Protein AF-A0A3A8KWD2-F1 (afdb_monomer)

pLDDT: mean 78.2, std 21.69, range [24.78, 98.44]

Radius of gyration: 36.62 Å; Cα contacts (8 Å, |Δi|>4): 1251; chains: 1; bounding box: 116×90×114 Å

Nearest PDB structures (foldseek):
  2por-assembly1_A  TM=6.363E-01  e=3.399E-09  Rhodobacter capsulatus
  6ehe-assembly1_A  TM=6.122E-01  e=9.505E-07  Vibrio cholerae O395
  7de8-assembly1_X  TM=5.679E-01  e=6.846E-07  Neisseria meningitidis
  2iwv-assembly2_B  TM=4.240E-01  e=5.151E-05  Escherichia coli K-12
  1p4t-assembly1_A  TM=1.793E-01  e=3.081E-01  Neisseria meningitidis

Mean predicted aligned error: 18.22 Å

Structure (mmCIF, N/CA/C/O backbone):
data_AF-A0A3A8KWD2-F1
#
_entry.id   AF-A0A3A8KWD2-F1
#
loop_
_atom_site.group_PDB
_atom_site.id
_atom_site.type_symbol
_atom_site.label_atom_id
_atom_site.label_alt_id
_atom_site.label_comp_id
_atom_site.label_asym_id
_atom_site.label_entity_id
_atom_site.label_seq_id
_atom_site.pdbx_PDB_ins_code
_atom_site.Cartn_x
_atom_site.Cartn_y
_atom_site.Cartn_z
_atom_site.occupancy
_atom_site.B_iso_or_equiv
_atom_site.auth_seq_id
_atom_site.auth_comp_id
_atom_site.auth_asym_id
_atom_site.auth_atom_id
_atom_site.pdbx_PDB_model_num
ATOM 1 N N . MET A 1 1 ? -46.266 7.434 11.183 1.00 45.75 1 MET A N 1
ATOM 2 C CA . MET A 1 1 ? -44.927 7.245 10.580 1.00 45.75 1 MET A CA 1
ATOM 3 C C . MET A 1 1 ? -44.233 8.595 10.545 1.00 45.75 1 MET A C 1
ATOM 5 O O . MET A 1 1 ? -44.857 9.564 10.138 1.00 45.75 1 MET A O 1
ATOM 9 N N . SER A 1 2 ? -43.012 8.681 11.073 1.00 53.81 2 SER A N 1
ATOM 10 C CA . SER A 1 2 ? -42.272 9.943 11.201 1.00 53.81 2 SER A CA 1
ATOM 11 C C . SER A 1 2 ? -41.725 10.385 9.834 1.00 53.81 2 SER A C 1
ATOM 13 O O . SER A 1 2 ? -41.306 9.515 9.065 1.00 53.81 2 SER A O 1
ATOM 15 N N . PRO A 1 3 ? -41.662 11.696 9.520 1.00 41.97 3 PRO A N 1
ATOM 16 C CA . PRO A 1 3 ? -41.047 12.203 8.284 1.00 41.97 3 PRO A CA 1
ATOM 17 C C . PRO A 1 3 ? -39.590 11.731 8.095 1.00 41.97 3 PRO A C 1
ATOM 19 O O . PRO A 1 3 ? -39.097 11.645 6.973 1.00 41.97 3 PRO A O 1
ATOM 22 N N . TRP A 1 4 ? -38.925 11.307 9.174 1.00 46.31 4 TRP A N 1
ATOM 23 C CA . TRP A 1 4 ? -37.577 10.736 9.142 1.00 46.31 4 TRP A CA 1
ATOM 24 C C . TRP A 1 4 ? -37.514 9.303 8.593 1.00 46.31 4 TRP A C 1
ATOM 26 O O . TRP A 1 4 ? -36.516 8.926 7.983 1.00 46.31 4 TRP A O 1
ATOM 36 N N . THR A 1 5 ? -38.585 8.515 8.729 1.00 54.09 5 THR A N 1
ATOM 37 C CA . THR A 1 5 ? -38.665 7.161 8.152 1.00 54.09 5 THR A CA 1
ATOM 38 C C . THR A 1 5 ? -38.724 7.218 6.621 1.00 54.09 5 THR A C 1
ATOM 40 O O . THR A 1 5 ? -38.151 6.362 5.953 1.00 54.09 5 THR A O 1
ATOM 43 N N . LEU A 1 6 ? -39.340 8.268 6.062 1.00 44.66 6 LEU A N 1
ATOM 44 C CA . LEU A 1 6 ? -39.382 8.527 4.618 1.00 44.66 6 LEU A CA 1
ATOM 45 C C . LEU A 1 6 ? -38.018 8.959 4.063 1.00 44.66 6 LEU A C 1
ATOM 47 O O . LEU A 1 6 ? -37.646 8.511 2.984 1.00 44.66 6 LEU A O 1
ATOM 51 N N . CYS A 1 7 ? -37.237 9.742 4.813 1.00 43.78 7 CYS A N 1
ATOM 52 C CA . CYS A 1 7 ? -35.900 10.168 4.386 1.00 43.78 7 CYS A CA 1
ATOM 53 C C . CYS A 1 7 ? -34.894 8.998 4.379 1.00 43.78 7 CYS A C 1
ATOM 55 O O . CYS A 1 7 ? -34.112 8.849 3.441 1.00 43.78 7 CYS A O 1
ATOM 57 N N . LEU A 1 8 ? -34.978 8.096 5.368 1.00 41.78 8 LEU A N 1
ATOM 58 C CA . LEU A 1 8 ? -34.166 6.872 5.399 1.00 41.78 8 LEU A CA 1
ATOM 59 C C . LEU A 1 8 ? -34.572 5.877 4.293 1.00 41.78 8 LEU A C 1
ATOM 61 O O . LEU A 1 8 ? -33.710 5.235 3.698 1.00 41.78 8 LEU A O 1
ATOM 65 N N . CYS A 1 9 ? -35.869 5.782 3.971 1.00 46.84 9 CYS A N 1
ATOM 66 C CA . CYS A 1 9 ? -36.344 4.972 2.843 1.00 46.84 9 CYS A CA 1
ATOM 67 C C . CYS A 1 9 ? -35.939 5.572 1.486 1.00 46.84 9 CYS A C 1
ATOM 69 O O . CYS A 1 9 ? -35.590 4.820 0.582 1.00 46.84 9 CYS A O 1
ATOM 71 N N . ALA A 1 10 ? -35.918 6.901 1.341 1.00 43.19 10 ALA A N 1
ATOM 72 C CA . ALA A 1 10 ? -35.469 7.567 0.118 1.00 43.19 10 ALA A CA 1
ATOM 73 C C . ALA A 1 10 ? -33.965 7.357 -0.146 1.00 43.19 10 ALA A C 1
ATOM 75 O O . ALA A 1 10 ? -33.578 7.134 -1.291 1.00 43.19 10 ALA A O 1
ATOM 76 N N . LEU A 1 11 ? -33.125 7.334 0.900 1.00 39.41 11 LEU A N 1
ATOM 77 C CA . LEU A 1 11 ? -31.698 7.010 0.763 1.00 39.41 11 LEU A CA 1
ATOM 78 C C . LEU A 1 11 ? -31.445 5.523 0.451 1.00 39.41 11 LEU A C 1
ATOM 80 O O . LEU A 1 11 ? -30.511 5.208 -0.281 1.00 39.41 11 LEU A O 1
ATOM 84 N N . LEU A 1 12 ? -32.284 4.609 0.956 1.00 42.97 12 LEU A N 1
ATOM 85 C CA . LEU A 1 12 ? -32.193 3.170 0.659 1.00 42.97 12 LEU A CA 1
ATOM 86 C C . LEU A 1 12 ? -32.769 2.792 -0.718 1.00 42.97 12 LEU A C 1
ATOM 88 O O . LEU A 1 12 ? -32.383 1.770 -1.279 1.00 42.97 12 LEU A O 1
ATOM 92 N N . LEU A 1 13 ? -33.655 3.615 -1.288 1.00 40.31 13 LEU A N 1
ATOM 93 C CA . LEU A 1 13 ? -34.214 3.429 -2.635 1.00 40.31 13 LEU A CA 1
ATOM 94 C C . LEU A 1 13 ? -33.413 4.144 -3.738 1.00 40.31 13 LEU A C 1
ATOM 96 O O . LEU A 1 13 ? -33.656 3.894 -4.916 1.00 40.31 13 LEU A O 1
ATOM 100 N N . ALA A 1 14 ? -32.431 4.976 -3.377 1.00 34.44 14 ALA A N 1
ATOM 101 C CA . ALA A 1 14 ? -31.473 5.593 -4.300 1.00 34.44 14 ALA A CA 1
ATOM 102 C C . ALA A 1 14 ? -30.241 4.707 -4.586 1.00 34.44 14 ALA A C 1
ATOM 104 O O . ALA A 1 14 ? -29.243 5.180 -5.130 1.00 34.44 14 ALA A O 1
ATOM 105 N N . VAL A 1 15 ? -30.294 3.416 -4.240 1.00 34.91 15 VAL A N 1
ATOM 106 C CA . VAL A 1 15 ? -29.326 2.433 -4.736 1.00 34.91 15 VAL A CA 1
ATOM 107 C C . VAL A 1 15 ? -29.612 2.237 -6.229 1.00 34.91 15 VAL A C 1
ATOM 109 O O . VAL A 1 15 ? -30.738 1.862 -6.572 1.00 34.91 15 VAL A O 1
ATOM 112 N N . PRO A 1 16 ? -28.653 2.493 -7.141 1.00 34.19 16 PRO A N 1
ATOM 113 C CA . PRO A 1 16 ? -28.856 2.192 -8.550 1.00 34.19 16 PRO A CA 1
ATOM 114 C C . PRO A 1 16 ? -29.253 0.721 -8.666 1.00 34.19 16 PRO A C 1
ATOM 116 O O . PRO A 1 16 ? -28.567 -0.153 -8.130 1.00 34.19 16 PRO A O 1
ATOM 119 N N . ARG A 1 17 ? -30.386 0.445 -9.330 1.00 29.44 17 ARG A N 1
ATOM 120 C CA . ARG A 1 17 ? -30.771 -0.930 -9.676 1.00 29.44 17 ARG A CA 1
ATOM 121 C C . ARG A 1 17 ? -29.537 -1.597 -10.286 1.00 29.44 17 ARG A C 1
ATOM 123 O O . ARG A 1 17 ? -28.943 -0.977 -11.173 1.00 29.44 17 ARG A O 1
ATOM 130 N N . PRO A 1 18 ? -29.128 -2.797 -9.834 1.00 31.50 18 PRO A N 1
ATOM 131 C CA . PRO A 1 18 ? -28.023 -3.492 -10.467 1.00 31.50 18 PRO A CA 1
ATOM 132 C C . PRO A 1 18 ? -28.378 -3.601 -11.944 1.00 31.50 18 PRO A C 1
ATOM 134 O O . PRO A 1 18 ? -29.391 -4.205 -12.301 1.00 31.50 18 PRO A O 1
ATOM 137 N N . ALA A 1 19 ? -27.598 -2.926 -12.791 1.00 36.34 19 ALA A N 1
ATOM 138 C CA . ALA A 1 19 ? -27.674 -3.137 -14.219 1.00 36.34 19 ALA A CA 1
ATOM 139 C C . ALA A 1 19 ? -27.534 -4.645 -14.407 1.00 36.34 19 ALA A C 1
ATOM 141 O O . ALA A 1 19 ? -26.574 -5.239 -13.912 1.00 36.34 19 ALA A O 1
ATOM 142 N N . GLN A 1 20 ? -28.550 -5.257 -15.010 1.00 37.19 20 GLN A N 1
ATOM 143 C CA . GLN A 1 20 ? -28.584 -6.681 -15.293 1.00 37.19 20 GLN A CA 1
ATOM 144 C C . GLN A 1 20 ? -27.246 -7.024 -15.950 1.00 37.19 20 GLN A C 1
ATOM 146 O O . GLN A 1 20 ? -26.919 -6.470 -17.001 1.00 37.19 20 GLN A O 1
ATOM 151 N N . ALA A 1 21 ? -26.415 -7.803 -15.254 1.00 35.19 21 ALA A N 1
ATOM 152 C CA . ALA A 1 21 ? -25.054 -8.059 -15.684 1.00 35.19 21 ALA A CA 1
ATOM 153 C C . ALA A 1 21 ? -25.123 -8.795 -17.024 1.00 35.19 21 ALA A C 1
ATOM 155 O O . ALA A 1 21 ? -25.414 -9.987 -17.070 1.00 35.19 21 ALA A O 1
ATOM 156 N N . GLN A 1 22 ? -24.911 -8.069 -18.124 1.00 48.06 22 GLN A N 1
ATOM 157 C CA . GLN A 1 22 ? -24.666 -8.690 -19.417 1.00 48.06 22 GLN A CA 1
ATOM 158 C C . GLN A 1 22 ? -23.449 -9.591 -19.244 1.00 48.06 22 GLN A C 1
ATOM 160 O O . GLN A 1 22 ? -22.398 -9.126 -18.783 1.00 48.06 22 GLN A O 1
ATOM 165 N N . SER A 1 23 ? -23.607 -10.872 -19.578 1.00 67.69 23 SER A N 1
ATOM 166 C CA . SER A 1 23 ? -22.500 -11.819 -19.553 1.00 67.69 23 SER A CA 1
ATOM 167 C C . SER A 1 23 ? -21.353 -11.282 -20.416 1.00 67.69 23 SER A C 1
ATOM 169 O O . SER A 1 23 ? -21.562 -10.547 -21.388 1.00 67.69 23 SER A O 1
ATOM 171 N N . GLN A 1 24 ? -20.118 -11.630 -20.058 1.00 50.56 24 GLN A N 1
ATOM 172 C CA . GLN A 1 24 ? -18.935 -11.271 -20.851 1.00 50.56 24 GLN A CA 1
ATOM 173 C C . GLN A 1 24 ? -19.070 -11.728 -22.314 1.00 50.56 24 GLN A C 1
ATOM 175 O O . GLN A 1 24 ? -18.590 -11.067 -23.232 1.00 50.56 24 GLN A O 1
ATOM 180 N N . GLU A 1 25 ? -19.804 -12.816 -22.536 1.00 58.88 25 GLU A N 1
ATOM 181 C CA . GLU A 1 25 ? -20.117 -13.366 -23.850 1.00 58.88 25 GLU A CA 1
ATOM 182 C C . GLU A 1 25 ? -21.052 -12.459 -24.668 1.00 58.88 25 GLU A C 1
ATOM 184 O O . GLU A 1 25 ? -20.795 -12.208 -25.844 1.00 58.88 25 GLU A O 1
ATOM 189 N N . GLU A 1 26 ? -22.063 -11.860 -24.033 1.00 75.25 26 GLU A N 1
ATOM 190 C CA . GLU A 1 26 ? -22.970 -10.887 -24.655 1.00 75.25 26 GLU A CA 1
ATOM 191 C C . GLU A 1 26 ? -22.226 -9.595 -25.044 1.00 75.25 26 GLU A C 1
ATOM 193 O O . GLU A 1 26 ? -22.411 -9.069 -26.144 1.00 75.25 26 GLU A O 1
ATOM 198 N N . LYS A 1 27 ? -21.315 -9.116 -24.183 1.00 70.31 27 LYS A N 1
ATOM 199 C CA . LYS A 1 27 ? -20.458 -7.951 -24.476 1.00 70.31 27 LYS A CA 1
ATOM 200 C C . LYS A 1 27 ? -19.491 -8.230 -25.623 1.00 70.31 27 LYS A C 1
ATOM 202 O O . LYS A 1 27 ? -19.308 -7.382 -26.496 1.00 70.31 27 LYS A O 1
ATOM 207 N N . ARG A 1 28 ? -18.898 -9.427 -25.651 1.00 66.31 28 ARG A N 1
ATOM 208 C CA . ARG A 1 28 ? -18.013 -9.872 -26.733 1.00 66.31 28 ARG A CA 1
ATOM 209 C C . ARG A 1 28 ? -18.773 -9.991 -28.056 1.00 66.31 28 ARG A C 1
ATOM 211 O O . ARG A 1 28 ? -18.250 -9.541 -29.073 1.00 66.31 28 ARG A O 1
ATOM 218 N N . ARG A 1 29 ? -20.011 -10.502 -28.037 1.00 80.62 29 ARG A N 1
ATOM 219 C CA . ARG A 1 29 ? -20.886 -10.578 -29.219 1.00 80.62 29 ARG A CA 1
ATOM 220 C C . ARG A 1 29 ? -21.226 -9.190 -29.762 1.00 80.62 29 ARG A C 1
ATOM 222 O O . ARG A 1 29 ? -21.019 -8.938 -30.944 1.00 80.62 29 ARG A O 1
ATOM 229 N N . GLN A 1 30 ? -21.646 -8.264 -28.899 1.00 82.31 30 GLN A N 1
ATOM 230 C CA . GLN A 1 30 ? -21.953 -6.883 -29.296 1.00 82.31 30 GLN A CA 1
ATOM 231 C C . GLN A 1 30 ? -20.724 -6.144 -29.849 1.00 82.31 30 GLN A C 1
ATOM 233 O O . GLN A 1 30 ? -20.840 -5.357 -30.788 1.00 82.31 30 GLN A O 1
ATOM 238 N N . LEU A 1 31 ? -19.531 -6.404 -29.303 1.00 70.31 31 LEU A N 1
ATOM 239 C CA . LEU A 1 31 ? -18.285 -5.838 -29.819 1.00 70.31 31 LEU A CA 1
ATOM 240 C C . LEU A 1 31 ? -17.933 -6.410 -31.203 1.00 70.31 31 LEU A C 1
ATOM 242 O O . LEU A 1 31 ? -17.559 -5.657 -32.097 1.00 70.31 31 LEU A O 1
ATOM 246 N N . GLN A 1 32 ? -18.093 -7.721 -31.403 1.00 78.19 32 GLN A N 1
ATOM 247 C CA . GLN A 1 32 ? -17.858 -8.381 -32.693 1.00 78.19 32 GLN A CA 1
ATOM 248 C C . GLN A 1 32 ? -18.838 -7.905 -33.776 1.00 78.19 32 GLN A C 1
ATOM 250 O O . GLN A 1 32 ? -18.414 -7.655 -34.904 1.00 78.19 32 GLN A O 1
ATOM 255 N N . GLU A 1 33 ? -20.111 -7.695 -33.423 1.00 82.00 33 GLU A N 1
ATOM 256 C CA . GLU A 1 33 ? -21.122 -7.109 -34.313 1.00 82.00 33 GLU A CA 1
ATOM 257 C C . GLU A 1 33 ? -20.779 -5.662 -34.695 1.00 82.00 33 GLU A C 1
ATOM 259 O O . GLU A 1 33 ? -20.819 -5.316 -35.876 1.00 82.00 33 GLU A O 1
ATOM 264 N N . ARG A 1 34 ? -20.361 -4.821 -33.735 1.00 79.38 34 ARG A N 1
ATOM 265 C CA . ARG A 1 34 ? -19.943 -3.431 -34.021 1.00 79.38 34 ARG A CA 1
ATOM 266 C C . ARG A 1 34 ? -18.683 -3.343 -34.879 1.00 79.38 34 ARG A C 1
ATOM 268 O O . ARG A 1 34 ? -18.524 -2.372 -35.611 1.00 79.38 34 ARG A O 1
ATOM 275 N N . LEU A 1 35 ? -17.798 -4.333 -34.789 1.00 74.12 35 LEU A N 1
ATOM 276 C CA . LEU A 1 35 ? -16.557 -4.398 -35.563 1.00 74.12 35 LEU A CA 1
ATOM 277 C C . LEU A 1 35 ? -16.726 -5.096 -36.924 1.00 74.12 35 LEU A C 1
ATOM 279 O O . LEU A 1 35 ? -15.749 -5.239 -37.654 1.00 74.12 35 LEU A O 1
ATOM 283 N N . GLY A 1 36 ? -17.939 -5.538 -37.279 1.00 78.56 36 GLY A N 1
ATOM 284 C CA . GLY A 1 36 ? -18.206 -6.201 -38.559 1.00 78.56 36 GLY A CA 1
ATOM 285 C C . GLY A 1 36 ? -17.513 -7.560 -38.715 1.00 78.56 36 GLY A C 1
ATOM 286 O O . GLY A 1 36 ? -17.325 -8.033 -39.837 1.00 78.56 36 GLY A O 1
ATOM 287 N N . VAL A 1 37 ? -17.121 -8.201 -37.609 1.00 74.25 37 VAL A N 1
ATOM 288 C CA . VAL A 1 37 ? -16.440 -9.499 -37.634 1.00 74.25 37 VAL A CA 1
ATOM 289 C C . VAL A 1 37 ? -17.485 -10.588 -37.874 1.00 74.25 37 VAL A C 1
ATOM 291 O O . VAL A 1 37 ? -18.231 -10.960 -36.970 1.00 74.25 37 VAL A O 1
ATOM 294 N N . LYS A 1 38 ? -17.565 -11.106 -39.107 1.00 66.31 38 LYS A N 1
ATOM 295 C C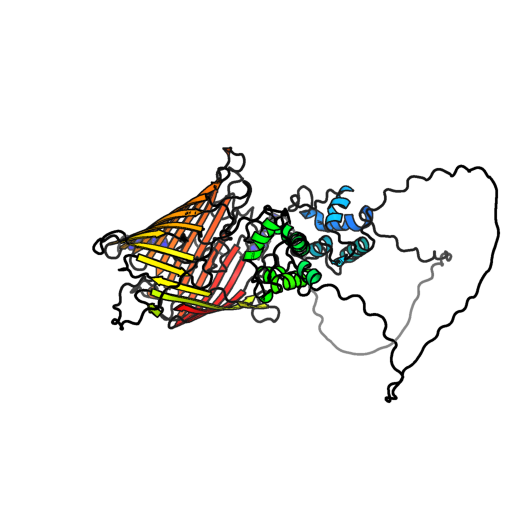A . LYS A 1 38 ? -18.451 -12.235 -39.440 1.00 66.31 38 LYS A CA 1
ATOM 296 C C . LYS A 1 38 ? -18.064 -13.471 -38.619 1.00 66.31 38 LYS A C 1
ATOM 298 O O . LYS A 1 38 ? -16.910 -13.896 -38.654 1.00 66.31 38 LYS A O 1
ATOM 303 N N . LYS A 1 39 ? -19.047 -14.064 -37.926 1.00 67.88 39 LYS A N 1
ATOM 304 C CA . LYS A 1 39 ? -18.923 -15.373 -37.262 1.00 67.88 39 LYS A CA 1
ATOM 305 C C . LYS A 1 39 ? -18.371 -16.388 -38.286 1.00 67.88 39 LYS A C 1
ATOM 307 O O . LYS A 1 39 ? -18.942 -16.482 -39.376 1.00 67.88 39 LYS A O 1
ATOM 312 N N . PRO A 1 40 ? -17.282 -17.121 -37.987 1.00 53.16 40 PRO A N 1
ATOM 313 C CA . PRO A 1 40 ? -16.809 -18.199 -38.849 1.00 53.16 40 PRO A CA 1
ATOM 314 C C . PRO A 1 40 ? -17.925 -19.223 -39.070 1.00 53.16 40 PRO A C 1
ATOM 316 O O . PRO A 1 40 ? -18.674 -19.523 -38.138 1.00 53.16 40 PRO A O 1
ATOM 319 N N . ALA A 1 41 ? -18.047 -19.731 -40.298 1.00 53.41 41 ALA A N 1
ATOM 320 C CA . ALA A 1 41 ? -19.012 -20.775 -40.618 1.00 53.41 41 ALA A CA 1
ATOM 321 C C . ALA A 1 41 ? -18.781 -21.988 -39.705 1.00 53.41 41 ALA A C 1
ATOM 323 O O . ALA A 1 41 ? -17.654 -22.460 -39.550 1.00 53.41 41 ALA A O 1
ATOM 324 N N . GLU A 1 42 ? -19.857 -22.439 -39.071 1.00 50.91 42 GLU A N 1
ATOM 325 C CA . GLU A 1 42 ? -19.868 -23.586 -38.169 1.00 50.91 42 GLU A CA 1
ATOM 326 C C . GLU A 1 42 ? -19.412 -24.834 -38.952 1.00 50.91 42 GLU A C 1
ATOM 328 O O . GLU A 1 42 ? -19.929 -25.076 -40.049 1.00 50.91 42 GLU A O 1
ATOM 333 N N . PRO A 1 43 ? -18.417 -25.601 -38.471 1.00 46.22 43 PRO A N 1
ATOM 334 C CA . PRO A 1 43 ? -17.979 -26.798 -39.172 1.00 46.22 43 PRO A CA 1
ATOM 335 C C . PRO A 1 43 ? -19.113 -27.826 -39.213 1.00 46.22 43 PRO A C 1
ATOM 337 O O . PRO A 1 43 ? -19.811 -28.044 -38.222 1.00 46.22 43 PRO A O 1
ATOM 340 N N . ALA A 1 44 ? -19.284 -28.446 -40.383 1.00 43.69 44 ALA A N 1
ATOM 341 C CA . ALA A 1 44 ? -20.316 -29.438 -40.642 1.00 43.69 44 ALA A CA 1
ATOM 342 C C . ALA A 1 44 ? -20.295 -30.556 -39.590 1.00 43.69 44 ALA A C 1
ATOM 344 O O . ALA A 1 44 ? -19.251 -31.125 -39.264 1.00 43.69 44 ALA A O 1
ATOM 345 N N . THR A 1 45 ? -21.480 -30.849 -39.069 1.00 44.75 45 THR A N 1
ATOM 346 C CA . THR A 1 45 ? -21.759 -31.852 -38.049 1.00 44.75 45 THR A CA 1
ATOM 347 C C . THR A 1 45 ? -21.216 -33.213 -38.486 1.00 44.75 45 THR A C 1
ATOM 349 O O . THR A 1 45 ? -21.591 -33.748 -39.530 1.00 44.75 45 THR A O 1
ATOM 352 N N . ARG A 1 46 ? -20.306 -33.773 -37.685 1.00 39.72 46 ARG A N 1
ATOM 353 C CA . ARG A 1 46 ? -19.788 -35.133 -37.847 1.00 39.72 46 ARG A CA 1
ATOM 354 C C . ARG A 1 46 ? -20.925 -36.112 -37.554 1.00 39.72 46 ARG A C 1
ATOM 356 O O . ARG A 1 46 ? -21.378 -36.196 -36.419 1.00 39.72 46 ARG A O 1
ATOM 363 N N . VAL A 1 47 ? -21.385 -36.815 -38.585 1.00 42.06 47 VAL A N 1
ATOM 364 C CA . VAL A 1 47 ? -22.351 -37.913 -38.473 1.00 42.06 47 VAL A CA 1
ATOM 365 C C . VAL A 1 47 ? -21.727 -39.032 -37.631 1.00 42.06 47 VAL A C 1
ATOM 367 O O . VAL A 1 47 ? -20.648 -39.528 -37.961 1.00 42.06 47 VAL A O 1
ATOM 370 N N . GLU A 1 48 ? -22.387 -39.390 -36.529 1.00 40.06 48 GLU A N 1
ATOM 371 C CA . GLU A 1 48 ? -22.105 -40.592 -35.739 1.00 40.06 48 GLU A CA 1
ATOM 372 C C . GLU A 1 48 ? -22.341 -41.841 -36.595 1.00 40.06 48 GLU A C 1
ATOM 374 O O . GLU A 1 48 ? -23.432 -42.046 -37.126 1.00 40.06 48 GLU A O 1
ATOM 379 N N . ALA A 1 49 ? -21.314 -42.683 -36.721 1.00 36.59 49 ALA A N 1
ATOM 380 C CA . ALA A 1 49 ? -21.438 -44.017 -37.291 1.00 36.59 49 ALA A CA 1
ATOM 381 C C . ALA A 1 49 ? -21.688 -45.036 -36.171 1.00 36.59 49 ALA A C 1
ATOM 383 O O . ALA A 1 49 ? -20.957 -45.096 -35.182 1.00 36.59 49 ALA A O 1
ATOM 384 N N . THR A 1 50 ? -22.736 -45.829 -36.364 1.00 37.00 50 THR A N 1
ATOM 385 C CA . THR A 1 50 ? -23.129 -47.016 -35.597 1.00 37.00 50 THR A CA 1
ATOM 386 C C . THR A 1 50 ? -22.106 -48.149 -35.796 1.00 37.00 50 THR A C 1
ATOM 388 O O . THR A 1 50 ? -21.533 -48.244 -36.885 1.00 37.00 50 THR A O 1
ATOM 391 N N . PRO A 1 51 ? -21.865 -49.027 -34.801 1.00 52.78 51 PRO A N 1
ATOM 392 C CA . PRO A 1 51 ? -20.978 -50.170 -34.966 1.00 52.78 51 PRO A CA 1
ATOM 393 C C . PRO A 1 51 ? -21.777 -51.383 -35.451 1.00 52.78 51 PRO A C 1
ATOM 395 O O . PRO A 1 51 ? -22.752 -51.767 -34.809 1.00 52.78 51 PRO A O 1
ATOM 398 N N . ASP A 1 52 ? -21.339 -52.018 -36.537 1.00 39.16 52 ASP A N 1
ATOM 399 C CA . ASP A 1 52 ? -21.732 -53.398 -36.807 1.00 39.16 52 ASP A CA 1
ATOM 400 C C . ASP A 1 52 ? -20.579 -54.217 -37.388 1.00 39.16 52 ASP A C 1
ATOM 402 O O . ASP A 1 52 ? -19.645 -53.703 -38.009 1.00 39.16 52 ASP A O 1
ATOM 406 N N . ALA A 1 53 ? -20.631 -55.499 -37.061 1.00 39.22 53 ALA A N 1
ATOM 407 C CA . ALA A 1 53 ? -19.562 -56.470 -37.126 1.00 39.22 53 ALA A CA 1
ATOM 408 C C . ALA A 1 53 ? -19.436 -57.158 -38.496 1.00 39.22 53 ALA A C 1
ATOM 410 O O . ALA A 1 53 ? -20.423 -57.407 -39.178 1.00 39.22 53 ALA A O 1
ATOM 411 N N . GLY A 1 54 ? -18.220 -57.628 -38.799 1.00 35.25 54 GLY A N 1
ATOM 412 C CA . GLY A 1 54 ? -18.050 -58.978 -39.342 1.00 35.25 54 GLY A CA 1
ATOM 413 C C . GLY A 1 54 ? -17.465 -59.153 -40.753 1.00 35.25 54 GLY A C 1
ATOM 414 O O . GLY A 1 54 ? -18.168 -59.023 -41.742 1.00 35.25 54 GLY A O 1
ATOM 415 N N . VAL A 1 55 ? -16.222 -59.661 -40.762 1.00 39.16 55 VAL A N 1
ATOM 416 C CA . VAL A 1 55 ? -15.720 -60.828 -41.534 1.00 39.16 55 VAL A CA 1
ATOM 417 C C . VAL A 1 55 ? -15.352 -60.699 -43.038 1.00 39.16 55 VAL A C 1
ATOM 419 O O . VAL A 1 55 ? -16.170 -60.365 -43.883 1.00 39.16 55 VAL A O 1
ATOM 422 N N . ALA A 1 56 ? -14.124 -61.190 -43.304 1.00 33.62 56 ALA A N 1
ATOM 423 C CA . ALA A 1 56 ? -13.551 -61.856 -44.496 1.00 33.62 56 ALA A CA 1
ATOM 424 C C . ALA A 1 56 ? -12.754 -61.065 -45.571 1.00 33.62 56 ALA A C 1
ATOM 426 O O . ALA A 1 56 ? -13.279 -60.279 -46.350 1.00 33.62 56 ALA A O 1
ATOM 427 N N . GLU A 1 57 ? -11.460 -61.415 -45.625 1.00 37.34 57 GLU A N 1
ATOM 428 C CA . GLU A 1 57 ? -10.507 -61.467 -46.762 1.00 37.34 57 GLU A CA 1
ATOM 429 C C . GLU A 1 57 ? -10.955 -62.468 -47.870 1.00 37.34 57 GLU A C 1
ATOM 431 O O . GLU A 1 57 ? -11.891 -63.225 -47.594 1.00 37.34 57 GLU A O 1
ATOM 436 N N . PRO A 1 58 ? -10.261 -62.652 -49.032 1.00 53.47 58 PRO A N 1
ATOM 437 C CA . PRO A 1 58 ? -9.105 -61.934 -49.615 1.00 53.47 58 PRO A CA 1
ATOM 438 C C . PRO A 1 58 ? -9.168 -61.662 -51.155 1.00 53.47 58 PRO A C 1
ATOM 440 O O . PRO A 1 58 ? -10.030 -62.169 -51.861 1.00 53.47 58 PRO A O 1
ATOM 443 N N . ALA A 1 59 ? -8.139 -60.942 -51.645 1.00 36.03 59 ALA A N 1
ATOM 444 C CA . ALA A 1 59 ? -7.535 -60.932 -52.999 1.00 36.03 59 ALA A CA 1
ATOM 445 C C . ALA A 1 59 ? -8.365 -60.486 -54.232 1.00 36.03 59 ALA A C 1
ATOM 447 O O . ALA A 1 59 ? -9.361 -61.102 -54.572 1.00 36.03 59 ALA A O 1
ATOM 448 N N . GLU A 1 60 ? -7.888 -59.482 -54.990 1.00 32.97 60 GLU A N 1
ATOM 449 C CA . GLU A 1 60 ? -7.156 -59.648 -56.269 1.00 32.97 60 GLU A CA 1
ATOM 450 C C . GLU A 1 60 ? -6.780 -58.282 -56.902 1.00 32.97 60 GLU A C 1
ATOM 452 O O . GLU A 1 60 ? -7.111 -57.216 -56.393 1.00 32.97 60 GLU A O 1
ATOM 457 N N . ALA A 1 61 ? -5.988 -58.352 -57.970 1.00 35.47 61 ALA A N 1
ATOM 458 C CA . ALA A 1 61 ? -5.001 -57.405 -58.481 1.00 35.47 61 ALA A CA 1
ATOM 459 C C . ALA A 1 61 ? -5.507 -56.248 -59.385 1.00 35.47 61 ALA A C 1
ATOM 461 O O . ALA A 1 61 ? -6.691 -56.147 -59.689 1.00 35.47 61 ALA A O 1
ATOM 462 N N . SER A 1 62 ? -4.528 -55.475 -59.911 1.00 33.34 62 SER A N 1
ATOM 463 C CA . SER A 1 62 ? -4.565 -54.513 -61.051 1.00 33.34 62 SER A CA 1
ATOM 464 C C . SER A 1 62 ? -4.530 -53.028 -60.626 1.00 33.34 62 SER A C 1
ATOM 466 O O . SER A 1 62 ? -5.268 -52.632 -59.740 1.00 33.34 62 SER A O 1
ATOM 468 N N . ALA A 1 63 ? -3.738 -52.095 -61.170 1.00 37.00 63 ALA A N 1
ATOM 469 C CA . ALA A 1 63 ? -2.725 -52.069 -62.225 1.00 37.00 63 ALA A CA 1
ATOM 470 C C . ALA A 1 63 ? -1.827 -50.818 -62.052 1.00 37.00 63 ALA A C 1
ATOM 472 O O . ALA A 1 63 ? -2.188 -49.841 -61.398 1.00 37.00 63 ALA A O 1
ATOM 473 N N . ALA A 1 64 ? -0.660 -50.861 -62.695 1.00 44.81 64 ALA A N 1
ATOM 474 C CA . ALA A 1 64 ? 0.345 -49.803 -62.797 1.00 44.81 64 ALA A CA 1
ATOM 475 C C . ALA A 1 64 ? -0.119 -48.538 -63.554 1.00 44.81 64 ALA A C 1
ATOM 477 O O . ALA A 1 64 ? -0.998 -48.615 -64.416 1.00 44.81 64 ALA A O 1
ATOM 478 N N . PRO A 1 65 ? 0.634 -47.427 -63.412 1.00 49.78 65 PRO A N 1
ATOM 479 C CA . PRO A 1 65 ? 0.991 -46.659 -64.598 1.00 49.78 65 PRO A CA 1
ATOM 480 C C . PRO A 1 65 ? 2.498 -46.370 -64.717 1.00 49.78 65 PRO A C 1
ATOM 482 O O . PRO A 1 65 ? 3.143 -45.831 -63.827 1.00 49.78 65 PRO A O 1
ATOM 485 N N . LYS A 1 66 ? 3.005 -46.772 -65.888 1.00 38.81 66 LYS A N 1
ATOM 486 C CA . LYS A 1 66 ? 3.935 -46.110 -66.822 1.00 38.81 66 LYS A CA 1
ATOM 487 C C . LYS A 1 66 ? 4.952 -45.102 -66.271 1.00 38.81 66 LYS A C 1
ATOM 489 O O . LYS A 1 66 ? 4.616 -44.069 -65.705 1.00 38.81 66 LYS A O 1
ATOM 494 N N . GLY A 1 67 ? 6.209 -45.402 -66.596 1.00 38.66 67 GLY A N 1
ATOM 495 C CA . GLY A 1 67 ? 7.385 -44.660 -66.187 1.00 38.66 67 GLY A CA 1
ATOM 496 C C . GLY A 1 67 ? 7.604 -43.333 -66.905 1.00 38.66 67 GLY A C 1
ATOM 497 O O . GLY A 1 67 ? 7.187 -43.108 -68.042 1.00 38.66 67 GLY A O 1
ATOM 498 N N . THR A 1 68 ? 8.343 -42.490 -66.201 1.00 42.75 68 THR A N 1
ATOM 499 C CA . THR A 1 68 ? 8.938 -41.242 -66.663 1.00 42.75 68 THR A CA 1
ATOM 500 C C . THR A 1 68 ? 10.467 -41.380 -66.633 1.00 42.75 68 THR A C 1
ATOM 502 O O . THR A 1 68 ? 11.008 -42.023 -65.732 1.00 42.75 68 THR A O 1
ATOM 505 N N . PRO A 1 69 ? 11.183 -40.833 -67.631 1.00 48.28 69 PRO A N 1
ATOM 506 C CA . PRO A 1 69 ? 12.620 -41.036 -67.791 1.00 48.28 69 PRO A CA 1
ATOM 507 C C . PRO A 1 69 ? 13.446 -40.289 -66.735 1.00 48.28 69 PRO A C 1
ATOM 509 O O . PRO A 1 69 ? 13.218 -39.110 -66.464 1.00 48.28 69 PRO A O 1
ATOM 512 N N . SER A 1 70 ? 14.442 -40.988 -66.183 1.00 37.03 70 SER A N 1
ATOM 513 C CA . SER A 1 70 ? 15.459 -40.453 -65.273 1.00 37.03 70 SER A CA 1
ATOM 514 C C . SER A 1 70 ? 16.227 -39.275 -65.889 1.00 37.03 70 SER A C 1
ATOM 516 O O . SER A 1 70 ? 16.789 -39.427 -66.978 1.00 37.03 70 SER A O 1
ATOM 518 N N . PRO A 1 71 ? 16.341 -38.125 -65.200 1.00 56.66 71 PRO A N 1
ATOM 519 C CA . PRO A 1 71 ? 17.298 -37.093 -65.570 1.00 56.66 71 PRO A CA 1
ATOM 520 C C . PRO A 1 71 ? 18.733 -37.515 -65.187 1.00 56.66 71 PRO A C 1
ATOM 522 O O . PRO A 1 71 ? 18.925 -38.288 -64.244 1.00 56.66 71 PRO A O 1
ATOM 525 N N . PRO A 1 72 ? 19.758 -37.025 -65.907 1.00 46.78 72 PRO A N 1
ATOM 526 C CA . PRO A 1 72 ? 21.143 -37.428 -65.706 1.00 46.78 72 PRO A CA 1
ATOM 527 C C . PRO A 1 72 ? 21.657 -37.041 -64.314 1.00 46.78 72 PRO A C 1
ATOM 529 O O . PRO A 1 72 ? 21.515 -35.903 -63.864 1.00 46.78 72 PRO A O 1
ATOM 532 N N . SER A 1 73 ? 22.288 -38.023 -63.668 1.00 44.06 73 SER A N 1
ATOM 533 C CA . SER A 1 73 ? 23.000 -37.938 -62.394 1.00 44.06 73 SER A CA 1
ATOM 534 C C . SER A 1 73 ? 23.988 -36.768 -62.389 1.00 44.06 73 SER A C 1
ATOM 536 O O . SER A 1 73 ? 25.082 -36.852 -62.948 1.00 44.06 73 SER A O 1
ATOM 538 N N . ARG A 1 74 ? 23.589 -35.662 -61.753 1.00 46.78 74 ARG A N 1
ATOM 539 C CA . ARG A 1 74 ? 24.442 -34.503 -61.479 1.00 46.78 74 ARG A CA 1
ATOM 540 C C . ARG A 1 74 ? 25.195 -34.779 -60.180 1.00 46.78 74 ARG A C 1
ATOM 542 O O . ARG A 1 74 ? 24.573 -35.012 -59.148 1.00 46.78 74 ARG A O 1
ATOM 549 N N . SER A 1 75 ? 26.522 -34.776 -60.253 1.00 43.84 75 SER A N 1
ATOM 550 C CA . SER A 1 75 ? 27.445 -34.969 -59.134 1.00 43.84 75 SER A CA 1
ATOM 551 C C . SER A 1 75 ? 27.018 -34.147 -57.914 1.00 43.84 75 SER A C 1
ATOM 553 O O . SER A 1 75 ? 26.904 -32.924 -58.008 1.00 43.84 75 SER A O 1
ATOM 555 N N . GLN A 1 76 ? 26.756 -34.816 -56.786 1.00 49.25 76 GLN A N 1
ATOM 556 C CA . GLN A 1 76 ? 26.410 -34.149 -55.534 1.00 49.25 76 GLN A CA 1
ATOM 557 C C . GLN A 1 76 ? 27.574 -33.241 -55.100 1.00 49.25 76 GLN A C 1
ATOM 559 O O . GLN A 1 76 ? 28.690 -33.737 -54.922 1.00 49.25 76 GLN A O 1
ATOM 564 N N . PRO A 1 77 ? 27.356 -31.924 -54.932 1.00 55.28 77 PRO A N 1
ATOM 565 C CA . PRO A 1 77 ? 28.332 -31.068 -54.278 1.00 55.28 77 PRO A CA 1
ATOM 566 C C . PRO A 1 77 ? 28.492 -31.545 -52.829 1.00 55.28 77 PRO A C 1
ATOM 568 O O . PRO A 1 77 ? 27.501 -31.798 -52.144 1.00 55.28 77 PRO A O 1
ATOM 571 N N . GLY A 1 78 ? 29.741 -31.706 -52.381 1.00 61.12 78 GLY A N 1
ATOM 572 C CA . GLY A 1 78 ? 30.053 -32.098 -51.004 1.00 61.12 78 GLY A CA 1
ATOM 573 C C . GLY A 1 78 ? 29.378 -31.176 -49.976 1.00 61.12 78 GLY A C 1
ATOM 574 O O . GLY A 1 78 ? 29.032 -30.041 -50.316 1.00 61.12 78 GLY A O 1
ATOM 575 N N . PRO A 1 79 ? 29.168 -31.645 -48.731 1.00 66.00 79 PRO A N 1
ATOM 576 C CA . PRO A 1 79 ? 28.418 -30.914 -47.715 1.00 66.00 79 PRO A CA 1
ATOM 577 C C . PRO A 1 79 ? 28.992 -29.506 -47.539 1.00 66.00 79 PRO A C 1
ATOM 579 O O . PRO A 1 79 ? 30.121 -29.324 -47.078 1.00 66.00 79 PRO A O 1
ATOM 582 N N . ALA A 1 80 ? 28.214 -28.507 -47.957 1.00 65.62 80 ALA A N 1
ATOM 583 C CA . ALA A 1 80 ? 28.581 -27.110 -47.822 1.00 65.62 80 ALA A CA 1
ATOM 584 C C . ALA A 1 80 ? 28.753 -26.789 -46.333 1.00 65.62 80 ALA A C 1
ATOM 586 O O . ALA A 1 80 ? 27.874 -27.075 -45.518 1.00 65.62 80 ALA A O 1
ATOM 587 N N . LYS A 1 81 ? 29.902 -26.208 -45.977 1.00 73.19 81 LYS A N 1
ATOM 588 C CA . LYS A 1 81 ? 30.191 -25.766 -44.611 1.00 73.19 81 LYS A CA 1
ATOM 589 C C . LYS A 1 81 ? 29.051 -24.849 -44.125 1.00 73.19 81 LYS A C 1
ATOM 591 O O . LYS A 1 81 ? 28.720 -23.910 -44.855 1.00 73.19 81 LYS A O 1
ATOM 596 N N . PRO A 1 82 ? 28.463 -25.082 -42.934 1.00 82.44 82 PRO A N 1
ATOM 597 C CA . PRO A 1 82 ? 27.395 -24.237 -42.411 1.00 82.44 82 PRO A CA 1
ATOM 598 C C . PRO A 1 82 ? 27.828 -22.769 -42.386 1.00 82.44 82 PRO A C 1
ATOM 600 O O . PRO A 1 82 ? 28.906 -22.435 -41.886 1.00 82.44 82 PRO A O 1
ATOM 603 N N . ARG A 1 83 ? 26.999 -21.897 -42.962 1.00 92.81 83 ARG A N 1
ATOM 604 C CA . ARG A 1 83 ? 27.218 -20.447 -42.955 1.00 92.81 83 ARG A CA 1
ATOM 605 C C . ARG A 1 83 ? 27.062 -19.922 -41.525 1.00 92.81 83 ARG A C 1
ATOM 607 O O . ARG A 1 83 ? 26.126 -20.312 -40.834 1.00 92.81 83 ARG A O 1
ATOM 614 N N . ALA A 1 84 ? 27.950 -19.024 -41.098 1.00 93.38 84 ALA A N 1
ATOM 615 C CA . ALA A 1 84 ? 27.797 -18.327 -39.822 1.00 93.38 84 ALA A CA 1
ATOM 616 C C . ALA A 1 84 ? 26.571 -17.398 -39.863 1.00 93.38 84 ALA A C 1
ATOM 618 O O . ALA A 1 84 ? 26.387 -16.672 -40.842 1.00 93.38 84 ALA A O 1
ATOM 619 N N . LEU A 1 85 ? 25.749 -17.425 -38.810 1.00 96.69 85 LEU A N 1
ATOM 620 C CA . LEU A 1 85 ? 24.581 -16.552 -38.681 1.00 96.69 85 LEU A CA 1
ATOM 621 C C . LEU A 1 85 ? 25.016 -15.113 -38.386 1.00 96.69 85 LEU A C 1
ATOM 623 O O . LEU A 1 85 ? 26.006 -14.884 -37.690 1.00 96.69 85 LEU A O 1
ATOM 627 N N . THR A 1 86 ? 24.262 -14.141 -38.891 1.00 97.25 86 THR A N 1
ATOM 628 C CA . THR A 1 86 ? 24.565 -12.713 -38.743 1.00 97.25 86 THR A CA 1
ATOM 629 C C . THR A 1 86 ? 23.365 -11.920 -38.240 1.00 97.25 86 THR A C 1
ATOM 631 O O . THR A 1 86 ? 22.216 -12.323 -38.408 1.00 97.25 86 THR A O 1
ATOM 634 N N . PHE A 1 87 ? 23.612 -10.756 -37.644 1.00 97.19 87 PHE A N 1
ATOM 635 C CA . PHE A 1 87 ? 22.545 -9.917 -37.124 1.00 97.19 87 PHE A CA 1
ATOM 636 C C . PHE A 1 87 ? 21.638 -9.427 -38.250 1.00 97.19 87 PHE A C 1
ATOM 638 O O . PHE A 1 87 ? 20.426 -9.603 -38.169 1.00 97.19 87 PHE A O 1
ATOM 645 N N . ALA A 1 88 ? 22.224 -8.868 -39.312 1.00 96.06 88 ALA A N 1
ATOM 646 C CA . ALA A 1 88 ? 21.478 -8.262 -40.409 1.00 96.06 88 ALA A CA 1
ATOM 647 C C . ALA A 1 88 ? 20.527 -9.234 -41.130 1.00 96.06 88 ALA A C 1
ATOM 649 O O . ALA A 1 88 ? 19.423 -8.828 -41.498 1.00 96.06 88 ALA A O 1
ATOM 650 N N . GLU A 1 89 ? 20.950 -10.486 -41.335 1.00 96.25 89 GLU A N 1
ATOM 651 C CA . GLU A 1 89 ? 20.209 -11.468 -42.139 1.00 96.25 89 GLU A CA 1
ATOM 652 C C . GLU A 1 89 ? 19.407 -12.466 -41.295 1.00 96.25 89 GLU A C 1
ATOM 654 O O . GLU A 1 89 ? 18.365 -12.940 -41.744 1.00 96.25 89 GLU A O 1
ATOM 659 N N . ASP A 1 90 ? 19.864 -12.790 -40.081 1.00 97.69 90 ASP A N 1
ATOM 660 C CA . ASP A 1 90 ? 19.300 -13.889 -39.292 1.00 97.69 90 ASP A CA 1
ATOM 661 C C . ASP A 1 90 ? 18.614 -13.408 -38.008 1.00 97.69 90 ASP A C 1
ATOM 663 O O . ASP A 1 90 ? 17.477 -13.804 -37.743 1.00 97.69 90 ASP A O 1
ATOM 667 N N . ALA A 1 91 ? 19.267 -12.552 -37.213 1.00 97.81 91 ALA A N 1
ATOM 668 C CA . ALA A 1 91 ? 18.738 -12.146 -35.907 1.00 97.81 91 ALA A CA 1
ATOM 669 C C . ALA A 1 91 ? 17.716 -11.002 -35.995 1.00 97.81 91 ALA A C 1
ATOM 671 O O . ALA A 1 91 ? 16.633 -11.094 -35.416 1.00 97.81 91 ALA A O 1
ATOM 672 N N . ARG A 1 92 ? 18.028 -9.934 -36.739 1.00 97.50 92 ARG A N 1
ATOM 673 C CA . ARG A 1 92 ? 17.185 -8.737 -36.846 1.00 97.50 92 ARG A CA 1
ATOM 674 C C . ARG A 1 92 ? 15.769 -9.050 -37.347 1.00 97.50 92 ARG A C 1
ATOM 676 O O . ARG A 1 92 ? 14.842 -8.594 -36.686 1.00 97.50 92 ARG A O 1
ATOM 683 N N . PRO A 1 93 ? 15.547 -9.882 -38.388 1.00 97.94 93 PRO A N 1
ATOM 684 C CA . PRO A 1 93 ? 14.186 -10.210 -38.823 1.00 97.94 93 PRO A CA 1
ATOM 685 C C . PRO A 1 93 ? 13.335 -10.879 -37.733 1.00 97.94 93 PRO A C 1
ATOM 687 O O . PRO A 1 93 ? 12.128 -10.657 -37.663 1.00 97.94 93 PRO A O 1
ATOM 690 N N . ILE A 1 94 ? 13.949 -11.686 -36.857 1.00 98.25 94 ILE A N 1
ATOM 691 C CA . ILE A 1 94 ? 13.251 -12.300 -35.719 1.00 98.25 94 ILE A CA 1
ATOM 692 C C . ILE A 1 94 ? 12.887 -11.227 -34.692 1.00 98.25 94 ILE A C 1
ATOM 694 O O . ILE A 1 94 ? 11.745 -11.175 -34.238 1.00 98.25 94 ILE A O 1
ATOM 698 N N . LEU A 1 95 ? 13.843 -10.367 -34.337 1.00 97.81 95 LEU A N 1
ATOM 699 C CA . LEU A 1 95 ? 13.647 -9.318 -33.336 1.00 97.81 95 LEU A CA 1
ATOM 700 C C . LEU A 1 95 ? 12.625 -8.276 -33.800 1.00 97.81 95 LEU A C 1
ATOM 702 O O . LEU A 1 95 ? 11.764 -7.882 -33.023 1.00 97.81 95 LEU A O 1
ATOM 706 N N . GLU A 1 96 ? 12.649 -7.881 -35.069 1.00 96.88 96 GLU A N 1
ATOM 707 C CA . GLU A 1 96 ? 11.639 -6.992 -35.640 1.00 96.88 96 GLU A CA 1
ATOM 708 C C . GLU A 1 96 ? 10.252 -7.636 -35.604 1.00 96.88 96 GLU A C 1
ATOM 710 O O . GLU A 1 96 ? 9.305 -7.043 -35.088 1.00 96.88 96 GLU A O 1
ATOM 715 N N . LYS A 1 97 ? 10.136 -8.885 -36.072 1.00 97.31 97 LYS A N 1
ATOM 716 C CA . LYS A 1 97 ? 8.859 -9.608 -36.102 1.00 97.31 97 LYS A CA 1
ATOM 717 C C . LYS A 1 97 ? 8.251 -9.785 -34.708 1.00 97.31 97 LYS A C 1
ATOM 719 O O . LYS A 1 97 ? 7.042 -9.632 -34.558 1.00 97.31 97 LYS A O 1
ATOM 724 N N . GLN A 1 98 ? 9.067 -10.135 -33.715 1.00 96.75 98 GLN A N 1
ATOM 725 C CA . GLN A 1 98 ? 8.585 -10.524 -32.386 1.00 96.75 98 GLN A CA 1
ATOM 726 C C . GLN A 1 98 ? 8.544 -9.357 -31.392 1.00 96.75 98 GLN A C 1
ATOM 728 O O . GLN A 1 98 ? 7.697 -9.341 -30.501 1.00 96.75 98 GLN A O 1
ATOM 733 N N . CYS A 1 99 ? 9.433 -8.369 -31.532 1.00 96.31 99 CYS A N 1
ATOM 734 C CA . CYS A 1 99 ? 9.655 -7.351 -30.504 1.00 96.31 99 CYS A CA 1
ATOM 735 C C . CYS A 1 99 ? 9.327 -5.920 -30.962 1.00 96.31 99 CYS A C 1
ATOM 737 O O . CYS A 1 99 ? 9.061 -5.072 -30.105 1.00 96.31 99 CYS A O 1
ATOM 739 N N . ALA A 1 100 ? 9.300 -5.616 -32.269 1.00 95.69 100 ALA A N 1
ATOM 740 C CA . ALA A 1 100 ? 9.128 -4.232 -32.735 1.00 95.69 100 ALA A CA 1
ATOM 741 C C . ALA A 1 100 ? 7.747 -3.640 -32.429 1.00 95.69 100 ALA A C 1
ATOM 743 O O . ALA A 1 100 ? 7.627 -2.423 -32.341 1.00 95.69 100 ALA A O 1
ATOM 744 N N . SER A 1 101 ? 6.712 -4.454 -32.199 1.00 91.94 101 SER A N 1
ATOM 745 C CA . SER A 1 101 ? 5.384 -3.958 -31.798 1.00 91.94 101 SER A CA 1
ATOM 746 C C . SER A 1 101 ? 5.448 -3.069 -30.545 1.00 91.94 101 SER A C 1
ATOM 748 O O . SER A 1 101 ? 4.755 -2.050 -30.466 1.00 91.94 101 SER A O 1
ATOM 750 N N . CYS A 1 102 ? 6.341 -3.411 -29.610 1.00 92.75 102 CYS A N 1
ATOM 751 C CA . CYS A 1 102 ? 6.621 -2.650 -28.396 1.00 92.75 102 CYS A CA 1
ATOM 752 C C . CYS A 1 102 ? 7.895 -1.805 -28.509 1.00 92.75 102 CYS A C 1
ATOM 754 O O . CYS A 1 102 ? 7.899 -0.676 -28.027 1.00 92.75 102 CYS A O 1
ATOM 756 N N . HIS A 1 103 ? 8.954 -2.330 -29.132 1.00 96.44 103 HIS A N 1
ATOM 757 C CA . HIS A 1 103 ? 10.293 -1.728 -29.150 1.00 96.44 103 HIS A CA 1
ATOM 758 C C . HIS A 1 103 ? 10.564 -0.799 -30.339 1.00 96.44 103 HIS A C 1
ATOM 760 O O . HIS A 1 103 ? 11.713 -0.540 -30.648 1.00 96.44 103 HIS A O 1
ATOM 766 N N . ARG A 1 104 ? 9.549 -0.261 -31.007 1.00 96.38 104 ARG A N 1
ATOM 767 C CA . ARG A 1 104 ? 9.716 0.781 -32.039 1.00 96.38 104 ARG A CA 1
ATOM 768 C C . ARG A 1 104 ? 9.676 2.200 -31.446 1.00 96.38 104 ARG A C 1
ATOM 770 O O . ARG A 1 104 ? 9.210 2.349 -30.315 1.00 96.38 104 ARG A O 1
ATOM 777 N N . PRO A 1 105 ? 10.116 3.251 -32.169 1.00 96.00 105 PRO A N 1
ATOM 778 C CA . PRO A 1 105 ? 10.117 4.632 -31.664 1.00 96.00 105 PRO A CA 1
ATOM 779 C C . PRO A 1 105 ? 8.755 5.161 -31.182 1.00 96.00 105 PRO A C 1
ATOM 781 O O . PRO A 1 105 ? 8.712 6.049 -30.339 1.00 96.00 105 PRO A O 1
ATOM 784 N N . ASP A 1 106 ? 7.652 4.615 -31.692 1.00 91.62 106 ASP A N 1
ATOM 785 C CA . ASP A 1 106 ? 6.266 4.919 -31.308 1.00 91.62 106 ASP A CA 1
ATOM 786 C C . ASP A 1 106 ? 5.615 3.817 -30.443 1.00 91.62 106 ASP A C 1
ATOM 788 O O . ASP A 1 106 ? 4.422 3.860 -30.146 1.00 91.62 106 ASP A O 1
ATOM 792 N N . GLY A 1 107 ? 6.378 2.796 -30.049 1.00 89.69 107 GLY A N 1
ATOM 793 C CA . GLY A 1 107 ? 5.893 1.651 -29.285 1.00 89.69 107 GLY A CA 1
ATOM 794 C C . GLY A 1 107 ? 5.832 1.913 -27.779 1.00 89.69 107 GLY A C 1
ATOM 795 O O . GLY A 1 107 ? 6.445 2.840 -27.251 1.00 89.69 107 GLY A O 1
ATOM 796 N N . LYS A 1 108 ? 5.131 1.041 -27.040 1.00 81.88 108 LYS A N 1
ATOM 797 C CA . LYS A 1 108 ? 5.024 1.135 -25.568 1.00 81.88 108 LYS A CA 1
ATOM 798 C C . LYS A 1 108 ? 6.388 1.112 -24.858 1.00 81.88 108 LYS A C 1
ATOM 800 O O . LYS A 1 108 ? 6.511 1.641 -23.759 1.00 81.88 108 LYS A O 1
ATOM 805 N N . ALA A 1 109 ? 7.410 0.525 -25.484 1.00 88.50 109 ALA A N 1
ATOM 806 C CA . ALA A 1 109 ? 8.776 0.454 -24.974 1.00 88.50 109 ALA A CA 1
ATOM 807 C C . ALA A 1 109 ? 9.730 1.475 -25.632 1.00 88.50 109 ALA A C 1
ATOM 809 O O . ALA A 1 109 ? 10.946 1.358 -25.475 1.00 88.50 109 ALA A O 1
ATOM 810 N N . ALA A 1 110 ? 9.209 2.507 -26.309 1.00 90.31 110 ALA A N 1
ATOM 811 C CA . ALA A 1 110 ? 10.004 3.556 -26.960 1.00 90.31 110 ALA A CA 1
ATOM 812 C C . ALA A 1 110 ? 10.927 4.334 -26.006 1.00 90.31 110 ALA A C 1
ATOM 814 O O . ALA A 1 110 ? 11.936 4.889 -26.429 1.00 90.31 110 ALA A O 1
ATOM 815 N N . ARG A 1 111 ? 10.589 4.374 -24.709 1.00 84.06 111 ARG A N 1
ATOM 816 C CA . ARG A 1 111 ? 11.399 5.023 -23.662 1.00 84.06 111 ARG A CA 1
ATOM 817 C C . ARG A 1 111 ? 12.497 4.123 -23.091 1.00 84.06 111 ARG A C 1
ATOM 819 O O . ARG A 1 111 ? 13.241 4.550 -22.216 1.00 84.06 111 ARG A O 1
ATOM 826 N N . THR A 1 112 ? 12.576 2.867 -23.527 1.00 88.56 112 THR A N 1
ATOM 827 C CA . THR A 1 112 ? 13.605 1.940 -23.046 1.00 88.56 112 THR A CA 1
ATOM 828 C C . THR A 1 112 ? 14.916 2.136 -23.803 1.00 88.56 112 THR A C 1
ATOM 830 O O . THR A 1 112 ? 14.956 2.736 -24.873 1.00 88.56 112 THR A O 1
ATOM 833 N N . GLN A 1 113 ? 16.012 1.597 -23.266 1.00 88.62 113 GLN A N 1
ATOM 834 C CA . GLN A 1 113 ? 17.322 1.662 -23.925 1.00 88.62 113 GLN A CA 1
ATOM 835 C C . GLN A 1 113 ? 17.446 0.759 -25.166 1.00 88.62 113 GLN A C 1
ATOM 837 O O . GLN A 1 113 ? 18.471 0.807 -25.845 1.00 88.62 113 GLN A O 1
ATOM 842 N N . TRP A 1 114 ? 16.434 -0.064 -25.462 1.00 96.31 114 TRP A N 1
ATOM 843 C CA . TRP A 1 114 ? 16.403 -0.935 -26.634 1.00 96.31 114 TRP A CA 1
ATOM 844 C C . TRP A 1 114 ? 15.244 -0.532 -27.541 1.00 96.31 114 TRP A C 1
ATOM 846 O O . TRP A 1 114 ? 14.085 -0.793 -27.223 1.00 96.31 114 TRP A O 1
ATOM 856 N N . VAL A 1 115 ? 15.556 0.124 -28.658 1.00 96.75 115 VAL A N 1
ATOM 857 C CA . VAL A 1 115 ? 14.570 0.551 -29.657 1.00 96.75 115 VAL A CA 1
ATOM 858 C C . VAL A 1 115 ? 15.034 0.073 -31.028 1.00 96.75 115 VAL A C 1
ATOM 860 O O . VAL A 1 115 ? 16.122 0.442 -31.457 1.00 96.75 115 VAL A O 1
ATOM 863 N N . LEU A 1 116 ? 14.204 -0.734 -31.682 1.00 97.00 116 LEU A N 1
ATOM 864 C CA . LEU A 1 116 ? 14.354 -1.225 -33.045 1.00 97.00 116 LEU A CA 1
ATOM 865 C C . LEU A 1 116 ? 13.814 -0.179 -34.027 1.00 97.00 116 LEU A C 1
ATOM 867 O O . LEU A 1 116 ? 12.635 0.183 -33.987 1.00 97.00 116 LEU A O 1
ATOM 871 N N . ARG A 1 117 ? 14.686 0.321 -34.894 1.00 96.81 117 ARG A N 1
ATOM 872 C CA . ARG A 1 117 ? 14.428 1.357 -35.902 1.00 96.81 117 ARG A CA 1
ATOM 873 C C . ARG A 1 117 ? 14.362 0.790 -37.320 1.00 96.81 117 ARG A C 1
ATOM 875 O O . ARG A 1 117 ? 14.003 1.523 -38.237 1.00 96.81 117 ARG A O 1
ATOM 882 N N . GLY A 1 118 ? 14.655 -0.498 -37.496 1.00 93.44 118 GLY A N 1
ATOM 883 C CA . GLY A 1 118 ? 14.657 -1.174 -38.794 1.00 93.44 118 GLY A CA 1
ATOM 884 C C . GLY A 1 118 ? 15.960 -0.991 -39.576 1.00 93.44 118 GLY A C 1
ATOM 885 O O . GLY A 1 118 ? 16.014 -1.251 -40.779 1.00 93.44 118 GLY A O 1
ATOM 886 N N . GLY A 1 119 ? 17.009 -0.497 -38.915 1.00 92.69 119 GLY A N 1
ATOM 887 C CA . GLY A 1 119 ? 18.269 -0.097 -39.532 1.00 92.69 119 GLY A CA 1
ATOM 888 C C . GLY A 1 119 ? 19.480 -0.878 -39.011 1.00 92.69 119 GLY A C 1
ATOM 889 O O . GLY A 1 119 ? 19.346 -1.794 -38.194 1.00 92.69 119 GLY A O 1
ATOM 890 N N . PRO A 1 120 ? 20.690 -0.602 -39.527 1.00 93.69 120 PRO A N 1
ATOM 891 C CA . PRO A 1 120 ? 21.927 -1.171 -38.990 1.00 93.69 120 PRO A CA 1
ATOM 892 C C . PRO A 1 120 ? 22.224 -0.723 -37.546 1.00 93.69 120 PRO A C 1
ATOM 894 O O . PRO A 1 120 ? 22.886 -1.457 -36.819 1.00 93.69 120 PRO A O 1
ATOM 897 N N . GLU A 1 121 ? 21.708 0.425 -37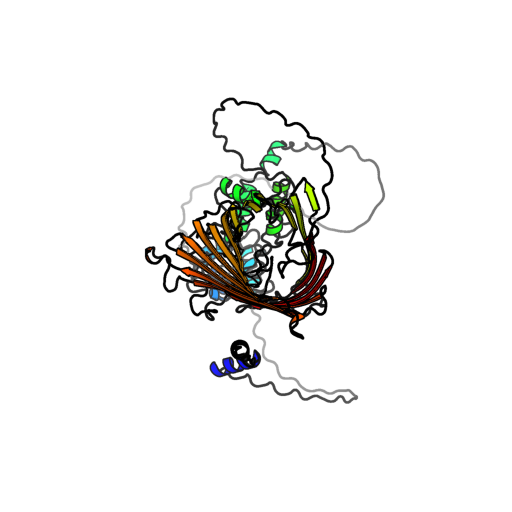.101 1.00 94.12 121 GLU A N 1
ATOM 898 C CA . GLU A 1 121 ? 21.858 0.940 -35.732 1.00 94.12 121 GLU A CA 1
ATOM 899 C C . GLU A 1 121 ? 21.229 0.037 -34.657 1.00 94.12 121 GLU A C 1
ATOM 901 O O . GLU A 1 121 ? 21.632 0.074 -33.491 1.00 94.12 121 GLU A O 1
ATOM 906 N N . ASP A 1 122 ? 20.295 -0.833 -35.050 1.00 96.94 122 ASP A N 1
ATOM 907 C CA . ASP A 1 122 ? 19.675 -1.811 -34.153 1.00 96.94 122 ASP A CA 1
ATOM 908 C C . ASP A 1 122 ? 20.685 -2.844 -33.647 1.00 96.94 122 ASP A C 1
ATOM 910 O O . ASP A 1 122 ? 20.469 -3.451 -32.595 1.00 96.94 122 ASP A O 1
ATOM 914 N N . TYR A 1 123 ? 21.800 -3.031 -34.362 1.00 97.50 123 TYR A N 1
ATOM 915 C CA . TYR A 1 123 ? 22.873 -3.928 -33.952 1.00 97.50 123 TYR A CA 1
ATOM 916 C C . TYR A 1 123 ? 23.500 -3.471 -32.634 1.00 97.50 123 TYR A C 1
ATOM 918 O O . TYR A 1 123 ? 23.491 -4.223 -31.659 1.00 97.50 123 TYR A O 1
ATOM 926 N N . ASP A 1 124 ? 23.962 -2.220 -32.569 1.00 95.12 124 ASP A N 1
ATOM 927 C CA . ASP A 1 124 ? 24.622 -1.670 -31.380 1.00 95.12 124 ASP A CA 1
ATOM 928 C C . ASP A 1 124 ? 23.658 -1.574 -30.193 1.00 95.12 124 ASP A C 1
ATOM 930 O O . ASP A 1 124 ? 24.045 -1.804 -29.044 1.00 95.12 124 ASP A O 1
ATOM 934 N N . ALA A 1 125 ? 22.384 -1.269 -30.461 1.00 94.44 125 ALA A N 1
ATOM 935 C CA . ALA A 1 125 ? 21.343 -1.276 -29.440 1.00 94.44 125 ALA A CA 1
ATOM 936 C C . ALA A 1 125 ? 21.101 -2.691 -28.891 1.00 94.44 125 ALA A C 1
ATOM 938 O O . ALA A 1 125 ? 20.970 -2.865 -27.680 1.00 94.44 125 ALA A O 1
ATOM 939 N N . THR A 1 126 ? 21.069 -3.705 -29.760 1.00 97.38 126 THR A N 1
ATOM 940 C CA . THR A 1 126 ? 20.829 -5.105 -29.378 1.00 97.38 126 THR A CA 1
ATOM 941 C C . THR A 1 126 ? 22.025 -5.716 -28.657 1.00 97.38 126 THR A C 1
ATOM 943 O O . THR A 1 126 ? 21.840 -6.436 -27.676 1.00 97.38 126 THR A O 1
ATOM 946 N N . LEU A 1 127 ? 23.252 -5.403 -29.082 1.00 97.44 127 LEU A N 1
ATOM 947 C CA . LEU A 1 127 ? 24.477 -5.992 -28.540 1.00 97.44 127 LEU A CA 1
ATOM 948 C C . LEU A 1 127 ? 24.651 -5.721 -27.034 1.00 97.44 127 LEU A C 1
ATOM 950 O O . LEU A 1 127 ? 25.181 -6.561 -26.314 1.00 97.44 127 LEU A O 1
ATOM 954 N N . ARG A 1 128 ? 24.102 -4.609 -26.522 1.00 95.38 128 ARG A N 1
ATOM 955 C CA . ARG A 1 128 ? 24.068 -4.275 -25.081 1.00 95.38 128 ARG A CA 1
ATOM 956 C C . ARG A 1 128 ? 23.299 -5.290 -24.225 1.00 95.38 128 ARG A C 1
ATOM 958 O O . ARG A 1 128 ? 23.472 -5.324 -23.010 1.00 95.38 128 ARG A O 1
ATOM 965 N N . PHE A 1 129 ? 22.452 -6.108 -24.846 1.00 96.56 129 PHE A N 1
ATOM 966 C CA . PHE A 1 129 ? 21.623 -7.125 -24.193 1.00 96.56 129 PHE A CA 1
ATOM 967 C C . PHE A 1 129 ? 22.074 -8.554 -24.520 1.00 96.56 129 PHE A C 1
ATOM 969 O O . PHE A 1 129 ? 21.358 -9.512 -24.209 1.00 96.56 129 PHE A O 1
ATOM 976 N N . VAL A 1 130 ? 23.250 -8.704 -25.133 1.00 97.38 130 VAL A N 1
ATOM 977 C CA . VAL A 1 130 ? 23.826 -9.978 -25.559 1.00 97.38 130 VAL A CA 1
ATOM 978 C C . VAL A 1 130 ? 25.039 -10.327 -24.695 1.00 97.38 130 VAL A C 1
ATOM 980 O O . VAL A 1 130 ? 25.933 -9.512 -24.490 1.00 97.38 130 VAL A O 1
ATOM 983 N N . LYS A 1 131 ? 25.083 -11.567 -24.199 1.00 94.00 131 LYS A N 1
ATOM 984 C CA . LYS A 1 131 ? 26.214 -12.146 -23.466 1.00 94.00 131 LYS A CA 1
ATOM 985 C C . LYS A 1 131 ? 26.795 -13.302 -24.278 1.00 94.00 131 LYS A C 1
ATOM 987 O O . LYS A 1 131 ? 26.351 -14.436 -24.139 1.00 94.00 131 LYS A O 1
ATOM 992 N N . THR A 1 132 ? 27.795 -13.037 -25.113 1.00 94.94 132 THR A N 1
ATOM 993 C CA . THR A 1 132 ? 28.388 -14.053 -26.010 1.00 94.94 132 THR A CA 1
ATOM 994 C C . THR A 1 132 ? 29.026 -15.228 -25.260 1.00 94.94 132 THR A C 1
ATOM 996 O O . THR A 1 132 ? 28.913 -16.363 -25.705 1.00 94.94 132 THR A O 1
ATOM 999 N N . ALA A 1 133 ? 29.616 -14.991 -24.083 1.00 88.44 133 ALA A N 1
ATOM 1000 C CA . ALA A 1 133 ? 30.194 -16.047 -23.242 1.00 88.44 133 ALA A CA 1
ATOM 1001 C C . ALA A 1 133 ? 29.147 -16.940 -22.540 1.00 88.44 133 ALA A C 1
ATOM 1003 O O . ALA A 1 133 ? 29.491 -17.998 -22.021 1.00 88.44 133 ALA A O 1
ATOM 1004 N N . ALA A 1 134 ? 27.881 -16.516 -22.495 1.00 91.12 13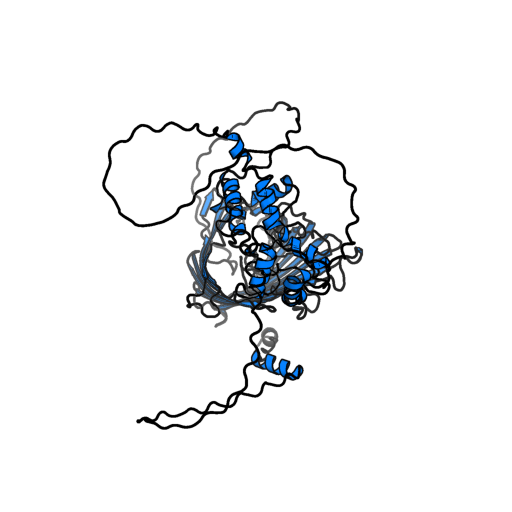4 ALA A N 1
ATOM 1005 C CA . ALA A 1 134 ? 26.789 -17.232 -21.840 1.00 91.12 134 ALA A CA 1
ATOM 1006 C C . ALA A 1 134 ? 25.478 -16.954 -22.587 1.00 91.12 134 ALA A C 1
ATOM 1008 O O . ALA A 1 134 ? 24.586 -16.267 -22.084 1.00 91.12 134 ALA A O 1
ATOM 1009 N N . ALA A 1 135 ? 25.383 -17.456 -23.819 1.00 96.12 135 ALA A N 1
ATOM 1010 C CA . ALA A 1 135 ? 24.371 -17.041 -24.786 1.00 96.12 135 ALA A CA 1
ATOM 1011 C C . ALA A 1 135 ? 22.932 -17.140 -24.252 1.00 96.12 135 ALA A C 1
ATOM 1013 O O . ALA A 1 135 ? 22.211 -16.140 -24.271 1.00 96.12 135 ALA A O 1
ATOM 1014 N N . ALA A 1 136 ? 22.553 -18.281 -23.664 1.00 93.75 136 ALA A N 1
ATOM 1015 C CA . ALA A 1 136 ? 21.231 -18.505 -23.061 1.00 93.75 136 ALA A CA 1
ATOM 1016 C C . ALA A 1 136 ? 20.916 -17.564 -21.877 1.00 93.75 136 ALA A C 1
ATOM 1018 O O . ALA A 1 136 ? 19.753 -17.326 -21.555 1.00 93.75 136 ALA A O 1
ATOM 1019 N N . GLN A 1 137 ? 21.946 -16.991 -21.247 1.00 91.62 137 GLN A N 1
ATOM 1020 C CA . GLN A 1 137 ? 21.839 -16.043 -20.134 1.00 91.62 137 GLN A CA 1
ATOM 1021 C C . GLN A 1 137 ? 21.763 -14.579 -20.602 1.00 91.62 137 GLN A C 1
ATOM 1023 O O . GLN A 1 137 ? 21.712 -13.662 -19.776 1.00 91.62 137 GLN A O 1
ATOM 1028 N N . SER A 1 138 ? 21.761 -14.336 -21.916 1.00 96.56 138 SER A N 1
ATOM 1029 C CA . SER A 1 138 ? 21.601 -12.999 -22.486 1.00 96.56 138 SER A CA 1
ATOM 1030 C C . SER A 1 138 ? 20.251 -12.398 -22.074 1.00 96.56 138 SER A C 1
ATOM 1032 O O . SER A 1 138 ? 19.219 -13.045 -22.289 1.00 96.56 138 SER A O 1
ATOM 1034 N N . PRO A 1 139 ? 20.209 -11.155 -21.547 1.00 94.50 139 PRO A N 1
ATOM 1035 C CA . PRO A 1 139 ? 18.956 -10.456 -21.260 1.00 94.50 139 PRO A CA 1
ATOM 1036 C C . PRO A 1 139 ? 17.967 -10.461 -22.432 1.00 94.50 139 PRO A C 1
ATOM 1038 O O . PRO A 1 139 ? 16.766 -10.579 -22.201 1.00 94.50 139 PRO A O 1
ATOM 1041 N N . LEU A 1 140 ? 18.468 -10.397 -23.672 1.00 97.00 140 LEU A N 1
ATOM 1042 C CA . LEU A 1 140 ? 17.668 -10.512 -24.893 1.00 97.00 140 LEU A CA 1
ATOM 1043 C C . LEU A 1 140 ? 16.834 -11.808 -24.926 1.00 97.00 140 LEU A C 1
ATOM 1045 O O . LEU A 1 140 ? 15.617 -11.756 -25.100 1.00 97.00 140 LEU A O 1
ATOM 1049 N N . LEU A 1 141 ? 17.473 -12.963 -24.706 1.00 97.00 141 LEU A N 1
ATOM 1050 C CA . LEU A 1 141 ? 16.811 -14.270 -24.735 1.00 97.00 141 LEU A CA 1
ATOM 1051 C C . LEU A 1 141 ? 15.940 -14.500 -23.500 1.00 97.00 141 LEU A C 1
ATOM 1053 O O . LEU A 1 141 ? 14.820 -14.994 -23.638 1.00 97.00 141 LEU A O 1
ATOM 1057 N N . LYS A 1 142 ? 16.401 -14.115 -22.301 1.00 94.50 142 LYS A N 1
ATOM 1058 C CA . LYS A 1 142 ? 15.610 -14.282 -21.070 1.00 94.50 142 LYS A CA 1
ATOM 1059 C C . LYS A 1 142 ? 14.312 -13.476 -21.105 1.00 94.50 142 LYS A C 1
ATOM 1061 O O . LYS A 1 142 ? 13.258 -14.002 -20.757 1.00 94.50 142 LYS A O 1
ATOM 1066 N N . LYS A 1 143 ? 14.366 -12.222 -21.567 1.00 92.69 143 LYS A N 1
ATOM 1067 C CA . LYS A 1 143 ? 13.171 -11.377 -21.702 1.00 92.69 143 LYS A CA 1
ATOM 1068 C C . LYS A 1 143 ? 12.274 -11.865 -22.836 1.00 92.69 143 LYS A C 1
ATOM 1070 O O . LYS A 1 143 ? 11.096 -12.105 -22.598 1.00 92.69 143 LYS A O 1
ATOM 1075 N N . GLY A 1 144 ? 12.832 -12.114 -24.025 1.00 94.19 144 GLY A N 1
ATOM 1076 C CA . GLY A 1 144 ? 12.058 -12.600 -25.175 1.00 94.19 144 GLY A CA 1
ATOM 1077 C C . GLY A 1 144 ? 11.322 -13.916 -24.900 1.00 94.19 144 GLY A C 1
ATOM 1078 O O . GLY A 1 144 ? 10.189 -14.091 -25.345 1.00 94.19 144 GLY A O 1
ATOM 1079 N N . SER A 1 145 ? 11.924 -14.806 -24.103 1.00 95.56 145 SER A N 1
ATOM 1080 C CA . SER A 1 145 ? 11.326 -16.091 -23.718 1.00 95.56 145 SER A CA 1
ATOM 1081 C C . SER A 1 145 ? 10.414 -16.072 -22.496 1.00 95.56 145 SER A C 1
ATOM 1083 O O . SER A 1 145 ? 9.782 -17.088 -22.194 1.00 95.56 145 SER A O 1
ATOM 1085 N N . GLY A 1 146 ? 10.314 -14.936 -21.803 1.00 87.44 146 GLY A N 1
ATOM 1086 C CA . GLY A 1 146 ? 9.570 -14.822 -20.550 1.00 87.44 146 GLY A CA 1
ATOM 1087 C C . GLY A 1 146 ? 10.241 -15.507 -19.354 1.00 87.44 146 GLY A C 1
ATOM 1088 O O . GLY A 1 146 ? 9.637 -15.569 -18.290 1.00 87.44 146 GLY A O 1
ATOM 1089 N N . ALA A 1 147 ? 11.483 -15.987 -19.491 1.00 83.94 147 ALA A N 1
ATOM 1090 C CA . ALA A 1 147 ? 12.275 -16.506 -18.372 1.00 83.94 147 ALA A CA 1
ATOM 1091 C C . ALA A 1 147 ? 12.644 -15.408 -17.354 1.00 83.94 147 ALA A C 1
ATOM 1093 O O . ALA A 1 147 ? 12.985 -15.691 -16.209 1.00 83.94 147 ALA A O 1
ATOM 1094 N N . THR A 1 148 ? 12.567 -14.140 -17.758 1.00 80.31 148 THR A N 1
ATOM 1095 C CA . THR A 1 148 ? 12.595 -12.987 -16.857 1.00 80.31 148 THR A CA 1
ATOM 1096 C C . THR A 1 148 ? 11.418 -12.081 -17.174 1.00 80.31 148 THR A C 1
ATOM 1098 O O . THR A 1 148 ? 11.105 -11.846 -18.346 1.00 80.31 148 THR A O 1
ATOM 1101 N N . LEU A 1 149 ? 10.782 -11.551 -16.127 1.00 70.44 149 LEU A N 1
ATOM 1102 C CA . LEU A 1 149 ? 9.679 -10.614 -16.273 1.00 70.44 149 LEU A CA 1
ATOM 1103 C C . LEU A 1 149 ? 10.150 -9.383 -17.060 1.00 70.44 149 LEU A C 1
ATOM 1105 O O . LEU A 1 149 ? 11.123 -8.716 -16.705 1.00 70.44 149 LEU A O 1
ATOM 1109 N N . HIS A 1 150 ? 9.442 -9.071 -18.135 1.00 83.00 150 HIS A N 1
ATOM 1110 C CA . HIS A 1 150 ? 9.530 -7.787 -18.815 1.00 83.00 150 HIS A CA 1
ATOM 1111 C C . HIS A 1 150 ? 8.102 -7.318 -19.097 1.00 83.00 150 HIS A C 1
ATOM 1113 O O . HIS A 1 150 ? 7.179 -8.124 -19.081 1.00 83.00 150 HIS A O 1
ATOM 1119 N N . GLY A 1 151 ? 7.889 -6.018 -19.304 1.00 71.38 151 GLY A N 1
ATOM 1120 C CA . GLY A 1 151 ? 6.537 -5.464 -19.484 1.00 71.38 151 GLY A CA 1
ATOM 1121 C C . GLY A 1 151 ? 5.800 -5.931 -20.751 1.00 71.38 151 GLY A C 1
ATOM 1122 O O . GLY A 1 151 ? 4.679 -5.492 -20.981 1.00 71.38 151 GLY A O 1
ATOM 1123 N N . GLY A 1 152 ? 6.425 -6.772 -21.581 1.00 78.06 152 GLY A N 1
ATOM 1124 C CA . GLY A 1 152 ? 5.820 -7.413 -22.746 1.00 78.06 152 GLY A CA 1
ATOM 1125 C C . GLY A 1 152 ? 5.439 -8.870 -22.469 1.00 78.06 152 GLY A C 1
ATOM 1126 O O . GLY A 1 152 ? 5.914 -9.491 -21.519 1.00 78.06 152 GLY A O 1
ATOM 1127 N N . GLN A 1 153 ? 4.577 -9.431 -23.316 1.00 78.69 153 GLN A N 1
ATOM 1128 C CA . GLN A 1 153 ? 4.275 -10.863 -23.276 1.00 78.69 153 GLN A CA 1
ATOM 1129 C C . GLN A 1 153 ? 5.480 -11.695 -23.744 1.00 78.69 153 GLN A C 1
ATOM 1131 O O . GLN A 1 153 ? 6.372 -11.193 -24.430 1.00 78.69 153 GLN A O 1
ATOM 1136 N N . LYS A 1 154 ? 5.499 -12.987 -23.395 1.00 87.31 154 LYS A N 1
ATOM 1137 C CA . LYS A 1 154 ? 6.457 -13.959 -23.942 1.00 87.31 154 LYS A CA 1
ATOM 1138 C C . LYS A 1 154 ? 6.355 -13.960 -25.472 1.00 87.31 154 LYS A C 1
ATOM 1140 O O . LYS A 1 154 ? 5.351 -14.407 -26.016 1.00 87.31 154 LYS A O 1
ATOM 1145 N N . ALA A 1 155 ? 7.393 -13.468 -26.143 1.00 88.94 155 ALA A N 1
ATOM 1146 C CA . ALA A 1 155 ? 7.392 -13.266 -27.591 1.00 88.94 155 ALA A CA 1
ATOM 1147 C C . ALA A 1 155 ? 8.043 -14.431 -28.358 1.00 88.94 155 ALA A C 1
ATOM 1149 O O . ALA A 1 155 ? 7.744 -14.652 -29.526 1.00 88.94 155 ALA A O 1
ATOM 1150 N N . ILE A 1 156 ? 8.936 -15.191 -27.714 1.00 95.50 156 ILE A N 1
ATOM 1151 C CA . ILE A 1 156 ? 9.715 -16.258 -28.353 1.00 95.50 156 ILE A CA 1
ATOM 1152 C C . ILE A 1 156 ? 9.681 -17.512 -27.470 1.00 95.50 156 ILE A C 1
ATOM 1154 O O . ILE A 1 156 ? 10.138 -17.489 -26.334 1.00 95.50 156 ILE A O 1
ATOM 1158 N N . ALA A 1 157 ? 9.149 -18.634 -27.952 1.00 95.25 157 ALA A N 1
ATOM 1159 C CA . ALA A 1 157 ? 9.173 -19.877 -27.175 1.00 95.25 157 ALA A CA 1
ATOM 1160 C C . ALA A 1 157 ? 10.600 -20.462 -27.110 1.00 95.25 157 ALA A C 1
ATOM 1162 O O . ALA A 1 157 ? 11.323 -20.401 -28.101 1.00 95.25 157 ALA A O 1
ATOM 1163 N N . VAL A 1 158 ? 11.023 -21.008 -25.961 1.00 95.44 158 VAL A N 1
ATOM 1164 C CA . VAL A 1 158 ? 12.401 -21.522 -25.748 1.00 95.44 158 VAL A CA 1
ATOM 1165 C C . VAL A 1 158 ? 12.736 -22.680 -26.699 1.00 95.44 158 VAL A C 1
ATOM 1167 O O . VAL A 1 158 ? 13.882 -22.859 -27.089 1.00 95.44 158 VAL A O 1
ATOM 1170 N N . ASP A 1 159 ? 11.722 -23.432 -27.111 1.00 94.75 159 ASP A N 1
ATOM 1171 C CA . ASP A 1 159 ? 11.774 -24.549 -28.054 1.00 94.75 159 ASP A CA 1
ATOM 1172 C C . ASP A 1 159 ? 11.535 -24.133 -29.521 1.00 94.75 159 ASP A C 1
ATOM 1174 O O . ASP A 1 159 ? 11.511 -24.983 -30.411 1.00 94.75 159 ASP A O 1
ATOM 1178 N N . SER A 1 160 ? 11.373 -22.835 -29.805 1.00 97.31 160 SER A N 1
ATOM 1179 C CA . SER A 1 160 ? 11.157 -22.345 -31.173 1.00 97.31 160 SER A CA 1
ATOM 1180 C C . SER A 1 160 ? 12.444 -22.304 -32.003 1.00 97.31 160 SER A C 1
ATOM 1182 O O . SER A 1 160 ? 13.547 -22.078 -31.496 1.00 97.31 160 SER A O 1
ATOM 1184 N N . ALA A 1 161 ? 12.290 -22.436 -33.324 1.00 97.62 161 ALA A N 1
ATOM 1185 C CA . ALA A 1 161 ? 13.390 -22.265 -34.271 1.00 97.62 161 ALA A CA 1
ATOM 1186 C C . ALA A 1 161 ? 13.981 -20.844 -34.216 1.00 97.62 161 ALA A C 1
ATOM 1188 O O . ALA A 1 161 ? 15.180 -20.659 -34.421 1.00 97.62 161 ALA A O 1
ATOM 1189 N N . GLU A 1 162 ? 13.157 -19.838 -33.918 1.00 98.12 162 GLU A N 1
ATOM 1190 C CA . GLU A 1 162 ? 13.574 -18.456 -33.703 1.00 98.12 162 GLU A CA 1
ATOM 1191 C C . GLU A 1 162 ? 14.507 -18.319 -32.496 1.00 98.12 162 GLU A C 1
ATOM 1193 O O . GLU A 1 162 ? 15.563 -17.693 -32.614 1.00 98.12 162 GLU A O 1
ATOM 1198 N N . TYR A 1 163 ? 14.160 -18.934 -31.360 1.00 98.12 163 TYR A N 1
ATOM 1199 C CA . TYR A 1 163 ? 15.019 -18.946 -30.174 1.00 98.12 163 TYR A CA 1
ATOM 1200 C C . TYR A 1 163 ? 16.352 -19.631 -30.469 1.00 98.12 163 TYR A C 1
ATOM 1202 O O . TYR A 1 163 ? 17.404 -19.051 -30.208 1.00 98.12 163 TYR A O 1
ATOM 1210 N N . ALA A 1 164 ? 16.313 -20.823 -31.076 1.00 97.75 164 ALA A N 1
ATOM 1211 C CA . ALA A 1 164 ? 17.515 -21.566 -31.446 1.00 97.75 164 ALA A CA 1
ATOM 1212 C C . ALA A 1 164 ? 18.421 -20.756 -32.389 1.00 97.75 164 ALA A C 1
ATOM 1214 O O . ALA A 1 164 ? 19.630 -20.694 -32.185 1.00 97.75 164 ALA A O 1
ATOM 1215 N N . LYS A 1 165 ? 17.845 -20.059 -33.379 1.00 98.06 165 LYS A N 1
ATOM 1216 C CA . LYS A 1 165 ? 18.610 -19.219 -34.312 1.00 98.06 165 LYS A CA 1
ATOM 1217 C C . LYS A 1 165 ? 19.274 -18.030 -33.613 1.00 98.06 165 LYS A C 1
ATOM 1219 O O . LYS A 1 165 ? 20.441 -17.748 -33.881 1.00 98.06 165 LYS A O 1
ATOM 1224 N N . LEU A 1 166 ? 18.562 -17.350 -32.710 1.00 98.19 166 LEU A N 1
ATOM 1225 C CA . LEU A 1 166 ? 19.134 -16.259 -31.914 1.00 98.19 166 LEU A CA 1
ATOM 1226 C C . LEU A 1 166 ? 20.228 -16.763 -30.967 1.00 98.19 166 LEU A C 1
ATOM 1228 O O . LEU A 1 166 ? 21.269 -16.120 -30.858 1.00 98.19 166 LEU A O 1
ATOM 1232 N N . LEU A 1 167 ? 20.021 -17.917 -30.327 1.00 97.94 167 LEU A N 1
ATOM 1233 C CA . LEU A 1 167 ? 21.014 -18.557 -29.469 1.00 97.94 167 LEU A CA 1
ATOM 1234 C C . LEU A 1 167 ? 22.298 -18.864 -30.250 1.00 97.94 167 LEU A C 1
ATOM 1236 O O . LEU A 1 167 ? 23.361 -18.383 -29.868 1.00 97.94 167 LEU A O 1
ATOM 1240 N N . THR A 1 168 ? 22.196 -19.549 -31.393 1.00 97.62 168 THR A N 1
ATOM 1241 C CA . THR A 1 168 ? 23.352 -19.877 -32.244 1.00 97.62 168 THR A CA 1
ATOM 1242 C C . THR A 1 168 ? 24.050 -18.631 -32.796 1.00 97.62 168 THR A C 1
ATOM 1244 O O . THR A 1 168 ? 25.274 -18.609 -32.904 1.00 97.62 168 THR A O 1
ATOM 1247 N N . TRP A 1 169 ? 23.312 -17.567 -33.131 1.00 98.00 169 TRP A N 1
ATOM 1248 C CA . TRP A 1 169 ? 23.919 -16.294 -33.535 1.00 98.00 169 TRP A CA 1
ATOM 1249 C C . TRP A 1 169 ? 24.749 -15.672 -32.400 1.00 98.00 169 TRP A C 1
ATOM 1251 O O . TRP A 1 169 ? 25.872 -15.225 -32.644 1.00 98.00 169 TRP A O 1
ATOM 1261 N N . ILE A 1 170 ? 24.245 -15.687 -31.162 1.00 97.94 170 ILE A N 1
ATOM 1262 C CA . ILE A 1 170 ? 24.968 -15.174 -29.989 1.00 97.94 170 ILE A CA 1
ATOM 1263 C C . ILE A 1 170 ? 26.201 -16.035 -29.677 1.00 97.94 170 ILE A C 1
ATOM 1265 O O . ILE A 1 170 ? 27.281 -15.485 -29.461 1.00 97.94 170 ILE A O 1
ATOM 1269 N N . GLU A 1 171 ? 26.064 -17.365 -29.699 1.00 96.31 171 GLU A N 1
ATOM 1270 C CA . GLU A 1 171 ? 27.172 -18.320 -29.520 1.00 96.31 171 GLU A CA 1
ATOM 1271 C C . GLU A 1 171 ? 28.248 -18.155 -30.602 1.00 96.31 171 GLU A C 1
ATOM 1273 O O . GLU A 1 171 ? 29.440 -18.259 -30.325 1.00 96.31 171 GLU A O 1
ATOM 1278 N N . GLY A 1 172 ? 27.837 -17.809 -31.826 1.00 95.56 172 GLY A N 1
ATOM 1279 C CA . GLY A 1 172 ? 28.718 -17.467 -32.945 1.00 95.56 172 GLY A CA 1
ATOM 1280 C C . GLY A 1 172 ? 29.415 -16.107 -32.825 1.00 95.56 172 GLY A C 1
ATOM 1281 O O . GLY A 1 172 ? 30.019 -15.652 -33.796 1.00 95.56 172 GLY A O 1
ATOM 1282 N N . GLY A 1 173 ? 29.327 -15.441 -31.669 1.00 95.88 173 GLY A N 1
ATOM 1283 C CA . GLY A 1 173 ? 29.951 -14.143 -31.409 1.00 95.88 173 GLY A CA 1
ATOM 1284 C C . GLY A 1 173 ? 29.090 -12.941 -31.793 1.00 95.88 173 GLY A C 1
ATOM 1285 O O . GLY A 1 173 ? 29.624 -11.841 -31.907 1.00 95.88 173 GLY A O 1
ATOM 1286 N N . ALA A 1 174 ? 27.782 -13.140 -31.996 1.00 96.94 174 ALA A N 1
ATOM 1287 C CA . ALA A 1 174 ? 26.812 -12.095 -32.317 1.00 96.94 174 ALA A CA 1
ATOM 1288 C C . ALA A 1 174 ? 27.234 -11.224 -33.514 1.00 96.94 174 ALA A C 1
ATOM 1290 O O . ALA A 1 174 ? 27.168 -10.004 -33.461 1.00 96.94 174 ALA A O 1
ATOM 1291 N N . LEU A 1 175 ? 27.687 -11.846 -34.606 1.00 96.69 175 LEU A N 1
ATOM 1292 C CA . LEU A 1 175 ? 28.263 -11.137 -35.755 1.00 96.69 175 LEU A CA 1
ATOM 1293 C C . LEU A 1 175 ? 27.269 -10.115 -36.352 1.00 96.69 175 LEU A C 1
ATOM 1295 O O . LEU A 1 175 ? 26.118 -10.487 -36.577 1.00 96.69 175 LEU A O 1
ATOM 1299 N N . PRO A 1 176 ? 27.679 -8.879 -36.700 1.00 93.00 176 PRO A N 1
ATOM 1300 C CA . PRO A 1 176 ? 26.780 -7.851 -37.254 1.00 93.00 176 PRO A CA 1
ATOM 1301 C C . PRO A 1 176 ? 26.223 -8.207 -38.642 1.00 93.00 176 PRO A C 1
ATOM 1303 O O . PRO A 1 176 ? 25.127 -7.793 -39.018 1.00 93.00 176 PRO A O 1
ATOM 1306 N N . GLY A 1 177 ? 26.967 -9.020 -39.394 1.00 85.69 177 GLY A N 1
ATOM 1307 C CA . GLY A 1 177 ? 26.790 -9.192 -40.835 1.00 85.69 177 GLY A CA 1
ATOM 1308 C C . GLY A 1 177 ? 27.650 -8.197 -41.608 1.00 85.69 177 GLY A C 1
ATOM 1309 O O . GLY A 1 177 ? 27.841 -7.058 -41.187 1.00 85.69 177 GLY A O 1
ATOM 1310 N N . ARG A 1 178 ? 28.242 -8.640 -42.720 1.00 71.88 178 ARG A N 1
ATOM 1311 C CA . ARG A 1 178 ? 29.025 -7.768 -43.603 1.00 71.88 178 ARG A CA 1
ATOM 1312 C C . ARG A 1 178 ? 28.117 -7.161 -44.667 1.00 71.88 178 ARG A C 1
ATOM 1314 O O . ARG A 1 178 ? 27.411 -7.889 -45.356 1.00 71.88 178 ARG A O 1
ATOM 1321 N N . ALA A 1 179 ? 28.258 -5.851 -44.872 1.00 50.69 179 ALA A N 1
ATOM 1322 C CA . ALA A 1 179 ? 28.090 -5.258 -46.192 1.00 50.69 179 ALA A CA 1
ATOM 1323 C C . ALA A 1 179 ? 28.991 -6.019 -47.178 1.00 50.69 179 ALA A C 1
ATOM 1325 O O . ALA A 1 179 ? 30.151 -6.311 -46.872 1.00 50.69 179 ALA A O 1
ATOM 1326 N N . SER A 1 180 ? 28.428 -6.393 -48.323 1.00 40.88 180 SER A N 1
ATOM 1327 C CA . SER A 1 180 ? 29.114 -7.168 -49.350 1.00 40.88 180 SER A CA 1
ATOM 1328 C C . SER A 1 180 ? 30.484 -6.578 -49.715 1.00 40.88 180 SER A C 1
ATOM 1330 O O . SER A 1 180 ? 30.701 -5.369 -49.709 1.00 40.88 180 SER A O 1
ATOM 1332 N N . VAL A 1 181 ? 31.397 -7.497 -50.005 1.00 42.06 181 VAL A N 1
ATOM 1333 C CA . VAL A 1 181 ? 32.806 -7.366 -50.383 1.00 42.06 181 VAL A CA 1
ATOM 1334 C C . VAL A 1 181 ? 33.115 -6.113 -51.219 1.00 42.06 181 VAL A C 1
ATOM 1336 O O . VAL A 1 181 ? 32.667 -5.989 -52.355 1.00 42.06 181 VAL A O 1
ATOM 1339 N N . ALA A 1 182 ? 33.977 -5.235 -50.696 1.00 39.09 182 ALA A N 1
ATOM 1340 C CA . ALA A 1 182 ? 34.791 -4.367 -51.538 1.00 39.09 182 ALA A CA 1
ATOM 1341 C C . ALA A 1 182 ? 35.762 -5.251 -52.333 1.00 39.09 182 ALA A C 1
ATOM 1343 O O . ALA A 1 182 ? 36.581 -5.971 -51.758 1.00 39.09 182 ALA A O 1
ATOM 1344 N N . THR A 1 183 ? 35.619 -5.215 -53.654 1.00 40.81 183 THR A N 1
ATOM 1345 C CA . THR A 1 183 ? 36.504 -5.815 -54.650 1.00 40.81 183 THR A CA 1
ATOM 1346 C C . THR A 1 183 ? 37.969 -5.560 -54.297 1.00 40.81 183 THR A C 1
ATOM 1348 O O . THR A 1 183 ? 38.421 -4.418 -54.263 1.00 40.81 183 THR A O 1
ATOM 1351 N N . THR A 1 184 ? 38.719 -6.628 -54.042 1.00 37.97 184 THR A N 1
ATOM 1352 C CA . THR A 1 184 ? 40.181 -6.589 -53.961 1.00 37.97 184 THR A CA 1
ATOM 1353 C C . THR A 1 184 ? 40.743 -6.158 -55.325 1.00 37.97 184 THR A C 1
ATOM 1355 O O . THR A 1 184 ? 40.450 -6.829 -56.317 1.00 37.97 184 THR A O 1
ATOM 1358 N N . PRO A 1 185 ? 41.533 -5.071 -55.428 1.00 45.94 185 PRO A N 1
ATOM 1359 C CA . PRO A 1 185 ? 42.304 -4.794 -56.631 1.00 45.94 185 PRO A CA 1
ATOM 1360 C C . PRO A 1 185 ? 43.470 -5.784 -56.747 1.00 45.94 185 PRO A C 1
ATOM 1362 O O . PRO A 1 185 ? 44.031 -6.233 -55.748 1.00 45.94 185 PRO A O 1
ATOM 1365 N N . ALA A 1 186 ? 43.801 -6.129 -57.990 1.00 42.41 186 ALA A N 1
ATOM 1366 C CA . ALA A 1 186 ? 44.834 -7.083 -58.374 1.00 42.41 186 ALA A CA 1
ATOM 1367 C C . ALA A 1 186 ? 46.198 -6.829 -57.690 1.00 42.41 186 ALA A C 1
ATOM 1369 O O . ALA A 1 186 ? 46.587 -5.671 -57.513 1.00 42.41 186 ALA A O 1
ATOM 1370 N N . PRO A 1 187 ? 46.960 -7.885 -57.345 1.00 48.81 187 PRO A N 1
ATOM 1371 C CA . PRO A 1 187 ? 48.297 -7.727 -56.793 1.00 48.81 187 PRO A CA 1
ATOM 1372 C C . PRO A 1 187 ? 49.274 -7.238 -57.870 1.00 48.81 187 PRO A C 1
ATOM 1374 O O . PRO A 1 187 ? 49.458 -7.877 -58.906 1.00 48.81 187 PRO A O 1
ATOM 1377 N N . VAL A 1 188 ? 49.922 -6.107 -57.591 1.00 45.28 188 VAL A N 1
ATOM 1378 C CA . VAL A 1 188 ? 51.122 -5.637 -58.290 1.00 45.28 188 VAL A CA 1
ATOM 1379 C C . VAL A 1 188 ? 52.339 -6.323 -57.665 1.00 45.28 188 VAL A C 1
ATOM 1381 O O . VAL A 1 188 ? 52.487 -6.358 -56.444 1.00 45.28 188 VAL A O 1
ATOM 1384 N N . SER A 1 189 ? 53.188 -6.886 -58.521 1.00 34.56 189 SER A N 1
ATOM 1385 C CA . SER A 1 189 ? 54.427 -7.595 -58.190 1.00 34.56 189 SER A CA 1
ATOM 1386 C C . SER A 1 189 ? 55.416 -6.751 -57.370 1.00 34.56 189 SER A C 1
ATOM 1388 O O . SER A 1 189 ? 55.680 -5.608 -57.749 1.00 34.56 189 SER A O 1
ATOM 1390 N N . PRO A 1 190 ? 56.058 -7.305 -56.326 1.00 53.62 190 PRO A N 1
ATOM 1391 C CA . PRO A 1 190 ? 57.275 -6.736 -55.755 1.00 53.62 190 PRO A CA 1
ATOM 1392 C C . PRO A 1 190 ? 58.546 -7.297 -56.433 1.00 53.62 190 PRO A C 1
ATOM 1394 O O . PRO A 1 190 ? 58.524 -8.418 -56.951 1.00 53.62 190 PRO A O 1
ATOM 1397 N N . PRO A 1 191 ? 59.667 -6.547 -56.434 1.00 45.88 191 PRO A N 1
ATOM 1398 C CA . PRO A 1 191 ? 60.928 -6.996 -57.004 1.00 45.88 191 PRO A CA 1
ATOM 1399 C C . PRO A 1 191 ? 61.711 -7.924 -56.064 1.00 45.88 191 PRO A C 1
ATOM 1401 O O . PRO A 1 191 ? 61.796 -7.733 -54.853 1.00 45.88 191 PRO A O 1
ATOM 1404 N N . THR A 1 192 ? 62.324 -8.911 -56.704 1.00 37.97 192 THR A N 1
ATOM 1405 C CA . THR A 1 192 ? 63.332 -9.873 -56.255 1.00 37.97 192 THR A CA 1
ATOM 1406 C C . THR A 1 192 ? 64.588 -9.222 -55.662 1.00 37.97 192 THR A C 1
ATOM 1408 O O . THR A 1 192 ? 65.242 -8.492 -56.396 1.00 37.97 192 THR A O 1
ATOM 1411 N N . VAL A 1 193 ? 65.018 -9.600 -54.442 1.00 38.97 193 VAL A N 1
ATOM 1412 C CA . VAL A 1 193 ? 66.453 -9.729 -54.072 1.00 38.97 193 VAL A CA 1
ATOM 1413 C C . VAL A 1 193 ? 66.676 -10.823 -52.999 1.00 38.97 193 VAL A C 1
ATOM 1415 O O . VAL A 1 193 ? 66.206 -10.714 -51.874 1.00 38.97 193 VAL A O 1
ATOM 1418 N N . ALA A 1 194 ? 67.405 -11.862 -53.428 1.00 36.97 194 ALA A N 1
ATOM 1419 C CA . ALA A 1 194 ? 68.415 -12.733 -52.791 1.00 36.97 194 ALA A CA 1
ATOM 1420 C C . ALA A 1 194 ? 68.328 -13.252 -51.325 1.00 36.97 194 ALA A C 1
ATOM 1422 O O . ALA A 1 194 ? 68.481 -12.505 -50.367 1.00 36.97 194 ALA A O 1
ATOM 1423 N N . ALA A 1 195 ? 68.248 -14.594 -51.229 1.00 38.94 195 ALA A N 1
ATOM 1424 C CA . ALA A 1 195 ? 69.080 -15.569 -50.479 1.00 38.94 195 ALA A CA 1
ATOM 1425 C C . ALA A 1 195 ? 69.668 -15.192 -49.094 1.00 38.94 195 ALA A C 1
ATOM 1427 O O . ALA A 1 195 ? 70.431 -14.242 -48.958 1.00 38.94 195 ALA A O 1
ATOM 1428 N N . SER A 1 196 ? 69.499 -16.026 -48.056 1.00 33.97 196 SER A N 1
ATOM 1429 C CA . SER A 1 196 ? 70.334 -17.234 -47.862 1.00 33.97 196 SER A CA 1
ATOM 1430 C C . SER A 1 196 ? 69.700 -18.287 -46.927 1.00 33.97 196 SER A C 1
ATOM 1432 O O . SER A 1 196 ? 69.168 -17.957 -45.871 1.00 33.97 196 SER A O 1
ATOM 1434 N N . GLU A 1 197 ? 69.811 -19.557 -47.332 1.00 44.94 197 GLU A N 1
ATOM 1435 C CA . GLU A 1 197 ? 69.620 -20.811 -46.564 1.00 44.94 197 GLU A CA 1
ATOM 1436 C C . GLU A 1 197 ? 70.914 -21.151 -45.763 1.00 44.94 197 GLU A C 1
ATOM 1438 O O . GLU A 1 197 ? 71.947 -20.563 -46.104 1.00 44.94 197 GLU A O 1
ATOM 1443 N N . PRO A 1 198 ? 70.942 -22.066 -44.749 1.00 47.28 198 PRO A N 1
ATOM 1444 C CA . PRO A 1 198 ? 70.685 -23.514 -44.934 1.00 47.28 198 PRO A CA 1
ATOM 1445 C C . PRO A 1 198 ? 69.985 -24.294 -43.773 1.00 47.28 198 PRO A C 1
ATOM 1447 O O . PRO A 1 198 ? 70.331 -24.158 -42.605 1.00 47.28 198 PRO A O 1
ATOM 1450 N N . LYS A 1 199 ? 68.996 -25.133 -44.144 1.00 44.75 199 LYS A N 1
ATOM 1451 C CA . LYS A 1 199 ? 68.833 -26.619 -44.022 1.00 44.75 199 LYS A CA 1
ATOM 1452 C C . LYS A 1 199 ? 69.523 -27.471 -42.890 1.00 44.75 199 LYS A C 1
ATOM 1454 O O . LYS A 1 199 ? 70.590 -27.101 -42.425 1.00 44.75 199 LYS A O 1
ATOM 1459 N N . PRO A 1 200 ? 69.100 -28.744 -42.615 1.00 61.38 200 PRO A N 1
ATOM 1460 C CA . PRO A 1 200 ? 68.001 -29.190 -41.725 1.00 61.38 200 PRO A CA 1
ATOM 1461 C C . PRO A 1 200 ? 68.368 -30.406 -40.803 1.00 61.38 200 PRO A C 1
ATOM 1463 O O . PRO A 1 200 ? 69.400 -31.045 -40.987 1.00 61.38 200 PRO A O 1
ATOM 1466 N N . ALA A 1 201 ? 67.450 -30.864 -39.935 1.00 36.41 201 ALA A N 1
ATOM 1467 C CA . ALA A 1 201 ? 67.332 -32.290 -39.567 1.00 36.41 201 ALA A CA 1
ATOM 1468 C C . ALA A 1 201 ? 65.902 -32.639 -39.103 1.00 36.41 201 ALA A C 1
ATOM 1470 O O . ALA A 1 201 ? 65.281 -31.886 -38.359 1.00 36.41 201 ALA A O 1
ATOM 1471 N N . ALA A 1 202 ? 65.385 -33.769 -39.588 1.00 47.34 202 ALA A N 1
ATOM 1472 C CA . ALA A 1 202 ? 64.026 -34.288 -39.397 1.00 47.34 202 ALA A CA 1
ATOM 1473 C C . ALA A 1 202 ? 64.063 -35.611 -38.565 1.00 47.34 202 ALA A C 1
ATOM 1475 O O . ALA A 1 202 ? 65.034 -35.816 -37.843 1.00 47.34 202 ALA A O 1
ATOM 1476 N N . PRO A 1 203 ? 63.086 -36.540 -38.646 1.00 60.69 203 PRO A N 1
ATOM 1477 C CA . PRO A 1 203 ? 61.882 -36.615 -37.800 1.00 60.69 203 PRO A CA 1
ATOM 1478 C C . PRO A 1 203 ? 61.677 -38.016 -37.168 1.00 60.69 203 PRO A C 1
ATOM 1480 O O . PRO A 1 203 ? 62.299 -38.968 -37.613 1.00 60.69 203 PRO A O 1
ATOM 1483 N N . HIS A 1 204 ? 60.712 -38.206 -36.253 1.00 42.81 204 HIS A N 1
ATOM 1484 C CA . HIS A 1 204 ? 60.058 -39.520 -36.089 1.00 42.81 204 HIS A CA 1
ATOM 1485 C C . HIS A 1 204 ? 58.590 -39.422 -35.634 1.00 42.81 204 HIS A C 1
ATOM 1487 O O . HIS A 1 204 ? 58.256 -38.855 -34.601 1.00 42.81 204 HIS A O 1
ATOM 1493 N N . THR A 1 205 ? 57.739 -40.028 -36.459 1.00 40.84 205 THR A N 1
ATOM 1494 C CA . THR A 1 205 ? 56.341 -40.448 -36.273 1.00 40.84 205 THR A CA 1
ATOM 1495 C C . THR A 1 205 ? 56.235 -41.771 -35.502 1.00 40.84 205 THR A C 1
ATOM 1497 O O . THR A 1 205 ? 57.087 -42.632 -35.732 1.00 40.84 205 THR A O 1
ATOM 1500 N N . ARG A 1 206 ? 55.130 -42.017 -34.771 1.00 34.06 206 ARG A N 1
ATOM 1501 C CA . ARG A 1 206 ? 54.199 -43.152 -35.019 1.00 34.06 206 ARG A CA 1
ATOM 1502 C C . ARG A 1 206 ? 53.013 -43.221 -34.042 1.00 34.06 206 ARG A C 1
ATOM 1504 O O . ARG A 1 206 ? 53.160 -43.003 -32.846 1.00 34.06 206 ARG A O 1
ATOM 1511 N N . ASP A 1 207 ? 51.878 -43.588 -34.634 1.00 39.72 207 ASP A N 1
ATOM 1512 C CA . ASP A 1 207 ? 50.579 -43.989 -34.082 1.00 39.72 207 ASP A CA 1
ATOM 1513 C C . ASP A 1 207 ? 50.617 -45.184 -33.114 1.00 39.72 207 ASP A C 1
ATOM 1515 O O . ASP A 1 207 ? 51.466 -46.066 -33.262 1.00 39.72 207 ASP A O 1
ATOM 1519 N N . SER A 1 208 ? 49.603 -45.302 -32.238 1.00 36.38 208 SER A N 1
ATOM 1520 C CA . SER A 1 208 ? 48.611 -46.411 -32.246 1.00 36.38 208 SER A CA 1
ATOM 1521 C C . SER A 1 208 ? 47.655 -46.358 -31.036 1.00 36.38 208 SER A C 1
ATOM 1523 O O . SER A 1 208 ? 48.090 -46.332 -29.889 1.00 36.38 208 SER A O 1
ATOM 1525 N N . ALA A 1 209 ? 46.345 -46.409 -31.306 1.00 41.88 209 ALA A N 1
ATOM 1526 C CA . ALA A 1 209 ? 45.300 -46.955 -30.416 1.00 41.88 209 ALA A CA 1
ATOM 1527 C C . ALA A 1 209 ? 45.216 -48.496 -30.643 1.00 41.88 209 ALA A C 1
ATOM 1529 O O . ALA A 1 209 ? 45.720 -48.914 -31.692 1.00 41.88 209 ALA A O 1
ATOM 1530 N N . PRO A 1 210 ? 44.623 -49.366 -29.775 1.00 53.72 210 PRO A N 1
ATOM 1531 C CA . PRO A 1 210 ? 43.212 -49.307 -29.335 1.00 53.72 210 PRO A CA 1
ATOM 1532 C C . PRO A 1 210 ? 42.878 -49.843 -27.901 1.00 53.72 210 PRO A C 1
ATOM 1534 O O . PRO A 1 210 ? 43.724 -50.343 -27.170 1.00 53.72 210 PRO A O 1
ATOM 1537 N N . THR A 1 211 ? 41.595 -49.708 -27.534 1.00 38.25 211 THR A N 1
ATOM 1538 C CA . THR A 1 211 ? 40.762 -50.256 -26.414 1.00 38.25 211 THR A CA 1
ATOM 1539 C C . THR A 1 211 ? 40.701 -51.820 -26.406 1.00 38.25 211 THR A C 1
ATOM 1541 O O . THR A 1 211 ? 41.200 -52.368 -27.389 1.00 38.25 211 THR A O 1
ATOM 1544 N N . PRO A 1 212 ? 40.035 -52.597 -25.482 1.00 58.50 212 PRO A N 1
ATOM 1545 C CA . PRO A 1 212 ? 39.204 -52.299 -24.281 1.00 58.50 212 PRO A CA 1
ATOM 1546 C C . PRO A 1 212 ? 39.296 -53.300 -23.063 1.00 58.50 212 PRO A C 1
ATOM 1548 O O . PRO A 1 212 ? 40.071 -54.246 -23.071 1.00 58.50 212 PRO A O 1
ATOM 1551 N N . LEU A 1 213 ? 38.385 -53.111 -22.079 1.00 36.38 213 LEU A N 1
ATOM 1552 C CA . LEU A 1 213 ? 37.737 -54.076 -21.143 1.00 36.38 213 LEU A CA 1
ATOM 1553 C C . LEU A 1 213 ? 38.217 -54.283 -19.677 1.00 36.38 213 LEU A C 1
ATOM 1555 O O . LEU A 1 213 ? 39.336 -54.670 -19.372 1.00 36.38 213 LEU A O 1
ATOM 1559 N N . ALA A 1 214 ? 37.218 -54.068 -18.808 1.00 43.69 214 ALA A N 1
ATOM 1560 C CA . ALA A 1 214 ? 36.974 -54.373 -17.394 1.00 43.69 214 ALA A CA 1
ATOM 1561 C C . ALA A 1 214 ? 37.712 -55.539 -16.696 1.00 43.69 214 ALA A C 1
ATOM 1563 O O . ALA A 1 214 ? 37.765 -56.647 -17.221 1.00 43.69 214 ALA A O 1
ATOM 1564 N N . SER A 1 215 ? 38.066 -55.327 -15.415 1.00 35.94 215 SER A N 1
ATOM 1565 C CA . SER A 1 215 ? 37.800 -56.239 -14.278 1.00 35.94 215 SER A CA 1
ATOM 1566 C C . SER A 1 215 ? 38.064 -55.545 -12.928 1.00 35.94 215 SER A C 1
ATOM 1568 O O . SER A 1 215 ? 38.968 -54.726 -12.804 1.00 35.94 215 SER A O 1
ATOM 1570 N N . ASN A 1 216 ? 37.230 -55.867 -11.940 1.00 40.66 216 ASN A N 1
ATOM 1571 C CA . ASN A 1 216 ? 37.218 -55.384 -10.550 1.00 40.66 216 ASN A CA 1
ATOM 1572 C C . ASN A 1 216 ? 37.894 -56.457 -9.624 1.00 40.66 216 ASN A C 1
ATOM 1574 O O . ASN A 1 216 ? 38.372 -57.455 -10.157 1.00 40.66 216 ASN A O 1
ATOM 1578 N N . PRO A 1 217 ? 37.956 -56.334 -8.279 1.00 64.12 217 PRO A N 1
ATOM 1579 C CA . PRO A 1 217 ? 39.157 -55.967 -7.512 1.00 64.12 217 PRO A CA 1
ATOM 1580 C C . PRO A 1 217 ? 39.698 -57.057 -6.548 1.00 64.12 217 PRO A C 1
ATOM 1582 O O . PRO A 1 217 ? 38.938 -57.891 -6.062 1.00 64.12 217 PRO A O 1
ATOM 1585 N N . THR A 1 218 ? 40.980 -56.966 -6.155 1.00 35.19 218 THR A N 1
ATOM 1586 C CA . THR A 1 218 ? 41.559 -57.638 -4.958 1.00 35.19 218 THR A CA 1
ATOM 1587 C C . THR A 1 218 ? 42.880 -56.951 -4.518 1.00 35.19 218 THR A C 1
ATOM 1589 O O . THR A 1 218 ? 43.385 -56.116 -5.268 1.00 35.19 218 THR A O 1
ATOM 1592 N N . PRO A 1 219 ? 43.410 -57.166 -3.290 1.00 49.88 219 PRO A N 1
ATOM 1593 C CA . PRO A 1 219 ? 43.736 -56.080 -2.364 1.00 49.88 219 PRO A CA 1
ATOM 1594 C C . PRO A 1 219 ? 45.237 -55.932 -2.041 1.00 49.88 219 PRO A C 1
ATOM 1596 O O . PRO A 1 219 ? 45.977 -56.904 -1.987 1.00 49.88 219 PRO A O 1
ATOM 1599 N N . ALA A 1 220 ? 45.606 -54.686 -1.733 1.00 47.47 220 ALA A N 1
ATOM 1600 C CA . ALA A 1 220 ? 46.667 -54.219 -0.831 1.00 47.47 220 ALA A CA 1
ATOM 1601 C C . ALA A 1 220 ? 47.997 -55.003 -0.745 1.00 47.47 220 ALA A C 1
ATOM 1603 O O . ALA A 1 220 ? 48.133 -55.944 0.033 1.00 47.47 220 ALA A O 1
ATOM 1604 N N . GLU A 1 221 ? 49.030 -54.439 -1.380 1.00 43.53 221 GLU A N 1
ATOM 1605 C CA . GLU A 1 221 ? 50.430 -54.577 -0.964 1.00 43.53 221 GLU A CA 1
ATOM 1606 C C . GLU A 1 221 ? 51.090 -53.173 -0.952 1.00 43.53 221 GLU A C 1
ATOM 1608 O O . GLU A 1 221 ? 50.801 -52.361 -1.840 1.00 43.53 221 GLU A O 1
ATOM 1613 N N . PRO A 1 222 ? 51.889 -52.812 0.075 1.00 55.19 222 PRO A N 1
ATOM 1614 C CA . PRO A 1 222 ? 52.352 -51.441 0.290 1.00 55.19 222 PRO A CA 1
ATOM 1615 C C . PRO A 1 222 ? 53.507 -51.060 -0.649 1.00 55.19 222 PRO A C 1
ATOM 1617 O O . PRO A 1 222 ? 54.637 -51.520 -0.500 1.00 55.19 222 PRO A O 1
ATOM 1620 N N . GLY A 1 223 ? 53.213 -50.173 -1.603 1.00 51.69 223 GLY A N 1
ATOM 1621 C CA . GLY A 1 223 ? 54.197 -49.521 -2.469 1.00 51.69 223 GLY A CA 1
ATOM 1622 C C . GLY A 1 223 ? 54.880 -48.300 -1.821 1.00 51.69 223 GLY A C 1
ATOM 1623 O O . GLY A 1 223 ? 54.369 -47.745 -0.846 1.00 51.69 223 GLY A O 1
ATOM 1624 N N . PRO A 1 224 ? 56.042 -47.879 -2.354 1.00 57.06 224 PRO A N 1
ATOM 1625 C CA . PRO A 1 224 ? 56.982 -46.961 -1.711 1.00 57.06 224 PRO A CA 1
ATOM 1626 C C . PRO A 1 224 ? 56.490 -45.507 -1.646 1.00 57.06 224 PRO A C 1
ATOM 1628 O O . PRO A 1 224 ? 55.674 -45.059 -2.448 1.00 57.06 224 PRO A O 1
ATOM 1631 N N . ALA A 1 225 ? 57.034 -44.779 -0.667 1.00 48.69 225 ALA A N 1
ATOM 1632 C CA . ALA A 1 225 ? 56.696 -43.404 -0.312 1.00 48.69 225 ALA A CA 1
ATOM 1633 C C . ALA A 1 225 ? 56.666 -42.429 -1.515 1.00 48.69 225 ALA A C 1
ATOM 1635 O O . ALA A 1 225 ? 57.595 -42.431 -2.328 1.00 48.69 225 ALA A O 1
ATOM 1636 N N . PRO A 1 226 ? 55.646 -41.554 -1.614 1.00 56.09 226 PRO A N 1
ATOM 1637 C CA . PRO A 1 226 ? 55.555 -40.563 -2.675 1.00 56.09 226 PRO A CA 1
ATOM 1638 C C . PRO A 1 226 ? 56.543 -39.412 -2.449 1.00 56.09 226 PRO A C 1
ATOM 1640 O O . PRO A 1 226 ? 56.658 -38.855 -1.357 1.00 56.09 226 PRO A O 1
ATOM 1643 N N . VAL A 1 227 ? 57.223 -39.027 -3.527 1.00 55.78 227 VAL A N 1
ATOM 1644 C CA . VAL A 1 227 ? 57.986 -37.781 -3.632 1.00 55.78 227 VAL A CA 1
ATOM 1645 C C . VAL A 1 227 ? 57.014 -36.606 -3.489 1.00 55.78 227 VAL A C 1
ATOM 1647 O O . VAL A 1 227 ? 56.077 -36.461 -4.272 1.00 55.78 227 VAL A O 1
ATOM 1650 N N . ILE A 1 228 ? 57.233 -35.782 -2.464 1.00 50.62 228 ILE A N 1
ATOM 1651 C CA . ILE A 1 228 ? 56.451 -34.579 -2.166 1.00 50.62 228 ILE A CA 1
ATOM 1652 C C . ILE A 1 228 ? 56.693 -33.548 -3.275 1.00 50.62 228 ILE A C 1
ATOM 1654 O O . ILE A 1 228 ? 57.796 -33.020 -3.414 1.00 50.62 228 ILE A O 1
ATOM 1658 N N . ALA A 1 229 ? 55.655 -33.249 -4.058 1.00 62.12 229 ALA A N 1
ATOM 1659 C CA . ALA A 1 229 ? 55.621 -32.061 -4.902 1.00 62.12 229 ALA A CA 1
ATOM 1660 C C . ALA A 1 229 ? 55.500 -30.804 -4.012 1.00 62.12 229 ALA A C 1
ATOM 1662 O O . ALA A 1 229 ? 54.765 -30.839 -3.021 1.00 62.12 229 ALA A O 1
ATOM 1663 N N . PRO A 1 230 ? 56.199 -29.697 -4.321 1.00 55.66 230 PRO A N 1
ATOM 1664 C CA . PRO A 1 230 ? 56.134 -28.482 -3.517 1.00 55.66 230 PRO A CA 1
ATOM 1665 C C . PRO A 1 230 ? 54.715 -27.896 -3.521 1.00 55.66 230 PRO A C 1
ATOM 1667 O O . PRO A 1 230 ? 54.144 -27.622 -4.577 1.00 55.66 230 PRO A O 1
ATOM 1670 N N . SER A 1 231 ? 54.160 -27.701 -2.323 1.00 48.25 231 SER A N 1
ATOM 1671 C CA . SER A 1 231 ? 52.879 -27.028 -2.110 1.00 48.25 231 SER A CA 1
ATOM 1672 C C . SER A 1 231 ? 52.905 -25.604 -2.680 1.00 48.25 231 SER A C 1
ATOM 1674 O O . SER A 1 231 ? 53.886 -24.886 -2.460 1.00 48.25 231 SER A O 1
ATOM 1676 N N . PRO A 1 232 ? 51.838 -25.152 -3.365 1.00 61.22 232 PRO A N 1
ATOM 1677 C CA . PRO A 1 232 ? 51.706 -23.754 -3.750 1.00 61.22 232 PRO A CA 1
ATOM 1678 C C . PRO A 1 232 ? 51.715 -22.858 -2.497 1.00 61.22 232 PRO A C 1
ATOM 1680 O O . PRO A 1 232 ? 51.217 -23.271 -1.444 1.00 61.22 232 PRO A O 1
ATOM 1683 N N . PRO A 1 233 ? 52.290 -21.645 -2.576 1.00 61.38 233 PRO A N 1
ATOM 1684 C CA . PRO A 1 233 ? 52.387 -20.741 -1.437 1.00 61.38 233 PRO A CA 1
ATOM 1685 C C . PRO A 1 233 ? 50.994 -20.424 -0.883 1.00 61.38 233 PRO A C 1
ATOM 1687 O O . PRO A 1 233 ? 50.098 -20.011 -1.620 1.00 61.38 233 PRO A O 1
ATOM 1690 N N . ALA A 1 234 ? 50.817 -20.632 0.424 1.00 52.53 234 ALA A N 1
ATOM 1691 C CA . ALA A 1 234 ? 49.591 -20.309 1.138 1.00 52.53 234 ALA A CA 1
ATOM 1692 C C . ALA A 1 234 ? 49.285 -18.811 0.984 1.00 52.53 234 ALA A C 1
ATOM 1694 O O . ALA A 1 234 ? 50.065 -17.962 1.416 1.00 52.53 234 ALA A O 1
ATOM 1695 N N . ALA A 1 235 ? 48.159 -18.490 0.346 1.00 52.47 235 ALA A N 1
ATOM 1696 C CA . ALA A 1 235 ? 47.674 -17.122 0.245 1.00 52.47 235 ALA A CA 1
ATOM 1697 C C . ALA A 1 235 ? 47.424 -16.557 1.653 1.00 52.47 235 ALA A C 1
ATOM 1699 O O . ALA A 1 235 ? 46.775 -17.198 2.482 1.00 52.47 235 ALA A O 1
ATOM 1700 N N . SER A 1 236 ? 47.946 -15.362 1.927 1.00 58.41 236 SER A N 1
ATOM 1701 C CA . SER A 1 236 ? 47.786 -14.693 3.219 1.00 58.41 236 SER A CA 1
ATOM 1702 C C . SER A 1 236 ? 46.297 -14.513 3.570 1.00 58.41 236 SER A C 1
ATOM 1704 O O . SER A 1 236 ? 45.540 -14.020 2.728 1.00 58.41 236 SER A O 1
ATOM 1706 N N . PRO A 1 237 ? 45.860 -14.830 4.806 1.00 65.56 237 PRO A N 1
ATOM 1707 C CA . PRO A 1 237 ? 44.450 -14.764 5.222 1.00 65.56 237 PRO A CA 1
ATOM 1708 C C . PRO A 1 237 ? 43.820 -13.368 5.071 1.00 65.56 237 PRO A C 1
ATOM 1710 O O . PRO A 1 237 ? 42.607 -13.246 4.914 1.00 65.56 237 PRO A O 1
ATOM 1713 N N . THR A 1 238 ? 44.634 -12.312 5.037 1.00 65.56 238 THR A N 1
ATOM 1714 C CA . THR A 1 238 ? 44.195 -10.927 4.819 1.00 65.56 238 THR A CA 1
ATOM 1715 C C . THR A 1 238 ? 43.589 -10.701 3.427 1.00 65.56 238 THR A C 1
ATOM 1717 O O . THR A 1 238 ? 42.599 -9.986 3.300 1.00 65.56 238 THR A O 1
ATOM 1720 N N . ALA A 1 239 ? 44.109 -11.358 2.384 1.00 66.25 239 ALA A N 1
ATOM 1721 C CA . ALA A 1 239 ? 43.638 -11.154 1.011 1.00 66.25 239 ALA A CA 1
ATOM 1722 C C . ALA A 1 239 ? 42.227 -11.726 0.774 1.00 66.25 239 ALA A C 1
ATOM 1724 O O . ALA A 1 239 ? 41.454 -11.181 -0.012 1.00 66.25 239 ALA A O 1
ATOM 1725 N N . ALA A 1 240 ? 41.870 -12.804 1.480 1.00 71.12 240 ALA A N 1
ATOM 1726 C CA . ALA A 1 240 ? 40.539 -13.402 1.399 1.00 71.12 240 ALA A CA 1
ATOM 1727 C C . ALA A 1 240 ? 39.468 -12.529 2.076 1.00 71.12 240 ALA A C 1
ATOM 1729 O O . ALA A 1 240 ? 38.344 -12.446 1.584 1.00 71.12 240 ALA A O 1
ATOM 1730 N N . ALA A 1 241 ? 39.819 -11.842 3.169 1.00 70.25 241 ALA A N 1
ATOM 1731 C CA . ALA A 1 241 ? 38.912 -10.930 3.864 1.00 70.25 241 ALA A CA 1
ATOM 1732 C C . ALA A 1 241 ? 38.637 -9.653 3.050 1.00 70.25 241 ALA A C 1
ATOM 1734 O O . ALA A 1 241 ? 37.493 -9.206 2.971 1.00 70.25 241 ALA A O 1
ATOM 1735 N N . ASP A 1 242 ? 39.653 -9.099 2.382 1.00 75.94 242 ASP A N 1
ATOM 1736 C CA . ASP A 1 242 ? 39.473 -7.919 1.527 1.00 75.94 242 ASP A CA 1
ATOM 1737 C C . ASP A 1 242 ? 38.665 -8.218 0.251 1.00 75.94 242 ASP A C 1
ATOM 1739 O O . ASP A 1 242 ? 37.979 -7.337 -0.268 1.00 75.94 242 ASP A O 1
ATOM 1743 N N . ALA A 1 243 ? 38.655 -9.473 -0.215 1.00 77.31 243 ALA A N 1
ATOM 1744 C CA . ALA A 1 243 ? 37.856 -9.907 -1.363 1.00 77.31 243 ALA A CA 1
ATOM 1745 C C . ALA A 1 243 ? 36.334 -9.938 -1.103 1.00 77.31 243 ALA A C 1
ATOM 1747 O O . ALA A 1 243 ? 35.560 -9.998 -2.063 1.00 77.31 243 ALA A O 1
ATOM 1748 N N . LEU A 1 244 ? 35.907 -9.885 0.166 1.00 90.94 244 LEU A N 1
ATOM 1749 C CA . LEU A 1 244 ? 34.508 -9.848 0.610 1.00 90.94 244 LEU A CA 1
ATOM 1750 C C . LEU A 1 244 ? 34.146 -8.486 1.219 1.00 90.94 244 LEU A C 1
ATOM 1752 O O . LEU A 1 244 ? 33.399 -8.403 2.190 1.00 90.94 244 LEU A O 1
ATOM 1756 N N . ARG A 1 245 ? 34.669 -7.395 0.658 1.00 93.12 245 ARG A N 1
ATOM 1757 C CA . ARG A 1 245 ? 34.182 -6.036 0.932 1.00 93.12 245 ARG A CA 1
ATOM 1758 C C . ARG A 1 245 ? 33.075 -5.643 -0.038 1.00 93.12 245 ARG A C 1
ATOM 1760 O O . ARG A 1 245 ? 32.954 -6.207 -1.125 1.00 93.12 245 ARG A O 1
ATOM 1767 N N . PHE A 1 246 ? 32.279 -4.645 0.346 1.00 96.31 246 PHE A N 1
ATOM 1768 C CA . PHE A 1 246 ? 31.170 -4.171 -0.483 1.00 96.31 246 PHE A CA 1
ATOM 1769 C C . PHE A 1 246 ? 31.634 -3.704 -1.875 1.00 96.31 246 PHE A C 1
ATOM 1771 O O . PHE A 1 246 ? 31.040 -4.064 -2.887 1.00 96.31 246 PHE A O 1
ATOM 1778 N N . ALA A 1 247 ? 32.728 -2.947 -1.947 1.00 94.00 247 ALA A N 1
ATOM 1779 C CA . ALA A 1 247 ? 33.334 -2.533 -3.209 1.00 94.00 247 ALA A CA 1
ATOM 1780 C C . ALA A 1 247 ? 34.687 -3.238 -3.417 1.00 94.00 247 ALA A C 1
ATOM 1782 O O . ALA A 1 247 ? 35.424 -3.397 -2.440 1.00 94.00 247 ALA A O 1
ATOM 1783 N N . PRO A 1 248 ? 35.032 -3.628 -4.660 1.00 93.19 248 PRO A N 1
ATOM 1784 C CA . PRO A 1 248 ? 34.260 -3.392 -5.890 1.00 93.19 248 PRO A CA 1
ATOM 1785 C C . PRO A 1 248 ? 33.174 -4.449 -6.174 1.00 93.19 248 PRO A C 1
ATOM 1787 O O . PRO A 1 248 ? 32.145 -4.131 -6.762 1.00 93.19 248 PRO A O 1
ATOM 1790 N N . ARG A 1 249 ? 33.356 -5.694 -5.717 1.00 93.44 249 ARG A N 1
ATOM 1791 C CA . ARG A 1 249 ? 32.624 -6.855 -6.261 1.00 93.44 249 ARG A CA 1
ATOM 1792 C C . ARG A 1 249 ? 31.118 -6.861 -5.978 1.00 93.44 249 ARG A C 1
ATOM 1794 O O . ARG A 1 249 ? 30.335 -7.105 -6.891 1.00 93.44 249 ARG A O 1
ATOM 1801 N N . ILE A 1 250 ? 30.694 -6.614 -4.735 1.00 96.94 250 ILE A N 1
ATOM 1802 C CA . ILE A 1 250 ? 29.261 -6.653 -4.373 1.00 96.94 250 ILE A CA 1
ATOM 1803 C C . ILE A 1 250 ? 28.519 -5.476 -5.003 1.00 96.94 250 ILE A C 1
ATOM 1805 O O . ILE A 1 250 ? 27.426 -5.646 -5.539 1.00 96.94 250 ILE A O 1
ATOM 1809 N N . HIS A 1 251 ? 29.140 -4.297 -4.981 1.00 96.50 251 HIS A N 1
ATOM 1810 C CA . HIS A 1 251 ? 28.641 -3.087 -5.621 1.00 96.50 251 HIS A CA 1
ATOM 1811 C C . HIS A 1 251 ? 28.371 -3.303 -7.109 1.00 96.50 251 HIS A C 1
ATOM 1813 O O . HIS A 1 251 ? 27.254 -3.070 -7.564 1.00 96.50 251 HIS A O 1
ATOM 1819 N N . GLU A 1 252 ? 29.355 -3.806 -7.855 1.00 95.31 252 GLU A N 1
ATOM 1820 C CA . GLU A 1 252 ? 29.216 -4.094 -9.287 1.00 95.31 252 GLU A CA 1
ATOM 1821 C C . GLU A 1 252 ? 28.108 -5.115 -9.562 1.00 95.31 252 GLU A C 1
ATOM 1823 O O . GLU A 1 252 ? 27.308 -4.934 -10.483 1.00 95.31 252 GLU A O 1
ATOM 1828 N N . GLN A 1 253 ? 28.007 -6.150 -8.726 1.00 95.69 253 GLN A N 1
ATOM 1829 C CA . GLN A 1 253 ? 26.994 -7.187 -8.869 1.00 95.69 253 GLN A CA 1
ATOM 1830 C C . GLN A 1 253 ? 25.576 -6.637 -8.677 1.00 95.69 253 GLN A C 1
ATOM 1832 O O . GLN A 1 253 ? 24.682 -6.895 -9.489 1.00 95.69 253 GLN A O 1
ATOM 1837 N N . LEU A 1 254 ? 25.376 -5.830 -7.633 1.00 95.94 254 LEU A N 1
ATOM 1838 C CA . LEU A 1 254 ? 24.111 -5.152 -7.359 1.00 95.94 254 LEU A CA 1
ATOM 1839 C C . LEU A 1 254 ? 23.773 -4.120 -8.443 1.00 95.94 254 LEU A C 1
ATOM 1841 O O . LEU A 1 254 ? 22.621 -4.031 -8.866 1.00 95.94 254 LEU A O 1
ATOM 1845 N N . MET A 1 255 ? 24.765 -3.388 -8.956 1.00 95.75 255 MET A N 1
ATOM 1846 C CA . MET A 1 255 ? 24.553 -2.462 -10.070 1.00 95.75 255 MET A CA 1
ATOM 1847 C C . MET A 1 255 ? 24.144 -3.197 -11.351 1.00 95.75 255 MET A C 1
ATOM 1849 O O . MET A 1 255 ? 23.227 -2.761 -12.043 1.00 95.75 255 MET A O 1
ATOM 1853 N N . SER A 1 256 ? 24.757 -4.346 -11.641 1.00 90.75 256 SER A N 1
ATOM 1854 C CA . SER A 1 256 ? 24.426 -5.158 -12.815 1.00 90.75 256 SER A CA 1
ATOM 1855 C C . SER A 1 256 ? 23.028 -5.781 -12.730 1.00 90.75 256 SER A C 1
ATOM 1857 O O . SER A 1 256 ? 22.276 -5.756 -13.705 1.00 90.75 256 SER A O 1
ATOM 1859 N N . GLY A 1 257 ? 22.667 -6.334 -11.568 1.00 88.25 257 GLY A N 1
ATOM 1860 C CA . GLY A 1 257 ? 21.404 -7.053 -11.382 1.00 88.25 257 GLY A CA 1
ATOM 1861 C C . GLY A 1 257 ? 20.207 -6.152 -11.089 1.00 88.25 257 GLY A C 1
ATOM 1862 O O . GLY A 1 257 ? 19.112 -6.395 -11.593 1.00 88.25 257 GLY A O 1
ATOM 1863 N N . CYS A 1 258 ? 20.402 -5.104 -10.290 1.00 93.56 258 CYS A N 1
ATOM 1864 C CA . CYS A 1 258 ? 19.294 -4.416 -9.634 1.00 93.56 258 CYS A CA 1
ATOM 1865 C C . CYS A 1 258 ? 19.108 -2.962 -10.100 1.00 93.56 258 CYS A C 1
ATOM 1867 O O . CYS A 1 258 ? 17.989 -2.446 -10.030 1.00 93.56 258 CYS A O 1
ATOM 1869 N N . ALA A 1 259 ? 20.150 -2.293 -10.617 1.00 92.19 259 ALA A N 1
ATOM 1870 C CA . ALA A 1 259 ? 20.077 -0.859 -10.930 1.00 92.19 259 ALA A CA 1
ATOM 1871 C C . ALA A 1 259 ? 19.066 -0.511 -12.028 1.00 92.19 259 ALA A C 1
ATOM 1873 O O . ALA A 1 259 ? 18.463 0.550 -11.974 1.00 92.19 259 ALA A O 1
ATOM 1874 N N . SER A 1 260 ? 18.795 -1.409 -12.979 1.00 81.94 260 SER A N 1
ATOM 1875 C CA . SER A 1 260 ? 17.788 -1.154 -14.028 1.00 81.94 260 SER A CA 1
ATOM 1876 C C . SER A 1 260 ? 16.390 -0.829 -13.481 1.00 81.94 260 SER A C 1
ATOM 1878 O O . SER A 1 260 ? 15.600 -0.162 -14.144 1.00 81.94 260 SER A O 1
ATOM 1880 N N . CYS A 1 261 ? 16.091 -1.308 -12.272 1.00 77.50 261 CYS A N 1
ATOM 1881 C CA . CYS A 1 261 ? 14.825 -1.095 -11.585 1.00 77.50 261 CYS A CA 1
ATOM 1882 C C . CYS A 1 261 ? 14.985 -0.099 -10.431 1.00 77.50 261 CYS A C 1
ATOM 1884 O O . CYS A 1 261 ? 14.099 0.718 -10.202 1.00 77.50 261 CYS A O 1
ATOM 1886 N N . HIS A 1 262 ? 16.110 -0.174 -9.716 1.00 92.25 262 HIS A N 1
ATOM 1887 C CA . HIS A 1 262 ? 16.358 0.546 -8.466 1.00 92.25 262 HIS A CA 1
ATOM 1888 C C . HIS A 1 262 ? 17.256 1.776 -8.600 1.00 92.25 262 HIS A C 1
ATOM 1890 O O . HIS A 1 262 ? 17.576 2.393 -7.586 1.00 92.25 262 HIS A O 1
ATOM 1896 N N . ALA A 1 263 ? 17.678 2.150 -9.809 1.00 85.75 263 ALA A N 1
ATOM 1897 C CA . ALA A 1 263 ? 18.292 3.453 -10.036 1.00 85.75 263 ALA A CA 1
ATOM 1898 C C . ALA A 1 263 ? 17.330 4.577 -9.600 1.00 85.75 263 ALA A C 1
ATOM 1900 O O . ALA A 1 263 ? 16.119 4.345 -9.529 1.00 85.75 263 ALA A O 1
ATOM 1901 N N . PRO A 1 264 ? 17.824 5.791 -9.301 1.00 76.94 264 PRO A N 1
ATOM 1902 C CA . PRO A 1 264 ? 16.983 6.888 -8.819 1.00 76.94 264 PRO A CA 1
ATOM 1903 C C . PRO A 1 264 ? 15.791 7.219 -9.734 1.00 76.94 264 PRO A C 1
ATOM 1905 O O . PRO A 1 264 ? 14.755 7.657 -9.239 1.00 76.94 264 PRO A O 1
ATOM 1908 N N . ASP A 1 265 ? 15.947 6.981 -11.036 1.00 65.94 265 ASP A N 1
ATOM 1909 C CA . ASP A 1 265 ? 14.978 7.145 -12.125 1.00 65.94 265 ASP A CA 1
ATOM 1910 C C . ASP A 1 265 ? 14.266 5.837 -12.534 1.00 65.94 265 ASP A C 1
ATOM 1912 O O . ASP A 1 265 ? 13.367 5.845 -13.375 1.00 65.94 265 ASP A O 1
ATOM 1916 N N . GLY A 1 266 ? 14.645 4.701 -11.946 1.00 67.31 266 GLY A N 1
ATOM 1917 C CA . GLY A 1 266 ? 14.009 3.411 -12.183 1.00 67.31 266 GLY A CA 1
ATOM 1918 C C . GLY A 1 266 ? 12.623 3.313 -11.536 1.00 67.31 266 GLY A C 1
ATOM 1919 O O . GLY A 1 266 ? 12.306 4.006 -10.570 1.00 67.31 266 GLY A O 1
ATOM 1920 N N . PHE A 1 267 ? 11.782 2.399 -12.026 1.00 58.56 267 PHE A N 1
ATOM 1921 C CA . PHE A 1 267 ? 10.414 2.223 -11.512 1.00 58.56 267 PHE A CA 1
ATOM 1922 C C . PHE A 1 267 ? 10.352 1.799 -10.031 1.00 58.56 267 PHE A C 1
ATOM 1924 O O . PHE A 1 267 ? 9.350 2.037 -9.363 1.00 58.56 267 PHE A O 1
ATOM 1931 N N . ALA A 1 268 ? 11.411 1.171 -9.512 1.00 70.31 268 ALA A N 1
ATOM 1932 C CA . ALA A 1 268 ? 11.591 0.828 -8.101 1.00 70.31 268 ALA A CA 1
ATOM 1933 C C . ALA A 1 268 ? 12.583 1.774 -7.395 1.00 70.31 268 ALA A C 1
ATOM 1935 O O . ALA A 1 268 ? 13.002 1.514 -6.264 1.00 70.31 268 ALA A O 1
ATOM 1936 N N . GLY A 1 269 ? 12.937 2.891 -8.036 1.00 74.62 269 GLY A N 1
ATOM 1937 C CA . GLY A 1 269 ? 13.827 3.916 -7.500 1.00 74.62 269 GLY A CA 1
ATOM 1938 C C . GLY A 1 269 ? 13.293 4.564 -6.225 1.00 74.62 269 GLY A C 1
ATOM 1939 O O . GLY A 1 269 ? 14.080 5.027 -5.405 1.00 74.62 269 GLY A O 1
ATOM 1940 N N . SER A 1 270 ? 11.974 4.540 -6.000 1.00 60.34 270 SER A N 1
ATOM 1941 C CA . SER A 1 270 ? 11.335 5.006 -4.760 1.00 60.34 270 SER A CA 1
ATOM 1942 C C . SER A 1 270 ? 11.338 3.973 -3.626 1.00 60.34 270 SER A C 1
ATOM 1944 O O . SER A 1 270 ? 10.755 4.218 -2.574 1.00 60.34 270 SER A O 1
ATOM 1946 N N . SER A 1 271 ? 11.918 2.788 -3.826 1.00 79.06 271 SER A N 1
ATOM 1947 C CA . SER A 1 271 ? 11.969 1.774 -2.773 1.00 79.06 271 SER A CA 1
ATOM 1948 C C . SER A 1 271 ? 13.041 2.102 -1.723 1.00 79.06 271 SER A C 1
ATOM 1950 O O . SER A 1 271 ? 13.890 2.971 -1.918 1.00 79.06 271 SER A O 1
ATOM 1952 N N . ARG A 1 272 ? 13.052 1.350 -0.613 1.00 79.56 272 ARG A N 1
ATOM 1953 C CA . ARG A 1 272 ? 14.103 1.458 0.420 1.00 79.56 272 ARG A CA 1
ATOM 1954 C C . ARG A 1 272 ? 15.510 1.131 -0.117 1.00 79.56 272 ARG A C 1
ATOM 1956 O O . ARG A 1 272 ? 16.488 1.569 0.477 1.00 79.56 272 ARG A O 1
ATOM 1963 N N . TYR A 1 273 ? 15.603 0.377 -1.216 1.00 92.75 273 TYR A N 1
ATOM 1964 C CA . TYR A 1 273 ? 16.846 0.093 -1.932 1.00 92.75 273 TYR A CA 1
ATOM 1965 C C . TYR A 1 273 ? 16.968 1.022 -3.146 1.00 92.75 273 TYR A C 1
ATOM 1967 O O . TYR A 1 273 ? 16.114 0.991 -4.037 1.00 92.75 273 TYR A O 1
ATOM 1975 N N . VAL A 1 274 ? 18.035 1.823 -3.187 1.00 90.06 274 VAL A N 1
ATOM 1976 C CA . VAL A 1 274 ? 18.323 2.733 -4.301 1.00 90.06 274 VAL A CA 1
ATOM 1977 C C . VAL A 1 274 ? 19.742 2.470 -4.784 1.00 90.06 274 VAL A C 1
ATOM 1979 O O . VAL A 1 274 ? 20.714 2.731 -4.076 1.00 90.06 274 VAL A O 1
ATOM 1982 N N . ALA A 1 275 ? 19.858 1.950 -6.000 1.00 93.44 275 ALA A N 1
ATOM 1983 C CA . ALA A 1 275 ? 21.139 1.717 -6.639 1.00 93.44 275 ALA A CA 1
ATOM 1984 C C . ALA A 1 275 ? 21.826 3.061 -6.928 1.00 93.44 275 ALA A C 1
ATOM 1986 O O . ALA A 1 275 ? 21.204 3.981 -7.457 1.00 93.44 275 ALA A O 1
ATOM 1987 N N . SER A 1 276 ? 23.109 3.181 -6.586 1.00 94.94 276 SER A N 1
ATOM 1988 C CA . SER A 1 276 ? 23.924 4.366 -6.879 1.00 94.94 276 SER A CA 1
ATOM 1989 C C . SER A 1 276 ? 25.241 3.936 -7.503 1.00 94.94 276 SER A C 1
ATOM 1991 O O . SER A 1 276 ? 25.777 2.894 -7.144 1.00 94.94 276 SER A O 1
ATOM 1993 N N . ALA A 1 277 ? 25.774 4.740 -8.424 1.00 93.50 277 ALA A N 1
ATOM 1994 C CA . ALA A 1 277 ? 27.104 4.510 -8.980 1.00 93.50 277 ALA A CA 1
ATOM 1995 C C . ALA A 1 277 ? 28.213 4.724 -7.932 1.00 93.50 277 ALA A C 1
ATOM 1997 O O . ALA A 1 277 ? 29.248 4.065 -8.018 1.00 93.50 277 ALA A O 1
ATOM 1998 N N . ASP A 1 278 ? 27.982 5.585 -6.930 1.00 94.12 278 ASP A N 1
ATOM 1999 C CA . ASP A 1 278 ? 28.879 5.774 -5.786 1.00 94.12 278 ASP A CA 1
ATOM 2000 C C . ASP A 1 278 ? 28.731 4.604 -4.791 1.00 94.12 278 ASP A C 1
ATOM 2002 O O . ASP A 1 278 ? 27.656 4.445 -4.197 1.00 94.12 278 ASP A O 1
ATOM 2006 N N . PRO A 1 279 ? 29.785 3.796 -4.552 1.00 94.75 279 PRO A N 1
ATOM 2007 C CA . PRO A 1 279 ? 29.719 2.668 -3.629 1.00 94.75 279 PRO A CA 1
ATOM 2008 C C . PRO A 1 279 ? 29.370 3.058 -2.193 1.00 94.75 279 PRO A C 1
ATOM 2010 O O . PRO A 1 279 ? 28.716 2.285 -1.492 1.00 94.75 279 PRO A O 1
ATOM 2013 N N . VAL A 1 280 ? 29.768 4.249 -1.734 1.00 93.56 280 VAL A N 1
ATOM 2014 C CA . VAL A 1 280 ? 29.484 4.686 -0.361 1.00 93.56 280 VAL A CA 1
ATOM 2015 C C . VAL A 1 280 ? 27.996 4.990 -0.206 1.00 93.56 280 VAL A C 1
ATOM 2017 O O . VAL A 1 280 ? 27.356 4.505 0.731 1.00 93.56 280 VAL A O 1
ATOM 2020 N N . GLN A 1 281 ? 27.414 5.756 -1.131 1.00 89.44 281 GLN A N 1
ATOM 2021 C CA . GLN A 1 281 ? 25.976 6.010 -1.150 1.00 89.44 281 GLN A CA 1
ATOM 2022 C C . GLN A 1 281 ? 25.167 4.724 -1.361 1.00 89.44 281 GLN A C 1
ATOM 2024 O O . GLN A 1 281 ? 24.160 4.522 -0.679 1.00 89.44 281 GLN A O 1
ATOM 2029 N N . HIS A 1 282 ? 25.613 3.838 -2.254 1.00 95.38 282 HIS A N 1
ATOM 2030 C CA . HIS A 1 282 ? 24.931 2.576 -2.520 1.00 95.38 282 HIS A CA 1
ATOM 2031 C C . HIS A 1 282 ? 24.897 1.692 -1.266 1.00 95.38 282 HIS A C 1
ATOM 2033 O O . HIS A 1 282 ? 23.822 1.220 -0.886 1.00 95.38 282 HIS A O 1
ATOM 2039 N N . LEU A 1 283 ? 26.021 1.569 -0.547 1.00 95.50 283 LEU A N 1
ATOM 2040 C CA . LEU A 1 283 ? 26.089 0.819 0.707 1.00 95.50 283 LEU A CA 1
ATOM 2041 C C . LEU A 1 283 ? 25.105 1.348 1.763 1.00 95.50 283 LEU A C 1
ATOM 2043 O O . LEU A 1 283 ? 24.465 0.554 2.449 1.00 95.50 283 LEU A O 1
ATOM 2047 N N . ARG A 1 284 ? 24.929 2.673 1.881 1.00 91.81 284 ARG A N 1
ATOM 2048 C CA . ARG A 1 284 ? 23.964 3.262 2.835 1.00 91.81 284 ARG A CA 1
ATOM 2049 C C . ARG A 1 284 ? 22.526 2.807 2.580 1.00 91.81 284 ARG A C 1
ATOM 2051 O O . ARG A 1 284 ? 21.774 2.658 3.537 1.00 91.81 284 ARG A O 1
ATOM 2058 N N . SER A 1 285 ? 22.147 2.580 1.322 1.00 92.44 285 SER A N 1
ATOM 2059 C CA . SER A 1 285 ? 20.821 2.044 0.971 1.00 92.44 285 SER A CA 1
ATOM 2060 C C . SER A 1 285 ? 20.712 0.527 1.181 1.00 92.44 285 SER A C 1
ATOM 2062 O O . SER A 1 285 ? 19.626 0.005 1.424 1.00 92.44 285 SER A O 1
ATOM 2064 N N . VAL A 1 286 ? 21.842 -0.181 1.103 1.00 96.38 286 VAL A N 1
ATOM 2065 C CA . VAL A 1 286 ? 21.935 -1.639 1.235 1.00 96.38 286 VAL A CA 1
ATOM 2066 C C . VAL A 1 286 ? 21.885 -2.080 2.697 1.00 96.38 286 VAL A C 1
ATOM 2068 O O . VAL A 1 286 ? 21.152 -3.011 3.023 1.00 96.38 286 VAL A O 1
ATOM 2071 N N . LEU A 1 287 ? 22.632 -1.419 3.587 1.00 96.00 287 LEU A N 1
ATOM 2072 C CA . LEU A 1 287 ? 22.788 -1.841 4.987 1.00 96.00 287 LEU A CA 1
ATOM 2073 C C . LEU A 1 287 ? 21.463 -2.022 5.755 1.00 96.00 287 LEU A C 1
ATOM 2075 O O . LEU A 1 287 ? 21.347 -3.022 6.457 1.00 96.00 287 LEU A O 1
ATOM 2079 N N . PRO A 1 288 ? 20.431 -1.164 5.605 1.00 92.19 288 PRO A N 1
ATOM 2080 C CA . PRO A 1 288 ? 19.139 -1.363 6.273 1.00 92.19 288 PRO A CA 1
ATOM 2081 C C . PRO A 1 288 ? 18.384 -2.637 5.859 1.00 92.19 288 PRO A C 1
ATOM 2083 O O . PRO A 1 288 ? 17.384 -2.988 6.480 1.00 92.19 288 PRO A O 1
ATOM 2086 N N . LEU A 1 289 ? 18.814 -3.302 4.785 1.00 95.00 289 LEU A N 1
ATOM 2087 C CA . LEU A 1 289 ? 18.195 -4.507 4.225 1.00 95.00 289 LEU A CA 1
ATOM 2088 C C . LEU A 1 289 ? 19.016 -5.769 4.524 1.00 95.00 289 LEU A C 1
ATOM 2090 O O . LEU A 1 289 ? 18.675 -6.858 4.052 1.00 95.00 289 LEU A O 1
ATOM 2094 N N . VAL A 1 290 ? 20.103 -5.618 5.279 1.00 96.94 290 VAL A N 1
ATOM 2095 C CA . VAL A 1 290 ? 21.074 -6.660 5.592 1.00 96.94 290 VAL A CA 1
ATOM 2096 C C . VAL A 1 290 ? 21.131 -6.863 7.103 1.00 96.94 290 VAL A C 1
ATOM 2098 O O . VAL A 1 290 ? 21.196 -5.910 7.870 1.00 96.94 290 VAL A O 1
ATOM 2101 N N . VAL A 1 291 ? 21.139 -8.125 7.521 1.00 92.62 291 VAL A N 1
ATOM 2102 C CA . VAL A 1 291 ? 21.458 -8.571 8.877 1.00 92.62 291 VAL A CA 1
ATOM 2103 C C . VAL A 1 291 ? 22.881 -9.139 8.829 1.00 92.62 291 VAL A C 1
ATOM 2105 O O . VAL A 1 291 ? 23.066 -10.265 8.354 1.00 92.62 291 VAL A O 1
ATOM 2108 N N . PRO A 1 292 ? 23.909 -8.376 9.255 1.00 96.25 292 PRO A N 1
ATOM 2109 C CA . PRO A 1 292 ? 25.293 -8.843 9.240 1.00 96.25 292 PRO A CA 1
ATOM 2110 C C . PRO A 1 292 ? 25.439 -10.191 9.956 1.00 96.25 292 PRO A C 1
ATOM 2112 O O . PRO A 1 292 ? 24.944 -10.370 11.066 1.00 96.25 292 PRO A O 1
ATOM 2115 N N . GLY A 1 293 ? 26.097 -11.150 9.308 1.00 94.88 293 GLY A N 1
ATOM 2116 C CA . GLY A 1 293 ? 26.260 -12.516 9.813 1.00 94.88 293 GLY A CA 1
ATOM 2117 C C . GLY A 1 293 ? 25.120 -13.482 9.465 1.00 94.88 293 GLY A C 1
ATOM 2118 O O . GLY A 1 293 ? 25.239 -14.668 9.759 1.00 94.88 293 GLY A O 1
ATOM 2119 N N . SER A 1 294 ? 24.026 -13.024 8.839 1.00 96.06 294 SER A N 1
ATOM 2120 C CA . SER A 1 294 ? 22.889 -13.888 8.499 1.00 96.06 294 SER A CA 1
ATOM 2121 C C . SER A 1 294 ? 22.232 -13.522 7.163 1.00 96.06 294 SER A C 1
ATOM 2123 O O . SER A 1 294 ? 21.237 -12.796 7.087 1.00 96.06 294 SER A O 1
ATOM 2125 N N . ALA A 1 295 ? 22.747 -14.092 6.071 1.00 97.00 295 ALA A N 1
ATOM 2126 C CA . ALA A 1 295 ? 22.166 -13.944 4.736 1.00 97.00 295 ALA A CA 1
ATOM 2127 C C . ALA A 1 295 ? 20.718 -14.452 4.676 1.00 97.00 295 ALA A C 1
ATOM 2129 O O . ALA A 1 295 ? 19.859 -13.802 4.090 1.00 97.00 295 ALA A O 1
ATOM 2130 N N . ALA A 1 296 ? 20.415 -15.569 5.346 1.00 91.88 296 ALA A N 1
ATOM 2131 C CA . ALA A 1 296 ? 19.089 -16.188 5.314 1.00 91.88 296 ALA A CA 1
ATOM 2132 C C . ALA A 1 296 ? 17.970 -15.284 5.866 1.00 91.88 296 ALA A C 1
ATOM 2134 O O . ALA A 1 296 ? 16.833 -15.375 5.404 1.00 91.88 296 ALA A O 1
ATOM 2135 N N . THR A 1 297 ? 18.283 -14.406 6.825 1.00 88.81 297 THR A N 1
ATOM 2136 C CA . THR A 1 297 ? 17.326 -13.459 7.427 1.00 88.81 297 THR A CA 1
ATOM 2137 C C . THR A 1 297 ? 17.406 -12.054 6.823 1.00 88.81 297 THR A C 1
ATOM 2139 O O . THR A 1 297 ? 16.568 -11.205 7.118 1.00 88.81 297 THR A O 1
ATOM 2142 N N . SER A 1 298 ? 18.380 -11.802 5.945 1.00 95.06 298 SER A N 1
ATOM 2143 C CA . SER A 1 298 ? 18.564 -10.510 5.286 1.00 95.06 298 SER A CA 1
ATOM 2144 C C . SER A 1 298 ? 17.560 -10.307 4.153 1.00 95.06 298 SER A C 1
ATOM 2146 O O . SER A 1 298 ? 17.545 -11.066 3.181 1.00 95.06 298 SER A O 1
ATOM 2148 N N . LEU A 1 299 ? 16.767 -9.235 4.227 1.0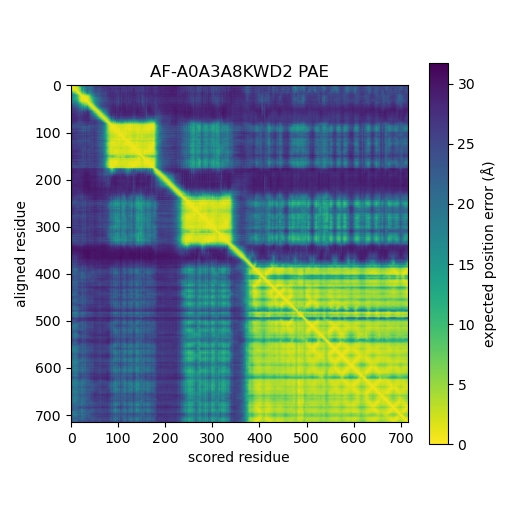0 92.06 299 LEU A N 1
ATOM 2149 C CA . LEU A 1 299 ? 15.739 -8.917 3.231 1.00 92.06 299 LEU A CA 1
ATOM 2150 C C . LEU A 1 299 ? 16.320 -8.732 1.821 1.00 92.06 299 LEU A C 1
ATOM 2152 O O . LEU A 1 299 ? 15.692 -9.151 0.850 1.00 92.06 299 LEU A O 1
ATOM 2156 N N . LEU A 1 300 ? 17.516 -8.142 1.694 1.00 96.06 300 LEU A N 1
ATOM 2157 C CA . LEU A 1 300 ? 18.196 -7.993 0.403 1.00 96.06 300 LEU A CA 1
ATOM 2158 C C . LEU A 1 300 ? 18.464 -9.354 -0.250 1.00 96.06 300 LEU A C 1
ATOM 2160 O O . LEU A 1 300 ? 18.172 -9.535 -1.428 1.00 96.06 300 LEU A O 1
ATOM 2164 N N . TYR A 1 301 ? 18.969 -10.317 0.523 1.00 96.94 301 TYR A N 1
ATOM 2165 C CA . TYR A 1 301 ? 19.261 -11.665 0.039 1.00 96.94 301 TYR A CA 1
ATOM 2166 C C . TYR A 1 301 ? 17.980 -12.409 -0.349 1.00 96.94 301 TYR A C 1
ATOM 2168 O O . TYR A 1 301 ? 17.901 -12.970 -1.439 1.00 96.94 301 TYR A O 1
ATOM 2176 N N . GLN A 1 302 ? 16.952 -12.355 0.508 1.00 91.44 302 GLN A N 1
ATOM 2177 C CA . GLN A 1 302 ? 15.640 -12.956 0.249 1.00 91.44 302 GLN A CA 1
ATOM 2178 C C . GLN A 1 302 ? 15.006 -12.415 -1.038 1.00 91.44 302 GLN A C 1
ATOM 2180 O O . GLN A 1 302 ? 14.589 -13.181 -1.907 1.00 91.44 302 GLN A O 1
ATOM 2185 N N . ARG A 1 303 ? 15.000 -11.091 -1.213 1.00 90.69 303 ARG A N 1
ATOM 2186 C CA . ARG A 1 303 ? 14.432 -10.460 -2.407 1.00 90.69 303 ARG A CA 1
ATOM 2187 C C . ARG A 1 303 ? 15.262 -10.709 -3.660 1.00 90.69 303 ARG A C 1
ATOM 2189 O O . ARG A 1 303 ? 14.677 -10.934 -4.714 1.00 90.69 303 ARG A O 1
ATOM 2196 N N . ALA A 1 304 ? 16.592 -10.740 -3.555 1.00 94.31 304 ALA A N 1
ATOM 2197 C CA . ALA A 1 304 ? 17.462 -11.056 -4.687 1.00 94.31 304 ALA A CA 1
ATOM 2198 C C . ALA A 1 304 ? 17.172 -12.455 -5.264 1.00 94.31 304 ALA A C 1
ATOM 2200 O O . ALA A 1 304 ? 17.099 -12.600 -6.484 1.00 94.31 304 ALA A O 1
ATOM 2201 N N . LYS A 1 305 ? 16.896 -13.453 -4.407 1.00 93.06 305 LYS A N 1
ATOM 2202 C CA . LYS A 1 305 ? 16.456 -14.800 -4.831 1.00 93.06 305 LYS A CA 1
ATOM 2203 C C . LYS A 1 305 ? 14.969 -14.909 -5.205 1.00 93.06 305 LYS A C 1
ATOM 2205 O O . LYS A 1 305 ? 14.495 -15.998 -5.511 1.00 93.06 305 LYS A O 1
ATOM 2210 N N . GLY A 1 306 ? 14.225 -13.800 -5.173 1.00 80.62 306 GLY A N 1
ATOM 2211 C CA . GLY A 1 306 ? 12.826 -13.716 -5.608 1.00 80.62 306 GLY A CA 1
ATOM 2212 C C . GLY A 1 306 ? 11.768 -13.873 -4.523 1.00 80.62 306 GLY A C 1
ATOM 2213 O O . GLY A 1 306 ? 10.576 -13.828 -4.829 1.00 80.62 306 GLY A O 1
ATOM 2214 N N . GLU A 1 307 ? 12.146 -14.011 -3.253 1.00 81.69 307 GLU A N 1
ATOM 2215 C CA . GLU A 1 307 ? 11.170 -14.103 -2.169 1.00 81.69 307 GLU A CA 1
ATOM 2216 C C . GLU A 1 307 ? 10.530 -12.739 -1.907 1.00 81.69 307 GLU A C 1
ATOM 2218 O O . GLU A 1 307 ? 11.191 -11.785 -1.498 1.00 81.69 307 GLU A O 1
ATOM 2223 N N . ALA A 1 308 ? 9.218 -12.648 -2.154 1.00 69.38 308 ALA A N 1
ATOM 2224 C CA . ALA A 1 308 ? 8.426 -11.429 -1.966 1.00 69.38 308 ALA A CA 1
ATOM 2225 C C . ALA A 1 308 ? 8.992 -10.192 -2.699 1.00 69.38 308 ALA A C 1
ATOM 2227 O O . ALA A 1 308 ? 8.742 -9.053 -2.297 1.00 69.38 308 ALA A O 1
ATOM 2228 N N . HIS A 1 309 ? 9.743 -10.410 -3.780 1.00 82.56 309 HIS A N 1
ATOM 2229 C CA . HIS A 1 309 ? 10.171 -9.356 -4.685 1.00 82.56 309 HIS A CA 1
ATOM 2230 C C . HIS A 1 309 ? 9.133 -9.216 -5.813 1.00 82.56 309 HIS A C 1
ATOM 2232 O O . HIS A 1 309 ? 8.921 -10.183 -6.547 1.00 82.56 309 HIS A O 1
ATOM 2238 N N . PRO A 1 310 ? 8.478 -8.051 -5.991 1.00 54.84 310 PRO A N 1
ATOM 2239 C CA . PRO A 1 310 ? 7.434 -7.880 -7.010 1.00 54.84 310 PRO A CA 1
ATOM 2240 C C . PRO A 1 310 ? 7.906 -8.152 -8.447 1.00 54.84 310 PRO A C 1
ATOM 2242 O O . PRO A 1 310 ? 7.107 -8.527 -9.297 1.00 54.84 310 PRO A O 1
ATOM 2245 N N . GLY A 1 311 ? 9.206 -7.989 -8.716 1.00 68.50 311 GLY A N 1
ATOM 2246 C CA . GLY A 1 311 ? 9.820 -8.300 -10.011 1.00 68.50 311 GLY A CA 1
ATOM 2247 C C . GLY A 1 311 ? 10.228 -9.767 -10.202 1.00 68.50 311 GLY A C 1
ATOM 2248 O O . GLY A 1 311 ? 10.824 -10.084 -11.226 1.00 68.50 311 GLY A O 1
ATOM 2249 N N . GLY A 1 312 ? 9.953 -10.650 -9.236 1.00 68.69 312 GLY A N 1
ATOM 2250 C CA . GLY A 1 312 ? 10.448 -12.030 -9.224 1.00 68.69 312 GLY A CA 1
ATOM 2251 C C . GLY A 1 312 ? 11.921 -12.139 -8.814 1.00 68.69 312 GLY A C 1
ATOM 2252 O O . GLY A 1 312 ? 12.496 -11.184 -8.286 1.00 68.69 312 GLY A O 1
ATOM 2253 N N . ALA A 1 313 ? 12.517 -13.317 -9.032 1.00 66.69 313 ALA A N 1
ATOM 2254 C CA . ALA A 1 313 ? 13.928 -13.575 -8.744 1.00 66.69 313 ALA A CA 1
ATOM 2255 C C . ALA A 1 313 ? 14.842 -12.766 -9.668 1.00 66.69 313 ALA A C 1
ATOM 2257 O O . ALA A 1 313 ? 14.715 -12.826 -10.890 1.00 66.69 313 ALA A O 1
ATOM 2258 N N . VAL A 1 314 ? 15.770 -12.019 -9.068 1.00 84.62 314 VAL A N 1
ATOM 2259 C CA . VAL A 1 314 ? 16.804 -11.272 -9.796 1.00 84.62 314 VAL A CA 1
ATOM 2260 C C . VAL A 1 314 ? 17.980 -12.195 -10.105 1.00 84.62 314 VAL A C 1
ATOM 2262 O O . VAL A 1 314 ? 18.509 -12.179 -11.216 1.00 84.62 314 VAL A O 1
ATOM 2265 N N . TRP A 1 315 ? 18.346 -13.038 -9.138 1.00 92.06 315 TRP A N 1
ATOM 2266 C CA . TRP A 1 315 ? 19.364 -14.074 -9.270 1.00 92.06 315 TRP A CA 1
ATOM 2267 C C . TRP A 1 315 ? 18.766 -15.443 -8.961 1.00 92.06 315 TRP A C 1
ATOM 2269 O O . TRP A 1 315 ? 17.951 -15.593 -8.049 1.00 92.06 315 TRP A O 1
ATOM 2279 N N . GLU A 1 316 ? 19.156 -16.441 -9.750 1.00 85.69 316 GLU A N 1
ATOM 2280 C CA . GLU A 1 316 ? 18.691 -17.816 -9.581 1.00 85.69 316 GLU A CA 1
ATOM 2281 C C . GLU A 1 316 ? 19.223 -18.390 -8.251 1.00 85.69 316 GLU A C 1
ATOM 2283 O O . GLU A 1 316 ? 20.371 -18.123 -7.879 1.00 85.69 316 GLU A O 1
ATOM 2288 N N . PRO A 1 317 ? 18.426 -19.171 -7.497 1.00 86.06 317 PRO A N 1
ATOM 2289 C CA . PRO A 1 317 ? 18.930 -19.874 -6.322 1.00 86.06 317 PRO A CA 1
ATOM 2290 C C . PRO A 1 317 ? 20.159 -20.731 -6.667 1.00 86.06 317 PRO A C 1
ATOM 2292 O O . PRO A 1 317 ? 20.095 -21.576 -7.556 1.00 86.06 317 PRO A O 1
ATOM 2295 N N . GLY A 1 318 ? 21.273 -20.507 -5.962 1.00 88.38 318 GLY A N 1
ATOM 2296 C CA . GLY A 1 318 ? 22.557 -21.176 -6.218 1.00 88.38 318 GLY A CA 1
ATOM 2297 C C . GLY A 1 318 ? 23.449 -20.496 -7.265 1.00 88.38 318 GLY A C 1
ATOM 2298 O O . GLY A 1 318 ? 24.503 -21.030 -7.593 1.00 88.38 318 GLY A O 1
ATOM 2299 N N . SER A 1 319 ? 23.066 -19.331 -7.800 1.00 93.25 319 SER A N 1
ATOM 2300 C CA . SER A 1 319 ? 23.947 -18.577 -8.696 1.00 93.25 319 SER A CA 1
ATOM 2301 C C . SER A 1 319 ? 25.142 -17.985 -7.938 1.00 93.25 319 SER A C 1
ATOM 2303 O O . SER A 1 319 ? 25.036 -17.631 -6.759 1.00 93.25 319 SER A O 1
ATOM 2305 N N . ALA A 1 320 ? 26.276 -17.821 -8.626 1.00 95.06 320 ALA A N 1
ATOM 2306 C CA . ALA A 1 320 ? 27.499 -17.274 -8.035 1.00 95.06 320 ALA A CA 1
ATOM 2307 C C . ALA A 1 320 ? 27.295 -15.854 -7.477 1.00 95.06 320 ALA A C 1
ATOM 2309 O O . ALA A 1 320 ? 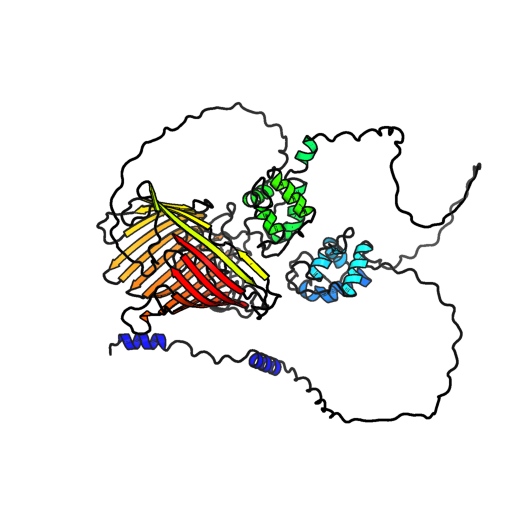27.900 -15.477 -6.478 1.00 95.06 320 ALA A O 1
ATOM 2310 N N . GLU A 1 321 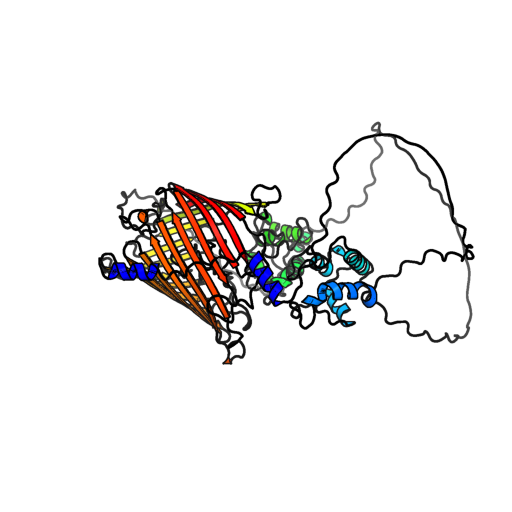? 26.418 -15.069 -8.102 1.00 95.44 321 GLU A N 1
ATOM 2311 C CA . GLU A 1 321 ? 26.025 -13.727 -7.675 1.00 95.44 321 GLU A CA 1
ATOM 2312 C C . GLU A 1 321 ? 25.320 -13.750 -6.315 1.00 95.44 321 GLU A C 1
ATOM 2314 O O . GLU A 1 321 ? 25.668 -12.990 -5.407 1.00 95.44 321 GLU A O 1
ATOM 2319 N N . LEU A 1 322 ? 24.339 -14.646 -6.168 1.00 96.50 322 LEU A N 1
ATOM 2320 C CA . LEU A 1 322 ? 23.594 -14.812 -4.930 1.00 96.50 322 LEU A CA 1
ATOM 2321 C C . LEU A 1 322 ? 24.489 -15.400 -3.836 1.00 96.50 322 LEU A C 1
ATOM 2323 O O . LEU A 1 322 ? 24.456 -14.921 -2.706 1.00 96.50 322 LEU A O 1
ATOM 2327 N N . GLU A 1 323 ? 25.327 -16.388 -4.156 1.00 96.62 323 GLU A N 1
ATOM 2328 C CA . GLU A 1 323 ? 26.311 -16.941 -3.220 1.00 96.62 323 GLU A CA 1
ATOM 2329 C C . GLU A 1 323 ? 27.298 -15.880 -2.735 1.00 96.62 323 GLU A C 1
ATOM 2331 O O . GLU A 1 323 ? 27.532 -15.776 -1.531 1.00 96.62 323 GLU A O 1
ATOM 2336 N N . LEU A 1 324 ? 27.821 -15.047 -3.637 1.00 96.06 324 LEU A N 1
ATOM 2337 C CA . LEU A 1 324 ? 28.735 -13.961 -3.299 1.00 96.06 324 LEU A CA 1
ATOM 2338 C C . LEU A 1 324 ? 28.066 -12.932 -2.375 1.00 96.06 324 LEU A C 1
ATOM 2340 O O . LEU A 1 324 ? 28.662 -12.532 -1.372 1.00 96.06 324 LEU A O 1
ATOM 2344 N N . LEU A 1 325 ? 26.816 -12.543 -2.660 1.00 97.31 325 LEU A N 1
ATOM 2345 C CA . LEU A 1 325 ? 26.041 -11.684 -1.761 1.00 97.31 325 LEU A CA 1
ATOM 2346 C C . LEU A 1 325 ? 25.872 -12.345 -0.385 1.00 97.31 325 LEU A C 1
ATOM 2348 O O . LEU A 1 325 ? 26.077 -11.696 0.639 1.00 97.31 325 LEU A O 1
ATOM 2352 N N . GLY A 1 326 ? 25.535 -13.636 -0.351 1.00 97.50 326 GLY A N 1
ATOM 2353 C CA . GLY A 1 326 ? 25.389 -14.396 0.889 1.00 97.50 326 GLY A CA 1
ATOM 2354 C C . GLY A 1 326 ? 26.683 -14.466 1.703 1.00 97.50 326 GLY A C 1
ATOM 2355 O O . GLY A 1 326 ? 26.654 -14.257 2.914 1.00 97.50 326 GLY A O 1
ATOM 2356 N N . GLN A 1 327 ? 27.822 -14.698 1.046 1.00 97.19 327 GLN A N 1
ATOM 2357 C CA . GLN A 1 327 ? 29.146 -14.719 1.671 1.00 97.19 327 GLN A CA 1
ATOM 2358 C C . GLN A 1 327 ? 29.508 -13.357 2.266 1.00 97.19 327 GLN A C 1
ATOM 2360 O O . GLN A 1 327 ? 29.918 -13.299 3.422 1.00 97.19 327 GLN A O 1
ATOM 2365 N N . TRP A 1 328 ? 29.303 -12.265 1.524 1.00 97.31 328 TRP A N 1
ATOM 2366 C CA . TRP A 1 328 ? 29.545 -10.909 2.026 1.00 97.31 328 TRP A CA 1
ATOM 2367 C C . TRP A 1 328 ? 28.683 -10.587 3.252 1.00 97.31 328 TRP A C 1
ATOM 2369 O O . TRP A 1 328 ? 29.199 -10.093 4.255 1.00 97.31 328 TRP A O 1
ATOM 2379 N N . ILE A 1 329 ? 27.387 -10.921 3.218 1.00 97.62 329 ILE A N 1
ATOM 2380 C CA . ILE A 1 329 ? 26.492 -10.715 4.365 1.00 97.62 329 ILE A CA 1
ATOM 2381 C C . ILE A 1 329 ? 26.956 -11.542 5.569 1.00 97.62 329 ILE A C 1
ATOM 2383 O O . ILE A 1 329 ? 27.090 -11.001 6.667 1.00 97.62 329 ILE A O 1
ATOM 2387 N N . ASN A 1 330 ? 27.228 -12.836 5.376 1.00 96.88 330 ASN A N 1
ATOM 2388 C CA . ASN A 1 330 ? 27.664 -13.738 6.445 1.00 96.88 330 ASN A CA 1
ATOM 2389 C C . ASN A 1 330 ? 29.037 -13.352 7.020 1.00 96.88 330 ASN A C 1
ATOM 2391 O O . ASN A 1 330 ? 29.282 -13.573 8.201 1.00 96.88 330 ASN A O 1
ATOM 2395 N N . ALA A 1 331 ? 29.901 -12.714 6.225 1.00 95.75 331 ALA A N 1
ATOM 2396 C CA . ALA A 1 331 ? 31.171 -12.141 6.670 1.00 95.75 331 ALA A CA 1
ATOM 2397 C C . ALA A 1 331 ? 31.016 -10.809 7.436 1.00 95.75 331 ALA A C 1
ATOM 2399 O O . ALA A 1 331 ? 32.009 -10.159 7.758 1.00 95.75 331 ALA A O 1
ATOM 2400 N N . GLY A 1 332 ? 29.783 -10.387 7.734 1.00 95.88 332 GLY A N 1
ATOM 2401 C CA . GLY A 1 332 ? 29.497 -9.177 8.504 1.00 95.88 332 GLY A CA 1
ATOM 2402 C C . GLY A 1 332 ? 29.221 -7.936 7.655 1.00 95.88 332 GLY A C 1
ATOM 2403 O O . GLY A 1 332 ? 29.226 -6.835 8.199 1.00 95.88 332 GLY A O 1
ATOM 2404 N N . ALA A 1 333 ? 28.962 -8.096 6.351 1.00 96.06 333 ALA A N 1
ATOM 2405 C CA . ALA A 1 333 ? 28.574 -7.015 5.444 1.00 96.06 333 ALA A CA 1
ATOM 2406 C C . ALA A 1 333 ? 29.570 -5.835 5.433 1.00 96.06 333 ALA A C 1
ATOM 2408 O O . ALA A 1 333 ? 29.192 -4.665 5.527 1.00 96.06 333 ALA A O 1
ATOM 2409 N N . LEU A 1 334 ? 30.866 -6.154 5.344 1.00 93.88 334 LEU A N 1
ATOM 2410 C CA . LEU A 1 334 ? 31.956 -5.185 5.461 1.00 93.88 334 LEU A CA 1
ATOM 2411 C C . LEU A 1 334 ? 31.856 -4.076 4.401 1.00 93.88 334 LEU A C 1
ATOM 2413 O O . LEU A 1 334 ? 31.608 -4.342 3.220 1.00 93.88 334 LEU A O 1
ATOM 2417 N N . GLY A 1 335 ? 32.082 -2.830 4.830 1.00 89.94 335 GLY A N 1
ATOM 2418 C CA . GLY A 1 335 ? 32.037 -1.650 3.964 1.00 89.94 335 GLY A CA 1
ATOM 2419 C C . GLY A 1 335 ? 33.166 -1.584 2.923 1.00 89.94 335 GLY A C 1
ATOM 2420 O O . GLY A 1 335 ? 34.033 -2.467 2.891 1.00 89.94 335 GLY A O 1
ATOM 2421 N N . PRO A 1 336 ? 33.175 -0.552 2.053 1.00 88.06 336 PRO A N 1
ATOM 2422 C CA . PRO A 1 336 ? 34.253 -0.348 1.090 1.00 88.06 336 PRO A CA 1
ATOM 2423 C C . PRO A 1 336 ? 35.601 -0.184 1.803 1.00 88.06 336 PRO A C 1
ATOM 2425 O O . PRO A 1 336 ? 35.658 0.123 2.997 1.00 88.06 336 PRO A O 1
ATOM 2428 N N . VAL A 1 337 ? 36.694 -0.400 1.070 1.00 79.75 337 VAL A N 1
ATOM 2429 C CA . VAL A 1 337 ? 38.031 -0.048 1.559 1.00 79.75 337 VAL A CA 1
ATOM 2430 C C . VAL A 1 337 ? 38.018 1.457 1.848 1.00 79.75 337 VAL A C 1
ATOM 2432 O O . VAL A 1 337 ? 37.656 2.221 0.953 1.00 79.75 337 VAL A O 1
ATOM 2435 N N . PRO A 1 338 ? 38.322 1.904 3.078 1.00 75.06 338 PRO A N 1
ATOM 2436 C CA . PRO A 1 338 ? 38.475 3.326 3.323 1.00 75.06 338 PRO A CA 1
ATOM 2437 C C . PRO A 1 338 ? 39.614 3.816 2.434 1.00 75.06 338 PRO A C 1
ATOM 2439 O O . PRO A 1 338 ? 40.723 3.288 2.525 1.00 75.06 338 PRO A O 1
ATOM 2442 N N . ASP A 1 339 ? 39.342 4.800 1.576 1.00 68.25 339 ASP A N 1
ATOM 2443 C CA . ASP A 1 339 ? 40.399 5.497 0.855 1.00 68.25 339 ASP A CA 1
ATOM 2444 C C . ASP A 1 339 ? 41.373 6.023 1.903 1.00 68.25 339 ASP A C 1
ATOM 2446 O O . ASP A 1 339 ? 41.042 6.915 2.690 1.00 68.25 339 ASP A O 1
ATOM 2450 N N . THR A 1 340 ? 42.568 5.436 1.960 1.00 53.97 340 THR A N 1
ATOM 2451 C CA . THR A 1 340 ? 43.664 5.881 2.820 1.00 53.97 340 THR A CA 1
ATOM 2452 C C . THR A 1 340 ? 44.203 7.201 2.287 1.00 53.97 340 THR A C 1
ATOM 2454 O O . THR A 1 340 ? 45.323 7.298 1.798 1.00 53.97 340 THR A O 1
ATOM 2457 N N . THR A 1 341 ? 43.384 8.241 2.383 1.00 47.62 341 THR A N 1
ATOM 2458 C CA . THR A 1 341 ? 43.844 9.618 2.380 1.00 47.62 341 THR A CA 1
ATOM 2459 C C . THR A 1 341 ? 44.251 9.892 3.820 1.00 47.62 341 THR A C 1
ATOM 2461 O O . THR A 1 341 ? 43.411 9.884 4.718 1.00 47.62 341 THR A O 1
ATOM 2464 N N . ALA A 1 342 ? 45.554 10.013 4.064 1.00 42.31 342 ALA A N 1
ATOM 2465 C CA . ALA A 1 342 ? 46.120 10.175 5.396 1.00 42.31 342 ALA A CA 1
ATOM 2466 C C . ALA A 1 342 ? 45.572 11.445 6.072 1.00 42.31 342 ALA A C 1
ATOM 2468 O O . ALA A 1 342 ? 46.041 12.551 5.814 1.00 42.31 342 ALA A O 1
ATOM 2469 N N . VAL A 1 343 ? 44.579 11.286 6.948 1.00 43.44 343 VAL A N 1
ATOM 2470 C CA . VAL A 1 343 ? 44.113 12.346 7.845 1.00 43.44 343 VAL A CA 1
ATOM 2471 C C . VAL A 1 343 ? 44.796 12.142 9.193 1.00 43.44 343 VAL A C 1
ATOM 2473 O O . VAL A 1 343 ? 44.597 11.129 9.865 1.00 43.44 343 VAL A O 1
ATOM 2476 N N . ALA A 1 344 ? 45.642 13.104 9.560 1.00 36.94 344 ALA A N 1
ATOM 2477 C CA . ALA A 1 344 ? 46.362 13.142 10.825 1.00 36.94 344 ALA A CA 1
ATOM 2478 C C . ALA A 1 344 ? 45.387 13.100 12.016 1.00 36.94 344 ALA A C 1
ATOM 2480 O O . ALA A 1 344 ? 44.440 13.881 12.096 1.00 36.94 344 ALA A O 1
ATOM 2481 N N . SER A 1 345 ? 45.623 12.163 12.934 1.00 37.22 345 SER A N 1
ATOM 2482 C CA . SER A 1 345 ? 44.798 11.934 14.120 1.00 37.22 345 SER A CA 1
ATOM 2483 C C . SER A 1 345 ? 45.067 12.971 15.219 1.00 37.22 345 SER A C 1
ATOM 2485 O O . SER A 1 345 ? 46.220 13.262 15.529 1.00 37.22 345 SER A O 1
ATOM 2487 N N . ALA A 1 346 ? 44.002 13.460 15.860 1.00 36.41 346 ALA A N 1
ATOM 2488 C CA . ALA A 1 346 ? 44.045 14.128 17.164 1.00 36.41 346 ALA A CA 1
ATOM 2489 C C . ALA A 1 346 ? 43.626 13.140 18.280 1.00 36.41 346 ALA A C 1
ATOM 2491 O O . ALA A 1 346 ? 42.839 12.229 18.003 1.00 36.41 346 ALA A O 1
ATOM 2492 N N . PRO A 1 347 ? 44.132 13.278 19.524 1.00 42.22 347 PRO A N 1
ATOM 2493 C CA . PRO A 1 347 ? 43.907 12.308 20.592 1.00 42.22 347 PRO A CA 1
ATOM 2494 C C . PRO A 1 347 ? 42.589 12.548 21.346 1.00 42.22 347 PRO A C 1
ATOM 2496 O O . PRO A 1 347 ? 42.085 13.667 21.427 1.00 42.22 347 PRO A O 1
ATOM 2499 N N . GLY A 1 348 ? 42.038 11.452 21.875 1.00 39.31 348 GLY A N 1
ATOM 2500 C CA . GLY A 1 348 ? 40.667 11.347 22.369 1.00 39.31 348 GLY A CA 1
ATOM 2501 C C . GLY A 1 348 ? 40.414 11.748 23.823 1.00 39.31 348 GLY A C 1
ATOM 2502 O O . GLY A 1 348 ? 41.254 12.308 24.526 1.00 39.31 348 GLY A O 1
ATOM 2503 N N . SER A 1 349 ? 39.202 11.430 24.280 1.00 31.83 349 SER A N 1
ATOM 2504 C CA . SER A 1 349 ? 38.767 11.598 25.666 1.00 31.83 349 SER A CA 1
ATOM 2505 C C . SER A 1 349 ? 37.794 10.484 26.048 1.00 31.83 349 SER A C 1
ATOM 2507 O O . SER A 1 349 ? 36.773 10.267 25.401 1.00 31.83 349 SER A O 1
ATOM 2509 N N . THR A 1 350 ? 38.155 9.769 27.105 1.00 37.72 350 THR A N 1
ATOM 2510 C CA . THR A 1 350 ? 37.382 8.770 27.841 1.00 37.72 350 THR A CA 1
ATOM 2511 C C . THR A 1 350 ? 36.466 9.448 28.862 1.00 37.72 350 THR A C 1
ATOM 2513 O O . THR A 1 350 ? 36.877 10.418 29.490 1.00 37.72 350 THR A O 1
ATOM 2516 N N . THR A 1 351 ? 35.259 8.916 29.093 1.00 31.59 351 THR A N 1
ATOM 2517 C CA . THR A 1 351 ? 34.767 8.440 30.412 1.00 31.59 351 THR A CA 1
ATOM 2518 C C . THR A 1 351 ? 33.280 8.063 30.367 1.00 31.59 351 THR A C 1
ATOM 2520 O O . THR A 1 351 ? 32.466 8.695 29.704 1.00 31.59 351 THR A O 1
ATOM 2523 N N . SER A 1 352 ? 32.949 7.008 31.109 1.00 36.91 352 SER A N 1
ATOM 2524 C CA . SER A 1 352 ? 31.606 6.534 31.460 1.00 36.91 352 SER A CA 1
ATOM 2525 C C . SER A 1 352 ? 31.475 6.615 32.988 1.00 36.91 352 SER A C 1
ATOM 2527 O O . SER A 1 352 ? 32.502 6.507 33.668 1.00 36.91 352 SER A O 1
ATOM 2529 N N . PRO A 1 353 ? 30.264 6.786 33.553 1.00 41.66 353 PRO A N 1
ATOM 2530 C CA . PRO A 1 353 ? 29.912 5.899 34.665 1.00 41.66 353 PRO A CA 1
ATOM 2531 C C . PRO A 1 353 ? 28.439 5.447 34.734 1.00 41.66 353 PRO A C 1
ATOM 2533 O O . PRO A 1 353 ? 27.534 6.003 34.118 1.00 41.66 353 PRO A O 1
ATOM 2536 N N . ALA A 1 354 ? 28.276 4.388 35.529 1.00 33.44 354 ALA A N 1
ATOM 2537 C CA . ALA A 1 354 ? 27.138 3.497 35.736 1.00 33.44 354 ALA A CA 1
ATOM 2538 C C . ALA A 1 354 ? 25.897 4.087 36.444 1.00 33.44 354 ALA A C 1
ATOM 2540 O O . ALA A 1 354 ? 25.954 5.123 37.102 1.00 33.44 354 ALA A O 1
ATOM 2541 N N . THR A 1 355 ? 24.783 3.347 36.373 1.00 32.56 355 THR A N 1
ATOM 2542 C CA . THR A 1 355 ? 23.493 3.636 37.035 1.00 32.56 355 THR A CA 1
ATOM 2543 C C . THR A 1 355 ? 23.123 2.516 38.030 1.00 32.56 355 THR A C 1
ATOM 2545 O O . THR A 1 355 ? 23.337 1.348 37.700 1.00 32.56 355 THR A O 1
ATOM 2548 N N . PRO A 1 356 ? 22.574 2.818 39.229 1.00 34.91 356 PRO A N 1
ATOM 2549 C CA . PRO A 1 356 ? 22.244 1.815 40.245 1.00 34.91 356 PRO A CA 1
ATOM 2550 C C . PRO A 1 356 ? 20.809 1.257 40.144 1.00 34.91 356 PRO A C 1
ATOM 2552 O O . PRO A 1 356 ? 19.900 1.895 39.615 1.00 34.91 356 PRO A O 1
ATOM 2555 N N . ALA A 1 357 ? 20.632 0.055 40.703 1.00 34.34 357 ALA A N 1
ATOM 2556 C CA . ALA A 1 357 ? 19.397 -0.731 40.770 1.00 34.34 357 ALA A CA 1
ATOM 2557 C C . ALA A 1 357 ? 18.403 -0.238 41.846 1.00 34.34 357 ALA A C 1
ATOM 2559 O O . ALA A 1 357 ? 18.816 0.240 42.902 1.00 34.34 357 ALA A O 1
ATOM 2560 N N . ALA A 1 358 ? 17.097 -0.427 41.606 1.00 30.39 358 ALA A N 1
ATOM 2561 C CA . ALA A 1 358 ? 16.004 -0.100 42.533 1.00 30.39 358 ALA A CA 1
ATOM 2562 C C . ALA A 1 358 ? 15.103 -1.319 42.843 1.00 30.39 358 ALA A C 1
ATOM 2564 O O . ALA A 1 358 ? 14.899 -2.191 42.000 1.00 30.39 358 ALA A O 1
ATOM 2565 N N . ALA A 1 359 ? 14.587 -1.348 44.078 1.00 31.36 359 ALA A N 1
ATOM 2566 C CA . ALA A 1 359 ? 13.822 -2.419 44.733 1.00 31.36 359 ALA A CA 1
ATOM 2567 C C . ALA A 1 359 ? 12.282 -2.312 44.514 1.00 31.36 359 ALA A C 1
ATOM 2569 O O . ALA A 1 359 ? 11.815 -1.282 44.024 1.00 31.36 359 ALA A O 1
ATOM 2570 N N . PRO A 1 360 ? 11.470 -3.340 44.865 1.00 32.19 360 PRO A N 1
ATOM 2571 C CA . PRO A 1 360 ? 10.079 -3.477 44.414 1.00 32.19 360 PRO A CA 1
ATOM 2572 C C . PRO A 1 360 ? 9.042 -2.829 45.354 1.00 32.19 360 PRO A C 1
ATOM 2574 O O . PRO A 1 360 ? 9.260 -2.707 46.557 1.00 32.19 360 PRO A O 1
ATOM 2577 N N . THR A 1 361 ? 7.876 -2.457 44.811 1.00 31.97 361 THR A N 1
ATOM 2578 C CA . THR A 1 361 ? 6.699 -1.932 45.549 1.00 31.97 361 THR A CA 1
ATOM 2579 C C . THR A 1 361 ? 5.402 -2.681 45.146 1.00 31.97 361 THR A C 1
ATOM 2581 O O . THR A 1 361 ? 5.406 -3.366 44.123 1.00 31.97 361 THR A O 1
ATOM 2584 N N . PRO A 1 362 ? 4.317 -2.633 45.959 1.00 31.03 362 PRO A N 1
ATOM 2585 C CA . PRO A 1 362 ? 3.296 -3.685 46.110 1.00 31.03 362 PRO A CA 1
ATOM 2586 C C . PRO A 1 362 ? 2.092 -3.543 45.153 1.00 31.03 362 PRO A C 1
ATOM 2588 O O . PRO A 1 362 ? 1.956 -2.517 44.486 1.00 31.03 362 PRO A O 1
ATOM 2591 N N . PRO A 1 363 ? 1.184 -4.542 45.093 1.00 29.78 363 PRO A N 1
ATOM 2592 C CA . PRO A 1 363 ? 0.108 -4.578 44.103 1.00 29.78 363 PRO A CA 1
ATOM 2593 C C . PRO A 1 363 ? -1.041 -3.611 44.434 1.00 29.78 363 PRO A C 1
ATOM 2595 O O . PRO A 1 363 ? -1.495 -3.528 45.575 1.00 29.78 363 PRO A O 1
ATOM 2598 N N . ALA A 1 364 ? -1.542 -2.921 43.405 1.00 30.66 364 ALA A N 1
ATOM 2599 C CA . ALA A 1 364 ? -2.722 -2.055 43.454 1.00 30.66 364 ALA A CA 1
ATOM 2600 C C . ALA A 1 364 ? -3.957 -2.737 42.809 1.00 30.66 364 ALA A C 1
ATOM 2602 O O . ALA A 1 364 ? -3.794 -3.645 41.991 1.00 30.66 364 ALA A O 1
ATOM 2603 N N . PRO A 1 365 ? -5.186 -2.339 43.202 1.00 28.08 365 PRO A N 1
ATOM 2604 C CA . PRO A 1 365 ? -6.398 -3.149 43.083 1.00 28.08 365 PRO A CA 1
ATOM 2605 C C . PRO A 1 365 ? -7.122 -3.050 41.728 1.00 28.08 365 PRO A C 1
ATOM 2607 O O . PRO A 1 365 ? -6.842 -2.195 40.892 1.00 28.08 365 PRO A O 1
ATOM 2610 N N . ALA A 1 366 ? -8.075 -3.972 41.559 1.00 26.70 366 ALA A N 1
ATOM 2611 C CA . ALA A 1 366 ? -8.827 -4.309 40.352 1.00 26.70 366 ALA A CA 1
ATOM 2612 C C . ALA A 1 366 ? -9.510 -3.138 39.611 1.00 26.70 366 ALA A C 1
ATOM 2614 O O . ALA A 1 366 ? -10.061 -2.214 40.209 1.00 26.70 366 ALA A O 1
ATOM 2615 N N . ALA A 1 367 ? -9.511 -3.250 38.277 1.00 26.73 367 ALA A N 1
ATOM 2616 C CA . ALA A 1 367 ? -10.027 -2.281 37.316 1.00 26.73 367 ALA A CA 1
ATOM 2617 C C . ALA A 1 367 ? -11.568 -2.211 37.253 1.00 26.73 367 ALA A C 1
ATOM 2619 O O . ALA A 1 367 ? -12.258 -3.230 37.247 1.00 26.73 367 ALA A O 1
ATOM 2620 N N . ASN A 1 368 ? -12.079 -0.980 37.128 1.00 24.78 368 ASN A N 1
ATOM 2621 C CA . ASN A 1 368 ? -13.481 -0.620 36.875 1.00 24.78 368 ASN A CA 1
ATOM 2622 C C . ASN A 1 368 ? -13.757 -0.446 35.357 1.00 24.78 368 ASN A C 1
ATOM 2624 O O . ASN A 1 368 ? -12.842 -0.059 34.627 1.00 24.78 368 ASN A O 1
ATOM 2628 N N . PRO A 1 369 ? -14.993 -0.657 34.851 1.00 28.86 369 PRO A N 1
ATOM 2629 C CA . PRO A 1 369 ? -15.233 -0.934 33.433 1.00 28.86 369 PRO A CA 1
ATOM 2630 C C . PRO A 1 369 ? -16.013 0.178 32.703 1.00 28.86 369 PRO A C 1
ATOM 2632 O O . PRO A 1 369 ? -17.231 0.149 32.723 1.00 28.86 369 PRO A O 1
ATOM 2635 N N . HIS A 1 370 ? -15.376 1.114 31.986 1.00 28.53 370 HIS A N 1
ATOM 2636 C CA . HIS A 1 370 ? -16.042 2.019 31.013 1.00 28.53 370 HIS A CA 1
ATOM 2637 C C . HIS A 1 370 ? -15.003 2.555 30.000 1.00 28.53 370 HIS A C 1
ATOM 2639 O O . HIS A 1 370 ? -13.857 2.757 30.368 1.00 28.53 370 HIS A O 1
ATOM 2645 N N . ALA A 1 371 ? -15.263 2.847 28.722 1.00 27.88 371 ALA A N 1
ATOM 2646 C CA . ALA A 1 371 ? -16.479 2.934 27.928 1.00 27.88 371 ALA A CA 1
ATOM 2647 C C . ALA A 1 371 ? -16.209 2.281 26.560 1.00 27.88 371 ALA A C 1
ATOM 2649 O O . ALA A 1 371 ? -15.234 2.613 25.888 1.00 27.88 371 ALA A O 1
ATOM 2650 N N . ALA A 1 372 ? -17.078 1.353 26.162 1.00 27.53 372 ALA A N 1
ATOM 2651 C CA . ALA A 1 372 ? -16.980 0.643 24.899 1.00 27.53 372 ALA A CA 1
ATOM 2652 C C . ALA A 1 372 ? -17.057 1.626 23.722 1.00 27.53 372 ALA A C 1
ATOM 2654 O O . ALA A 1 372 ? -18.110 2.194 23.430 1.00 27.53 372 ALA A O 1
ATOM 2655 N N . ASN A 1 373 ? -15.943 1.784 23.012 1.00 35.19 373 ASN A N 1
ATOM 2656 C CA . ASN A 1 373 ? -16.016 2.015 21.580 1.00 35.19 373 ASN A CA 1
ATOM 2657 C C . ASN A 1 373 ? -16.865 0.848 21.023 1.00 35.19 373 ASN A C 1
ATOM 2659 O O . ASN A 1 373 ? -16.574 -0.293 21.377 1.00 35.19 373 ASN A O 1
ATOM 2663 N N . PRO A 1 374 ? -17.918 1.043 20.213 1.00 31.89 374 PRO A N 1
ATOM 2664 C CA . PRO A 1 374 ? -18.617 -0.091 19.595 1.00 31.89 374 PRO A CA 1
ATOM 2665 C C . PRO A 1 374 ? -17.680 -0.942 18.709 1.00 31.89 374 PRO A C 1
ATOM 2667 O O . PRO A 1 374 ? -18.012 -2.077 18.384 1.00 31.89 374 PRO A O 1
ATOM 2670 N N . HIS A 1 375 ? -16.486 -0.416 18.395 1.00 38.34 375 HIS A N 1
ATOM 2671 C CA . HIS A 1 375 ? -15.359 -1.112 17.766 1.00 38.34 375 HIS A CA 1
ATOM 2672 C C . HIS A 1 375 ? -14.359 -1.757 18.737 1.00 38.34 375 HIS A C 1
ATOM 2674 O O . HIS A 1 375 ? -13.434 -2.426 18.281 1.00 38.34 375 HIS A O 1
ATOM 2680 N N . ALA A 1 376 ? -14.492 -1.556 20.051 1.00 35.38 376 ALA A N 1
ATOM 2681 C CA . ALA A 1 376 ? -13.677 -2.270 21.020 1.00 35.38 376 ALA A CA 1
ATOM 2682 C C . ALA A 1 376 ? -14.120 -3.730 20.962 1.00 35.38 376 ALA A C 1
ATOM 2684 O O . ALA A 1 376 ? -15.169 -4.107 21.488 1.00 35.38 376 ALA A O 1
ATOM 2685 N N . GLY A 1 377 ? -13.329 -4.538 20.256 1.00 38.09 377 GLY A N 1
ATOM 2686 C CA . GLY A 1 377 ? -13.371 -5.981 20.394 1.00 38.09 377 GLY A CA 1
ATOM 2687 C C . GLY A 1 377 ? -13.263 -6.377 21.866 1.00 38.09 377 GLY A C 1
ATOM 2688 O O . GLY A 1 377 ? -13.049 -5.543 22.747 1.00 38.09 377 GLY A O 1
ATOM 2689 N N . ILE A 1 378 ? -13.440 -7.672 22.119 1.00 43.34 378 ILE A N 1
ATOM 2690 C CA . ILE A 1 378 ? -13.101 -8.333 23.387 1.00 43.34 378 ILE A CA 1
ATOM 2691 C C . ILE A 1 378 ? -11.920 -7.592 24.019 1.00 43.34 378 ILE A C 1
ATOM 2693 O O . ILE A 1 378 ? -10.911 -7.463 23.335 1.00 43.34 378 ILE A O 1
ATOM 2697 N N . SER A 1 379 ? -12.071 -7.063 25.244 1.00 43.16 379 SER A N 1
ATOM 2698 C CA . SER A 1 379 ? -10.976 -6.380 25.943 1.00 43.16 379 SER A CA 1
ATOM 2699 C C . SER A 1 379 ? -9.782 -7.321 25.932 1.00 43.16 379 SER A C 1
ATOM 2701 O O . SER A 1 379 ? -9.781 -8.331 26.638 1.00 43.16 379 SER A O 1
ATOM 2703 N N . LEU A 1 380 ? -8.837 -7.035 25.046 1.00 53.88 380 LEU A N 1
ATOM 2704 C CA . LEU A 1 380 ? -7.606 -7.781 24.931 1.00 53.88 380 LEU A CA 1
ATOM 2705 C C . LEU A 1 380 ? -6.844 -7.504 26.227 1.00 53.88 380 LEU A C 1
ATOM 2707 O O . LEU A 1 380 ? -6.910 -6.395 26.772 1.00 53.88 380 LEU A O 1
ATOM 2711 N N . GLY A 1 381 ? -6.333 -8.567 26.840 1.00 53.00 381 GLY A N 1
ATOM 2712 C CA . GLY A 1 381 ? -5.747 -8.478 28.165 1.00 53.00 381 GLY A CA 1
ATOM 2713 C C . GLY A 1 381 ? -4.455 -7.685 28.091 1.00 53.00 381 GLY A C 1
ATOM 2714 O O . GLY A 1 381 ? -3.414 -8.259 27.802 1.00 53.00 381 GLY A O 1
ATOM 2715 N N . THR A 1 382 ? -4.505 -6.398 28.427 1.00 57.81 382 THR A N 1
ATOM 2716 C CA . THR A 1 382 ? -3.290 -5.631 28.665 1.00 57.81 382 THR A CA 1
ATOM 2717 C C . THR A 1 382 ? -2.545 -6.259 29.833 1.00 57.81 382 THR A C 1
ATOM 2719 O O . THR A 1 382 ? -3.074 -6.362 30.941 1.00 57.81 382 THR A O 1
ATOM 2722 N N . TYR A 1 383 ? -1.308 -6.692 29.600 1.00 66.06 383 TYR A N 1
ATOM 2723 C CA . TYR A 1 383 ? -0.455 -7.165 30.686 1.00 66.06 383 TYR A CA 1
ATOM 2724 C C . TYR A 1 383 ? 0.162 -5.940 31.366 1.00 66.06 383 TYR A C 1
ATOM 2726 O O . TYR A 1 383 ? 0.961 -5.245 30.726 1.00 66.06 383 TYR A O 1
ATOM 2734 N N . PRO A 1 384 ? -0.206 -5.624 32.622 1.00 69.19 384 PRO A N 1
ATOM 2735 C CA . PRO A 1 384 ? 0.466 -4.568 33.359 1.00 69.19 384 PRO A CA 1
ATOM 2736 C C . PRO A 1 384 ? 1.903 -5.021 33.619 1.00 69.19 384 PRO A C 1
ATOM 2738 O O . PRO A 1 384 ? 2.124 -6.092 34.182 1.00 69.19 384 PRO A O 1
ATOM 2741 N N . VAL A 1 385 ? 2.881 -4.228 33.185 1.00 69.50 385 VAL A N 1
ATOM 2742 C CA . VAL A 1 385 ? 4.299 -4.557 33.401 1.00 69.50 385 VAL A CA 1
ATOM 2743 C C . VAL A 1 385 ? 4.820 -3.784 34.610 1.00 69.50 385 VAL A C 1
ATOM 2745 O O . VAL A 1 385 ? 5.172 -4.377 35.626 1.00 69.50 385 VAL A O 1
ATOM 2748 N N . LEU A 1 386 ? 4.829 -2.449 34.522 1.00 72.88 386 LEU A N 1
ATOM 2749 C CA . LEU A 1 386 ? 5.325 -1.538 35.559 1.00 72.88 386 LEU A CA 1
ATOM 2750 C C . LEU A 1 386 ? 4.487 -0.249 35.574 1.00 72.88 386 LEU A C 1
ATOM 2752 O O . LEU A 1 386 ? 4.470 0.504 34.599 1.00 72.88 386 LEU A O 1
ATOM 2756 N N . GLY A 1 387 ? 3.806 0.032 36.687 1.00 80.69 387 GLY A N 1
ATOM 2757 C CA . GLY A 1 387 ? 2.970 1.229 36.828 1.00 80.69 387 GLY A CA 1
ATOM 2758 C C . GLY A 1 387 ? 1.782 1.240 35.857 1.00 80.69 387 GLY A C 1
ATOM 2759 O O . GLY A 1 387 ? 1.004 0.293 35.822 1.00 80.69 387 GLY A O 1
ATOM 2760 N N . SER A 1 388 ? 1.634 2.316 35.078 1.00 85.00 388 SER A N 1
ATOM 2761 C CA . SER A 1 388 ? 0.558 2.494 34.085 1.00 85.00 388 SER A CA 1
ATOM 2762 C C . SER A 1 388 ? 0.919 2.023 32.668 1.00 85.00 388 SER A C 1
ATOM 2764 O O . SER A 1 388 ? 0.188 2.314 31.719 1.00 85.00 388 SER A O 1
ATOM 2766 N N . LEU A 1 389 ? 2.047 1.324 32.504 1.00 89.25 389 LEU A N 1
ATOM 2767 C CA . LEU A 1 389 ? 2.449 0.752 31.221 1.00 89.25 389 LEU A CA 1
ATOM 2768 C C . LEU A 1 389 ? 1.770 -0.601 30.987 1.00 89.25 389 LEU A C 1
ATOM 2770 O O . LEU A 1 389 ? 1.811 -1.492 31.839 1.00 89.25 389 LEU A O 1
ATOM 2774 N N . SER A 1 390 ? 1.221 -0.764 29.790 1.00 90.19 390 SER A N 1
ATOM 2775 C CA . SER A 1 390 ? 0.663 -2.004 29.270 1.00 90.19 390 SER A CA 1
ATOM 2776 C C . SER A 1 390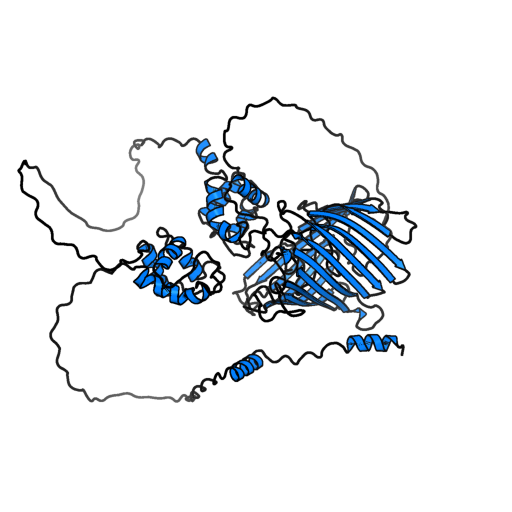 ? 1.434 -2.494 28.052 1.00 90.19 390 SER A C 1
ATOM 2778 O O . SER A 1 390 ? 1.923 -1.709 27.236 1.00 90.19 390 SER A O 1
ATOM 2780 N N . LEU A 1 391 ? 1.514 -3.814 27.923 1.00 92.00 391 LEU A N 1
ATOM 2781 C CA . LEU A 1 391 ? 1.987 -4.479 26.718 1.00 92.00 391 LEU A CA 1
ATOM 2782 C C . LEU A 1 391 ? 0.784 -4.901 25.871 1.00 92.00 391 LEU A C 1
ATOM 2784 O O . LEU A 1 391 ? -0.122 -5.543 26.400 1.00 92.00 391 LEU A O 1
ATOM 2788 N N . ASN A 1 392 ? 0.804 -4.566 24.582 1.00 90.31 392 ASN A N 1
ATOM 2789 C CA . ASN A 1 392 ? -0.191 -5.005 23.602 1.00 90.31 392 ASN A CA 1
ATOM 2790 C C . ASN A 1 392 ? 0.531 -5.650 22.426 1.00 90.31 392 ASN A C 1
ATOM 2792 O O . ASN A 1 392 ? 1.621 -5.208 22.057 1.00 90.31 392 ASN A O 1
ATOM 2796 N N . GLY A 1 393 ? -0.067 -6.648 21.795 1.00 90.81 393 GLY A N 1
ATOM 2797 C CA . GLY A 1 393 ? 0.565 -7.317 20.665 1.00 90.81 393 GLY A CA 1
ATOM 2798 C C . GLY A 1 393 ? -0.422 -7.893 19.670 1.00 90.81 393 GLY A C 1
ATOM 2799 O O . GLY A 1 393 ? -1.567 -8.183 20.004 1.00 90.81 393 GLY A O 1
ATOM 2800 N N . ARG A 1 394 ? 0.048 -8.077 18.435 1.00 90.94 394 ARG A N 1
ATOM 2801 C CA . ARG A 1 394 ? -0.649 -8.838 17.395 1.00 90.94 394 ARG A CA 1
ATOM 2802 C C . ARG A 1 394 ? 0.357 -9.694 16.645 1.00 90.94 394 ARG A C 1
ATOM 2804 O O . ARG A 1 394 ? 1.303 -9.173 16.052 1.00 90.94 394 ARG A O 1
ATOM 2811 N N . PHE A 1 395 ? 0.093 -10.992 16.643 1.00 93.38 395 PHE A N 1
ATOM 2812 C CA . PHE A 1 395 ? 0.878 -11.996 15.941 1.00 93.38 395 PHE A CA 1
ATOM 2813 C C . PHE A 1 395 ? -0.043 -12.810 15.054 1.00 93.38 395 PHE A C 1
ATOM 2815 O O . PHE A 1 395 ? -1.100 -13.241 15.514 1.00 93.38 395 PHE A O 1
ATOM 2822 N N . ASP A 1 396 ? 0.342 -13.035 13.802 1.00 94.00 396 ASP A N 1
ATOM 2823 C CA . ASP A 1 396 ? -0.433 -13.878 12.902 1.00 94.00 396 ASP A CA 1
ATOM 2824 C C . ASP A 1 396 ? 0.392 -14.933 12.159 1.00 94.00 396 ASP A C 1
ATOM 2826 O O . ASP A 1 396 ? 1.602 -14.817 11.951 1.00 94.00 396 ASP A O 1
ATOM 2830 N N . LEU A 1 397 ? -0.310 -15.989 11.762 1.00 96.62 397 LEU A N 1
ATOM 2831 C CA . LEU A 1 397 ? 0.148 -17.028 10.863 1.00 96.62 397 LEU A CA 1
ATOM 2832 C C . LEU A 1 397 ? -0.916 -17.219 9.785 1.00 96.62 397 LEU A C 1
ATOM 2834 O O . LEU A 1 397 ? -2.093 -17.440 10.068 1.00 96.62 397 LEU A O 1
ATOM 2838 N N . ASN A 1 398 ? -0.482 -17.132 8.539 1.00 95.75 398 ASN A N 1
ATOM 2839 C CA . ASN A 1 398 ? -1.325 -17.148 7.361 1.00 95.75 398 ASN A CA 1
ATOM 2840 C C . ASN A 1 398 ? -0.895 -18.324 6.494 1.00 95.75 398 ASN A C 1
ATOM 2842 O O . ASN A 1 398 ? 0.225 -18.343 5.989 1.00 95.75 398 ASN A O 1
ATOM 2846 N N . TYR A 1 399 ? -1.780 -19.292 6.311 1.00 96.75 399 TYR A N 1
ATOM 2847 C CA . TYR A 1 399 ? -1.645 -20.283 5.256 1.00 96.75 399 TYR A CA 1
ATOM 2848 C C . TYR A 1 399 ? -2.361 -19.766 4.016 1.00 96.75 399 TYR A C 1
ATOM 2850 O O . TYR A 1 399 ? -3.545 -19.437 4.064 1.00 96.75 399 TYR A O 1
ATOM 2858 N N . GLU A 1 400 ? -1.636 -19.688 2.911 1.00 94.56 400 GLU A N 1
ATOM 2859 C CA . GLU A 1 400 ? -2.131 -19.206 1.633 1.00 94.56 400 GLU A CA 1
ATOM 2860 C C . GLU A 1 400 ? -2.002 -20.285 0.577 1.00 94.56 400 GLU A C 1
ATOM 2862 O O . GLU A 1 400 ? -0.967 -20.942 0.466 1.00 94.56 400 GLU A O 1
ATOM 2867 N N . ARG A 1 401 ? -3.032 -20.392 -0.254 1.00 93.75 401 ARG A N 1
ATOM 2868 C CA . ARG A 1 401 ? -2.990 -21.143 -1.498 1.00 93.75 401 ARG A CA 1
ATOM 2869 C C . ARG A 1 401 ? -3.234 -20.179 -2.647 1.00 93.75 401 ARG A C 1
ATOM 2871 O O . ARG A 1 401 ? -4.244 -19.483 -2.629 1.00 93.75 401 ARG A O 1
ATOM 2878 N N . ARG A 1 402 ? -2.307 -20.111 -3.600 1.00 90.69 402 ARG A N 1
ATOM 2879 C CA . ARG A 1 402 ? -2.305 -19.173 -4.740 1.00 90.69 402 ARG A CA 1
ATOM 2880 C C . ARG A 1 402 ? -2.180 -19.930 -6.062 1.00 90.69 402 ARG A C 1
ATOM 2882 O O . ARG A 1 402 ? -1.791 -21.097 -6.050 1.00 90.69 402 ARG A O 1
ATOM 2889 N N . ASN A 1 403 ? -2.439 -19.251 -7.180 1.00 84.06 403 ASN A N 1
ATOM 2890 C CA . ASN A 1 403 ? -2.189 -19.733 -8.547 1.00 84.06 403 ASN A CA 1
ATOM 2891 C C . ASN A 1 403 ? -2.885 -21.064 -8.873 1.00 84.06 403 ASN A C 1
ATOM 2893 O O . ASN A 1 403 ? -2.323 -21.917 -9.550 1.00 84.06 403 ASN A O 1
ATOM 2897 N N . TYR A 1 404 ? -4.084 -21.281 -8.337 1.00 80.75 404 TYR A N 1
ATOM 2898 C CA . TYR A 1 404 ? -4.824 -22.522 -8.555 1.00 80.75 404 TYR A CA 1
ATOM 2899 C C . TYR A 1 404 ? -5.836 -22.441 -9.705 1.00 80.75 404 TYR A C 1
ATOM 2901 O O . TYR A 1 404 ? -6.625 -23.367 -9.832 1.00 80.75 404 TYR A O 1
ATOM 2909 N N . ASN A 1 405 ? -5.825 -21.367 -10.512 1.00 75.75 405 ASN A N 1
ATOM 2910 C CA . ASN A 1 405 ? -6.623 -21.197 -11.740 1.00 75.75 405 ASN A CA 1
ATOM 2911 C C . ASN A 1 405 ? -8.076 -21.706 -11.593 1.00 75.75 405 ASN A C 1
ATOM 2913 O O . ASN A 1 405 ? -8.456 -22.683 -12.230 1.00 75.75 405 ASN A O 1
ATOM 2917 N N . ASP A 1 406 ? -8.858 -21.113 -10.682 1.00 73.12 406 ASP A N 1
ATOM 2918 C CA . ASP A 1 406 ? -10.250 -21.504 -10.359 1.00 73.12 406 ASP A CA 1
ATOM 2919 C C . ASP A 1 406 ? -10.456 -22.901 -9.737 1.00 73.12 406 ASP A C 1
ATOM 2921 O O . ASP A 1 406 ? -11.578 -23.317 -9.429 1.00 73.12 406 ASP A O 1
ATOM 2925 N N . HIS A 1 407 ? -9.377 -23.630 -9.468 1.00 79.50 407 HIS A N 1
ATOM 2926 C CA . HIS A 1 407 ? -9.401 -24.976 -8.915 1.00 79.50 407 HIS A CA 1
ATOM 2927 C C . HIS A 1 407 ? -8.631 -25.076 -7.590 1.00 79.50 407 HIS A C 1
ATOM 2929 O O . HIS A 1 407 ? -7.569 -25.702 -7.530 1.00 79.50 407 HIS A O 1
ATOM 2935 N N . PRO A 1 408 ? -9.178 -24.549 -6.473 1.00 73.62 408 PRO A N 1
ATOM 2936 C CA . PRO A 1 408 ? -8.470 -24.433 -5.192 1.00 73.62 408 PRO A CA 1
ATOM 2937 C C . PRO A 1 408 ? -7.941 -25.755 -4.624 1.00 73.62 408 PRO A C 1
ATOM 2939 O O . PRO A 1 408 ? -7.058 -25.739 -3.773 1.00 73.62 408 PRO A O 1
ATOM 2942 N N . PHE A 1 409 ? -8.427 -26.901 -5.100 1.00 81.25 409 PHE A N 1
ATOM 2943 C CA . PHE A 1 409 ? -8.020 -28.228 -4.635 1.00 81.25 409 PHE A CA 1
ATOM 2944 C C . PHE A 1 409 ? -7.121 -29.000 -5.615 1.00 81.25 409 PHE A C 1
ATOM 2946 O O . PHE A 1 409 ? -6.645 -30.076 -5.265 1.00 81.25 409 PHE A O 1
ATOM 2953 N N . GLN A 1 410 ? -6.862 -28.484 -6.821 1.00 79.44 410 GLN A N 1
ATOM 2954 C CA . GLN A 1 410 ? -5.967 -29.140 -7.784 1.00 79.44 410 GLN A CA 1
ATOM 2955 C C . GLN A 1 410 ? -4.503 -28.896 -7.443 1.00 79.44 410 GLN A C 1
ATOM 2957 O O . GLN A 1 410 ? -4.175 -27.858 -6.884 1.00 79.44 410 GLN A O 1
ATOM 2962 N N . SER A 1 411 ? -3.613 -29.822 -7.804 1.00 77.62 411 SER A N 1
ATOM 2963 C CA . SER A 1 411 ? -2.195 -29.824 -7.412 1.00 77.62 411 SER A CA 1
ATOM 2964 C C . SER A 1 411 ? -1.377 -28.617 -7.885 1.00 77.62 411 SER A C 1
ATOM 2966 O O . SER A 1 411 ? -0.324 -28.364 -7.312 1.00 77.62 411 SER A O 1
ATOM 2968 N N . GLU A 1 412 ? -1.848 -27.864 -8.880 1.00 82.75 412 GLU A N 1
ATOM 2969 C CA . GLU A 1 412 ? -1.109 -26.745 -9.490 1.00 82.75 412 GLU A CA 1
ATOM 2970 C C . GLU A 1 412 ? -0.961 -25.523 -8.567 1.00 82.75 412 GLU A C 1
ATOM 2972 O O . GLU A 1 412 ? -0.031 -24.734 -8.721 1.00 82.75 412 GLU A O 1
ATOM 2977 N N . GLY A 1 413 ? -1.833 -25.388 -7.560 1.00 85.44 413 GLY A N 1
ATOM 2978 C CA . GLY A 1 413 ? -1.763 -24.279 -6.611 1.00 85.44 413 GLY A CA 1
ATOM 2979 C C . GLY A 1 413 ? -0.526 -24.325 -5.706 1.00 85.44 413 GLY A C 1
ATOM 2980 O O . GLY A 1 413 ? -0.198 -25.361 -5.116 1.00 85.44 413 GLY A O 1
ATOM 2981 N N . VAL A 1 414 ? 0.098 -23.166 -5.502 1.00 88.81 414 VAL A N 1
ATOM 2982 C CA . VAL A 1 414 ? 1.261 -22.988 -4.625 1.00 88.81 414 VAL A CA 1
ATOM 2983 C C . VAL A 1 414 ? 0.794 -22.694 -3.206 1.00 88.81 414 VAL A C 1
ATOM 2985 O O . VAL A 1 414 ? -0.034 -21.811 -2.981 1.00 88.81 414 VAL A O 1
ATOM 2988 N N . ASN A 1 415 ? 1.345 -23.428 -2.243 1.00 92.56 415 ASN A N 1
ATOM 2989 C CA . ASN A 1 415 ? 1.102 -23.205 -0.823 1.00 92.56 415 ASN A CA 1
ATOM 2990 C C . ASN A 1 415 ? 2.203 -22.329 -0.224 1.00 92.56 415 ASN A C 1
ATOM 2992 O O . ASN A 1 415 ? 3.381 -22.554 -0.489 1.00 92.56 415 ASN A O 1
ATOM 2996 N N . ALA A 1 416 ? 1.830 -21.378 0.626 1.00 90.00 416 ALA A N 1
ATOM 2997 C CA . ALA A 1 416 ? 2.767 -20.557 1.378 1.00 90.00 416 ALA A CA 1
ATOM 2998 C C . ALA A 1 416 ? 2.297 -20.390 2.823 1.00 90.00 416 ALA A C 1
ATOM 3000 O O . ALA A 1 416 ? 1.112 -20.205 3.086 1.00 90.00 416 ALA A O 1
ATOM 3001 N N . LEU A 1 417 ? 3.243 -20.415 3.759 1.00 93.69 417 LEU A N 1
ATOM 3002 C CA . LEU A 1 417 ? 3.028 -19.946 5.122 1.00 93.69 417 LEU A CA 1
ATOM 3003 C C . LEU A 1 417 ? 3.676 -18.572 5.258 1.00 93.69 417 LEU A C 1
ATOM 3005 O O . LEU A 1 417 ? 4.835 -18.389 4.888 1.00 93.69 417 LEU A O 1
ATOM 3009 N N . ARG A 1 418 ? 2.919 -17.599 5.759 1.00 90.06 418 ARG A N 1
ATOM 3010 C CA . ARG A 1 418 ? 3.357 -16.212 5.914 1.00 90.06 418 ARG A CA 1
ATOM 3011 C C . ARG A 1 418 ? 2.955 -15.678 7.277 1.00 90.06 418 ARG A C 1
ATOM 3013 O O . ARG A 1 418 ? 1.897 -16.007 7.801 1.00 90.06 418 ARG A O 1
ATOM 3020 N N . SER A 1 419 ? 3.780 -14.809 7.830 1.00 89.12 419 SER A N 1
ATOM 3021 C CA . SER A 1 419 ? 3.425 -13.985 8.978 1.00 89.12 419 SER A CA 1
ATOM 3022 C C . SER A 1 419 ? 3.546 -12.543 8.523 1.00 89.12 419 SER A C 1
ATOM 3024 O O . SER A 1 419 ? 4.564 -12.158 7.949 1.00 89.12 419 SER A O 1
ATOM 3026 N N . TYR A 1 420 ? 2.465 -11.798 8.681 1.00 84.25 420 TYR A N 1
ATOM 3027 C CA . TYR A 1 420 ? 2.347 -10.426 8.221 1.00 84.25 420 TYR A CA 1
ATOM 3028 C C . TYR A 1 420 ? 2.368 -9.460 9.404 1.00 84.25 420 TYR A C 1
ATOM 3030 O O . TYR A 1 420 ? 3.048 -8.442 9.356 1.00 84.25 420 TYR A O 1
ATOM 3038 N N . HIS A 1 421 ? 1.680 -9.798 10.494 1.00 85.62 421 HIS A N 1
ATOM 3039 C CA . HIS A 1 421 ? 1.636 -8.992 11.707 1.00 85.62 421 HIS A CA 1
ATOM 3040 C C . HIS A 1 421 ? 2.548 -9.606 12.763 1.00 85.62 421 HIS A C 1
ATOM 3042 O O . HIS A 1 421 ? 2.305 -10.713 13.243 1.00 85.62 421 HIS A O 1
ATOM 3048 N N . GLN A 1 422 ? 3.579 -8.854 13.136 1.00 88.94 422 GLN A N 1
ATOM 3049 C CA . GLN A 1 422 ? 4.465 -9.154 14.258 1.00 88.94 422 GLN A CA 1
ATOM 3050 C C . GLN A 1 422 ? 4.733 -7.851 14.998 1.00 88.94 422 GLN A C 1
ATOM 3052 O O . GLN A 1 422 ? 5.797 -7.249 14.876 1.00 88.94 422 GLN A O 1
ATOM 3057 N N . PHE A 1 423 ? 3.717 -7.380 15.717 1.00 87.94 423 PHE A N 1
ATOM 3058 C CA . PHE A 1 423 ? 3.790 -6.112 16.425 1.00 87.94 423 PHE A CA 1
ATOM 3059 C C . PHE A 1 423 ? 3.694 -6.333 17.923 1.00 87.94 423 PHE A C 1
ATOM 3061 O O . PHE A 1 423 ? 2.855 -7.095 18.405 1.00 87.94 423 PHE A O 1
ATOM 3068 N N . LEU A 1 424 ? 4.536 -5.610 18.651 1.00 93.44 424 LEU A N 1
ATOM 3069 C CA . LEU A 1 424 ? 4.502 -5.529 20.100 1.00 93.44 424 LEU A CA 1
ATOM 3070 C C . LEU A 1 424 ? 4.628 -4.062 20.474 1.00 93.44 424 LEU A C 1
ATOM 3072 O O . LEU A 1 424 ? 5.605 -3.416 20.103 1.00 93.44 424 LEU A O 1
ATOM 3076 N N . PHE A 1 425 ? 3.649 -3.547 21.199 1.00 91.94 425 PHE A N 1
ATOM 3077 C CA . PHE A 1 425 ? 3.605 -2.167 21.638 1.00 91.94 425 PHE A CA 1
ATOM 3078 C C . PHE A 1 425 ? 3.659 -2.089 23.155 1.00 91.94 425 PHE A C 1
ATOM 3080 O O . PHE A 1 425 ? 2.848 -2.700 23.851 1.00 91.94 425 PHE A O 1
ATOM 3087 N N . LEU A 1 426 ? 4.577 -1.272 23.657 1.00 94.00 426 LEU A N 1
ATOM 3088 C CA . LEU A 1 426 ? 4.549 -0.782 25.023 1.00 94.00 426 LEU A CA 1
ATOM 3089 C C . LEU A 1 426 ? 3.771 0.534 25.032 1.00 94.00 426 LEU A C 1
ATOM 3091 O O . LEU A 1 426 ? 4.188 1.514 24.411 1.00 94.00 426 LEU A O 1
ATOM 3095 N N . THR A 1 427 ? 2.638 0.565 25.723 1.00 92.69 427 THR A N 1
ATOM 3096 C CA . THR A 1 427 ? 1.755 1.733 25.748 1.00 92.69 427 THR A CA 1
ATOM 3097 C C . THR A 1 427 ? 1.493 2.223 27.156 1.00 92.69 427 THR A C 1
ATOM 3099 O O . THR A 1 427 ? 1.367 1.440 28.088 1.00 92.69 427 THR A O 1
ATOM 3102 N N . ARG A 1 428 ? 1.320 3.530 27.295 1.00 91.69 428 ARG A N 1
ATOM 3103 C CA . ARG A 1 428 ? 0.667 4.180 28.426 1.00 91.69 428 ARG A CA 1
ATOM 3104 C C . ARG A 1 428 ? -0.453 5.025 27.850 1.00 91.69 428 ARG A C 1
ATOM 3106 O O . ARG A 1 428 ? -0.185 6.054 27.233 1.00 91.69 428 ARG A O 1
ATOM 3113 N N . GLN A 1 429 ? -1.689 4.570 27.990 1.00 81.06 429 GLN A N 1
ATOM 3114 C CA . GLN A 1 429 ? -2.824 5.243 27.369 1.00 81.06 429 GLN A CA 1
ATOM 3115 C C . GLN A 1 429 ? -4.102 5.054 28.193 1.00 81.06 429 GLN A C 1
ATOM 3117 O O . GLN A 1 429 ? -5.083 4.484 27.723 1.00 81.06 429 GLN A O 1
ATOM 3122 N N . SER A 1 430 ? -4.112 5.532 29.440 1.00 79.62 430 SER A N 1
ATOM 3123 C CA . SER A 1 430 ? -5.371 5.724 30.167 1.00 79.62 430 SER A CA 1
ATOM 3124 C C . SER A 1 430 ? -6.060 7.021 29.735 1.00 79.62 430 SER A C 1
ATOM 3126 O O . SER A 1 430 ? -5.413 8.024 29.440 1.00 79.62 430 SER A O 1
ATOM 3128 N N . ALA A 1 431 ? -7.394 7.053 29.788 1.00 70.81 431 ALA A N 1
ATOM 3129 C CA . ALA A 1 431 ? -8.168 8.285 29.612 1.00 70.81 431 ALA A CA 1
ATOM 3130 C C . ALA A 1 431 ? -7.856 9.356 30.680 1.00 70.81 431 ALA A C 1
ATOM 3132 O O . ALA A 1 431 ? -8.133 10.541 30.470 1.00 70.81 431 ALA A O 1
ATOM 3133 N N . THR A 1 432 ? -7.315 8.930 31.821 1.00 79.69 432 THR A N 1
ATOM 3134 C CA . THR A 1 432 ? -6.919 9.782 32.947 1.00 79.69 432 THR A CA 1
ATOM 3135 C C . THR A 1 432 ? -5.430 10.116 32.946 1.00 79.69 432 THR A C 1
ATOM 3137 O O . THR A 1 432 ? -5.011 10.985 33.707 1.00 79.69 432 THR A O 1
ATOM 3140 N N . ASP A 1 433 ? -4.624 9.465 32.101 1.00 85.56 433 ASP A N 1
ATOM 3141 C CA . ASP A 1 433 ? -3.190 9.725 32.068 1.00 85.56 433 ASP A CA 1
ATOM 3142 C C . ASP A 1 433 ? -2.919 11.134 31.509 1.00 85.56 433 ASP A C 1
ATOM 3144 O O . ASP A 1 433 ? -3.393 11.473 30.419 1.00 85.56 433 ASP A O 1
ATOM 3148 N N . PRO A 1 434 ? -2.131 11.969 32.212 1.00 89.62 434 PRO A N 1
ATOM 3149 C CA . PRO A 1 434 ? -1.742 13.280 31.698 1.00 89.62 434 PRO A CA 1
ATOM 3150 C C . PRO A 1 434 ? -0.733 13.165 30.550 1.00 89.62 434 PRO A C 1
ATOM 3152 O O . PRO A 1 434 ? -0.661 14.059 29.709 1.00 89.62 434 PRO A O 1
ATOM 3155 N N . VAL A 1 435 ? 0.029 12.066 30.515 1.00 93.06 435 VAL A N 1
ATOM 3156 C CA . VAL A 1 435 ? 1.059 11.772 29.517 1.00 93.06 435 VAL A CA 1
ATOM 3157 C C . VAL A 1 435 ? 0.780 10.409 28.902 1.00 93.06 435 VAL A C 1
ATOM 3159 O O . VAL A 1 435 ? 0.647 9.415 29.615 1.00 93.06 435 VAL A O 1
ATOM 3162 N N . MET A 1 436 ? 0.730 10.373 27.577 1.00 93.00 436 MET A N 1
ATOM 3163 C CA . MET A 1 436 ? 0.562 9.166 26.782 1.00 93.00 436 MET A CA 1
ATOM 3164 C C . MET A 1 436 ? 1.883 8.759 26.145 1.00 93.00 436 MET A C 1
ATOM 3166 O O . MET A 1 436 ? 2.692 9.608 25.766 1.00 93.00 436 MET A O 1
ATOM 3170 N N . LEU A 1 437 ? 2.065 7.455 25.991 1.00 94.06 437 LEU A N 1
ATOM 3171 C CA . LEU A 1 437 ? 3.217 6.858 25.331 1.00 94.06 437 LEU A CA 1
ATOM 3172 C C . LEU A 1 437 ? 2.755 5.665 24.500 1.00 94.06 437 LEU A C 1
ATOM 3174 O O . LEU A 1 437 ? 1.921 4.882 24.945 1.00 94.06 437 LEU A O 1
ATOM 3178 N N . THR A 1 438 ? 3.303 5.496 23.308 1.00 93.62 438 THR A N 1
ATOM 3179 C CA . THR A 1 438 ? 3.170 4.276 22.507 1.00 93.62 438 THR A CA 1
ATOM 3180 C C . THR A 1 438 ? 4.495 4.031 21.815 1.00 93.62 438 THR A C 1
ATOM 3182 O O . THR A 1 438 ? 4.953 4.883 21.066 1.00 93.62 438 THR A O 1
ATOM 3185 N N . LEU A 1 439 ? 5.120 2.890 22.082 1.00 93.94 439 LEU A N 1
ATOM 3186 C CA . LEU A 1 439 ? 6.406 2.492 21.514 1.00 93.94 439 LEU A CA 1
ATOM 3187 C C . LEU A 1 439 ? 6.259 1.114 20.886 1.00 93.94 439 LEU A C 1
ATOM 3189 O O . LEU A 1 439 ? 5.808 0.190 21.558 1.00 93.94 439 LEU A O 1
ATOM 3193 N N . GLU A 1 440 ? 6.654 0.957 19.630 1.00 91.19 440 GLU A N 1
ATOM 3194 C CA . GLU A 1 440 ? 6.756 -0.358 19.006 1.00 91.19 440 GLU A CA 1
ATOM 3195 C C . GLU A 1 440 ? 8.091 -1.003 19.378 1.00 91.19 440 GLU A C 1
ATOM 3197 O O . GLU A 1 440 ? 9.151 -0.511 19.008 1.00 91.19 440 GLU A O 1
ATOM 3202 N N . ALA A 1 441 ? 8.044 -2.111 20.108 1.00 92.75 441 ALA A N 1
ATOM 3203 C CA . ALA A 1 441 ? 9.213 -2.739 20.708 1.00 92.75 441 ALA A CA 1
ATOM 3204 C C . ALA A 1 441 ? 9.977 -3.687 19.767 1.00 92.75 441 ALA A C 1
ATOM 3206 O O . ALA A 1 441 ? 11.143 -3.963 20.028 1.00 92.75 441 ALA A O 1
ATOM 3207 N N . LEU A 1 442 ? 9.345 -4.205 18.703 1.00 87.94 442 LEU A N 1
ATOM 3208 C CA . LEU A 1 442 ? 9.979 -5.196 17.819 1.00 87.94 442 LEU A CA 1
ATOM 3209 C C . LEU A 1 442 ? 10.776 -4.548 16.693 1.00 87.94 442 LEU A C 1
ATOM 3211 O O . LEU A 1 442 ? 11.982 -4.752 16.602 1.00 87.94 442 LEU A O 1
ATOM 3215 N N . SER A 1 443 ? 10.121 -3.769 15.830 1.00 82.94 443 SER A N 1
ATOM 3216 C CA . SER A 1 443 ? 10.810 -3.153 14.693 1.00 82.94 443 SER A CA 1
ATOM 3217 C C . SER A 1 443 ? 11.449 -1.806 15.045 1.00 82.94 443 SER A C 1
ATOM 3219 O O . SER A 1 443 ? 12.264 -1.302 14.273 1.00 82.94 443 SER A O 1
ATOM 3221 N N . LEU A 1 444 ? 11.066 -1.213 16.187 1.00 86.62 444 LEU A N 1
ATOM 3222 C CA . LEU A 1 444 ? 11.433 0.148 16.597 1.00 86.62 444 LEU A CA 1
ATOM 3223 C C . LEU A 1 444 ? 11.062 1.208 15.545 1.00 86.62 444 LEU A C 1
ATOM 3225 O O . LEU A 1 444 ? 11.638 2.295 15.510 1.00 86.62 444 LEU A O 1
ATOM 3229 N N . GLN A 1 445 ? 10.099 0.901 14.669 1.00 82.00 445 GLN A N 1
ATOM 3230 C CA . GLN A 1 445 ? 9.713 1.785 13.578 1.00 82.00 445 GLN A CA 1
ATOM 3231 C C . GLN A 1 445 ? 8.636 2.778 13.978 1.00 82.00 445 GLN A C 1
ATOM 3233 O O . GLN A 1 445 ? 8.408 3.693 13.194 1.00 82.00 445 GLN A O 1
ATOM 3238 N N . PHE A 1 446 ? 7.977 2.637 15.128 1.00 86.94 446 PHE A N 1
ATOM 3239 C CA . PHE A 1 446 ? 6.917 3.542 15.564 1.00 86.94 446 PHE A CA 1
ATOM 3240 C C . PHE A 1 446 ? 7.088 3.988 17.017 1.00 86.94 446 PHE A C 1
ATOM 3242 O O . PHE A 1 446 ? 7.356 3.187 17.915 1.00 86.94 446 PHE A O 1
ATOM 3249 N N . TRP A 1 447 ? 6.872 5.282 17.246 1.00 92.75 447 TRP A N 1
ATOM 3250 C CA . TRP A 1 447 ? 6.776 5.865 18.575 1.00 92.75 447 TRP A CA 1
ATOM 3251 C C . TRP A 1 447 ? 5.865 7.095 18.559 1.00 92.75 447 TRP A C 1
ATOM 3253 O O . TRP A 1 447 ? 5.855 7.864 17.599 1.00 92.75 447 TRP A O 1
ATOM 3263 N N . GLU A 1 448 ? 5.126 7.300 19.641 1.00 93.81 448 GLU A N 1
ATOM 3264 C CA . GLU A 1 448 ? 4.266 8.459 19.853 1.00 93.81 448 GLU A CA 1
ATOM 3265 C C . GLU A 1 448 ? 4.296 8.845 21.335 1.00 93.81 448 GLU A C 1
ATOM 3267 O O . GLU A 1 448 ? 4.160 7.996 22.220 1.00 93.81 448 GLU A O 1
ATOM 3272 N N . VAL A 1 449 ? 4.460 10.137 21.607 1.00 95.62 449 VAL A N 1
ATOM 3273 C CA . VAL A 1 449 ? 4.349 10.722 22.947 1.00 95.62 449 VAL A CA 1
ATOM 3274 C C . VAL A 1 449 ? 3.278 11.794 22.904 1.00 95.62 449 VAL A C 1
ATOM 3276 O O . VAL A 1 449 ? 3.233 12.593 21.971 1.00 95.62 449 VAL A O 1
ATOM 3279 N N . GLY A 1 450 ? 2.415 11.841 23.911 1.00 95.25 450 GLY A N 1
ATOM 3280 C CA . GLY A 1 450 ? 1.365 12.847 23.966 1.00 95.25 450 GLY A CA 1
ATOM 3281 C C . GLY A 1 450 ? 1.083 13.366 25.357 1.00 95.25 450 GLY A C 1
ATOM 3282 O O . GLY A 1 450 ? 1.461 12.766 26.357 1.00 95.25 450 GLY A O 1
ATOM 3283 N N . VAL A 1 451 ? 0.382 14.489 25.405 1.00 95.81 451 VAL A N 1
ATOM 3284 C CA . VAL A 1 451 ? -0.091 15.122 26.630 1.00 95.81 451 VAL A CA 1
ATOM 3285 C C . VAL A 1 451 ? -1.568 15.459 26.503 1.00 95.81 451 VAL A C 1
ATOM 3287 O O . VAL A 1 451 ? -2.049 15.872 25.442 1.00 95.81 451 VAL A O 1
ATOM 3290 N N . ARG A 1 452 ? -2.303 15.282 27.598 1.00 94.38 452 ARG A N 1
ATOM 3291 C CA . ARG A 1 452 ? -3.671 15.782 27.712 1.00 94.38 452 ARG A CA 1
ATOM 3292 C C . ARG A 1 452 ? -3.627 17.279 28.003 1.00 94.38 452 ARG A C 1
ATOM 3294 O O . ARG A 1 452 ? -2.943 17.718 28.922 1.00 94.38 452 ARG A O 1
ATOM 3301 N N . VAL A 1 453 ? -4.386 18.055 27.239 1.00 94.44 453 VAL A N 1
ATOM 3302 C CA . VAL A 1 453 ? -4.513 19.501 27.416 1.00 94.44 453 VAL A CA 1
ATOM 3303 C C . VAL A 1 453 ? -5.857 19.802 28.075 1.00 94.44 453 VAL A C 1
ATOM 3305 O O . VAL A 1 453 ? -6.915 19.439 27.560 1.00 94.44 453 VAL A O 1
ATOM 3308 N N . GLY A 1 454 ? -5.810 20.481 29.220 1.00 89.12 454 GLY A N 1
ATOM 3309 C CA . GLY A 1 454 ? -6.987 20.901 29.981 1.00 89.12 454 GLY A CA 1
ATOM 3310 C C . GLY A 1 454 ? -7.326 19.997 31.175 1.00 89.12 454 GLY A C 1
ATOM 3311 O O . GLY A 1 454 ? -6.829 18.873 31.281 1.00 89.12 454 GLY A O 1
ATOM 3312 N N . PRO A 1 455 ? -8.159 20.499 32.106 1.00 89.25 455 PRO A N 1
ATOM 3313 C CA . PRO A 1 455 ? -8.505 19.780 33.324 1.00 89.25 455 PRO A CA 1
ATOM 3314 C C . PRO A 1 455 ? -9.396 18.570 33.028 1.00 89.25 455 PRO A C 1
ATOM 3316 O O . PRO A 1 455 ? -10.102 18.515 32.018 1.00 89.25 455 PRO A O 1
ATOM 3319 N N . GLU A 1 456 ? -9.407 17.604 33.949 1.00 85.00 456 GLU A N 1
ATOM 3320 C CA . GLU A 1 456 ? -10.183 16.375 33.777 1.00 85.00 456 GLU A CA 1
ATOM 3321 C C . GLU A 1 456 ? -11.689 16.629 33.611 1.00 85.00 456 GLU A C 1
ATOM 3323 O O . GLU A 1 456 ? -12.362 15.924 32.857 1.00 85.00 456 GLU A O 1
ATOM 3328 N N . THR A 1 457 ? -12.172 17.682 34.269 1.00 90.00 457 THR A N 1
ATOM 3329 C CA . THR A 1 457 ? -13.569 18.118 34.330 1.00 90.00 457 THR A CA 1
ATOM 3330 C C . THR A 1 457 ? -14.068 18.803 33.059 1.00 90.00 457 THR A C 1
ATOM 3332 O O . THR A 1 457 ? -15.270 19.037 32.929 1.00 90.00 457 THR A O 1
ATOM 3335 N N . TRP A 1 458 ? -13.185 19.143 32.115 1.00 91.69 458 TRP A N 1
ATOM 3336 C CA . TRP A 1 458 ? -13.601 19.810 30.886 1.00 91.69 458 TRP A CA 1
ATOM 3337 C C . TRP A 1 458 ? -14.388 18.826 29.994 1.00 91.69 458 TRP A C 1
ATOM 3339 O O . TRP A 1 458 ? -13.893 17.733 29.711 1.00 91.69 458 TRP A O 1
ATOM 3349 N N . PRO A 1 459 ? -15.601 19.172 29.506 1.00 90.75 459 PRO A N 1
ATOM 3350 C CA . PRO A 1 459 ? -16.400 18.287 28.646 1.00 90.75 459 PRO A CA 1
ATOM 3351 C C . PRO A 1 459 ? -15.775 18.032 27.266 1.00 90.75 459 PRO A C 1
ATOM 3353 O O . PRO A 1 459 ? -16.279 17.202 26.504 1.00 90.75 459 PRO A O 1
ATOM 3356 N N . VAL A 1 460 ? -14.708 18.760 26.933 1.00 94.38 460 VAL A N 1
ATOM 3357 C CA . VAL A 1 460 ? -13.905 18.574 25.729 1.00 94.38 460 VAL A CA 1
ATOM 3358 C C . VAL A 1 460 ? -12.573 17.963 26.140 1.00 94.38 460 VAL A C 1
ATOM 3360 O O . VAL A 1 460 ? -11.849 18.523 26.960 1.00 94.38 460 VAL A O 1
ATOM 3363 N N . LYS A 1 461 ? -12.249 16.808 25.564 1.00 93.00 461 LYS A N 1
ATOM 3364 C CA . LYS A 1 461 ? -10.940 16.180 25.731 1.00 93.00 461 LYS A CA 1
ATOM 3365 C C . LYS A 1 461 ? -10.041 16.653 24.604 1.00 93.00 461 LYS A C 1
ATOM 3367 O O . LYS A 1 461 ? -10.412 16.498 23.444 1.00 93.00 461 LYS A O 1
ATOM 3372 N N . VAL A 1 462 ? -8.891 17.217 24.951 1.00 94.88 462 VAL A N 1
ATOM 3373 C CA . VAL A 1 462 ? -7.882 17.646 23.984 1.00 94.88 462 VAL A CA 1
ATOM 3374 C C . VAL A 1 462 ? -6.593 16.893 24.262 1.00 94.88 462 VAL A C 1
ATOM 3376 O O . VAL A 1 462 ? -6.147 16.816 25.407 1.00 94.88 462 VAL A O 1
ATOM 3379 N N . PHE A 1 463 ? -5.993 16.343 23.217 1.00 94.19 463 PHE A N 1
ATOM 3380 C CA . PHE A 1 463 ? -4.718 15.651 23.288 1.00 94.19 463 PHE A CA 1
ATOM 3381 C C . PHE A 1 463 ? -3.787 16.196 22.221 1.00 94.19 463 PHE A C 1
ATOM 3383 O O . PHE A 1 463 ? -4.151 16.222 21.050 1.00 94.19 463 PHE A O 1
ATOM 3390 N N . ALA A 1 464 ? -2.584 16.592 22.618 1.00 95.81 464 ALA A N 1
ATOM 3391 C CA . ALA A 1 464 ? -1.513 16.932 21.694 1.00 95.81 464 ALA A CA 1
ATOM 3392 C C . ALA A 1 464 ? -0.492 15.798 21.710 1.00 95.81 464 ALA A C 1
ATOM 3394 O O . ALA A 1 464 ? -0.111 15.335 22.784 1.00 95.81 464 ALA A O 1
ATOM 3395 N N . LYS A 1 465 ? -0.060 15.332 20.542 1.00 95.25 465 LYS A N 1
ATOM 3396 C CA . LYS A 1 465 ? 0.931 14.264 20.429 1.00 95.25 465 LYS A CA 1
ATOM 3397 C C . LYS A 1 465 ? 1.974 14.586 19.375 1.00 95.25 465 LYS A C 1
ATOM 3399 O O . LYS A 1 465 ? 1.699 15.335 18.440 1.00 95.25 465 LYS A O 1
ATOM 3404 N N . GLY A 1 466 ? 3.151 14.000 19.530 1.00 95.38 466 GLY A N 1
ATOM 3405 C CA . GLY A 1 466 ? 4.250 14.085 18.585 1.00 95.38 466 GLY A CA 1
ATOM 3406 C C . GLY A 1 466 ? 5.003 12.767 18.475 1.00 95.38 466 GLY A C 1
ATOM 3407 O O . GLY A 1 466 ? 4.968 11.933 19.382 1.00 95.38 466 GLY A O 1
ATOM 3408 N N . GLY A 1 467 ? 5.676 12.588 17.346 1.00 92.94 467 GLY A N 1
ATOM 3409 C CA . GLY A 1 467 ? 6.449 11.391 17.031 1.00 92.94 467 GLY A CA 1
ATOM 3410 C C . GLY A 1 467 ? 6.186 10.927 15.615 1.00 92.94 467 GLY A C 1
ATOM 3411 O O . GLY A 1 467 ? 5.955 11.753 14.731 1.00 92.94 467 GLY A O 1
ATOM 3412 N N . LYS A 1 468 ? 6.196 9.617 15.388 1.00 88.56 468 LYS A N 1
ATOM 3413 C CA . LYS A 1 468 ? 5.834 9.049 14.093 1.00 88.56 468 LYS A CA 1
ATOM 3414 C C . LYS A 1 468 ? 4.316 9.022 13.957 1.00 88.56 468 LYS A C 1
ATOM 3416 O O . LYS A 1 468 ? 3.658 8.049 14.306 1.00 88.56 468 LYS A O 1
ATOM 3421 N N . VAL A 1 469 ? 3.751 10.134 13.500 1.00 82.38 469 VAL A N 1
ATOM 3422 C CA . VAL A 1 469 ? 2.299 10.302 13.428 1.00 82.38 469 VAL A CA 1
ATOM 3423 C C . VAL A 1 469 ? 1.720 9.482 12.279 1.00 82.38 469 VAL A C 1
ATOM 3425 O O . VAL A 1 469 ? 2.109 9.611 11.119 1.00 82.38 469 VAL A O 1
ATOM 3428 N N . LEU A 1 470 ? 0.740 8.661 12.630 1.00 79.19 470 LEU A N 1
ATOM 3429 C CA . LEU A 1 470 ? -0.116 7.948 11.701 1.00 79.19 470 LEU A CA 1
ATOM 3430 C C . LEU A 1 470 ? -1.273 8.873 11.298 1.00 79.19 470 LEU A C 1
ATOM 3432 O O . LEU A 1 470 ? -2.072 9.226 12.162 1.00 79.19 470 LEU A O 1
ATOM 3436 N N . VAL A 1 471 ? -1.383 9.267 10.023 1.00 80.00 471 VAL A N 1
ATOM 3437 C CA . VAL A 1 471 ? -2.563 10.008 9.536 1.00 80.00 471 VAL A CA 1
ATOM 3438 C C . VAL A 1 471 ? -3.660 9.005 9.150 1.00 80.00 471 VAL A C 1
ATOM 3440 O O . VAL A 1 471 ? -3.529 8.324 8.131 1.00 80.00 471 VAL A O 1
ATOM 3443 N N . PRO A 1 472 ? -4.745 8.882 9.933 1.00 77.62 472 PRO A N 1
ATOM 3444 C CA . PRO A 1 472 ? -5.794 7.910 9.685 1.00 77.62 472 PRO A CA 1
ATOM 3445 C C . PRO A 1 472 ? -6.663 8.310 8.487 1.00 77.62 472 PRO A C 1
ATOM 3447 O O . PRO A 1 472 ? -7.346 9.340 8.486 1.00 77.62 472 PRO A O 1
ATOM 3450 N N . PHE A 1 473 ? -6.701 7.427 7.495 1.00 78.12 473 PHE A N 1
ATOM 3451 C CA . PHE A 1 473 ? -7.576 7.513 6.331 1.00 78.12 473 PHE A CA 1
ATOM 3452 C C . PHE A 1 473 ? -8.559 6.353 6.345 1.00 78.12 473 PHE A C 1
ATOM 3454 O O . PHE A 1 473 ? -8.238 5.271 5.882 1.00 78.12 473 PHE A O 1
ATOM 3461 N N . GLY A 1 474 ? -9.762 6.529 6.876 1.00 70.19 474 GLY A N 1
ATOM 3462 C CA . GLY A 1 474 ? -10.670 5.394 7.022 1.00 70.19 474 GLY A CA 1
ATOM 3463 C C . GLY A 1 474 ? -11.630 5.534 8.190 1.00 70.19 474 GLY A C 1
ATOM 3464 O O . GLY A 1 474 ? -11.502 6.435 9.022 1.00 70.19 474 GLY A O 1
ATOM 3465 N N . GLY A 1 475 ? -12.545 4.572 8.319 1.00 70.00 475 GLY A N 1
ATOM 3466 C CA . GLY A 1 475 ? -13.319 4.365 9.546 1.00 70.00 475 GLY A CA 1
ATOM 3467 C C . GLY A 1 475 ? -12.473 3.782 10.683 1.00 70.00 475 GLY A C 1
ATOM 3468 O O . GLY A 1 475 ? -12.602 4.192 11.838 1.00 70.00 475 GLY A O 1
ATOM 3469 N N . GLU A 1 476 ? -11.531 2.893 10.362 1.00 66.69 476 GLU A N 1
ATOM 3470 C CA . GLU A 1 476 ? -10.597 2.339 11.343 1.00 66.69 476 GLU A CA 1
ATOM 3471 C C . GLU A 1 476 ? -9.350 3.235 11.457 1.00 66.69 476 GLU A C 1
ATOM 3473 O O . GLU A 1 476 ? -8.697 3.493 10.450 1.00 66.69 476 GLU A O 1
ATOM 3478 N N . PRO A 1 477 ? -9.004 3.735 12.658 1.00 53.50 477 PRO A N 1
ATOM 3479 C CA . PRO A 1 477 ? -7.854 4.619 12.864 1.00 53.50 477 PRO A CA 1
ATOM 3480 C C . PRO A 1 477 ? -6.495 3.916 12.746 1.00 53.50 477 PRO A C 1
ATOM 3482 O O . PRO A 1 477 ? -5.485 4.577 12.919 1.00 53.50 477 PRO A O 1
ATOM 3485 N N . LEU A 1 478 ? -6.456 2.601 12.525 1.00 59.94 478 LEU A N 1
ATOM 3486 C CA . LEU A 1 478 ? -5.232 1.798 12.443 1.00 59.94 478 LEU A CA 1
ATOM 3487 C C . LEU A 1 478 ? -4.986 1.332 11.000 1.00 59.94 478 LEU A C 1
ATOM 3489 O O . LEU A 1 478 ? -5.832 1.527 10.134 1.00 59.94 478 LEU A O 1
ATOM 3493 N N . PHE A 1 479 ? -3.852 0.660 10.779 1.00 56.34 479 PHE A N 1
ATOM 3494 C CA . PHE A 1 479 ? -3.316 0.100 9.522 1.00 56.34 479 PHE A CA 1
ATOM 3495 C C . PHE A 1 479 ? -4.282 -0.736 8.643 1.00 56.34 479 PHE A C 1
ATOM 3497 O O . PHE A 1 479 ? -3.899 -1.209 7.575 1.00 56.34 479 PHE A O 1
ATOM 3504 N N . HIS A 1 480 ? -5.527 -0.959 9.063 1.00 55.88 480 HIS A N 1
ATOM 3505 C CA . HIS A 1 480 ? -6.492 -1.838 8.408 1.00 55.88 480 HIS A CA 1
ATOM 3506 C C . HIS A 1 480 ? -7.524 -1.036 7.610 1.00 55.88 480 HIS A C 1
ATOM 3508 O O . HIS A 1 480 ? -8.718 -1.021 7.910 1.00 55.88 480 HIS A O 1
ATOM 3514 N N . HIS A 1 481 ? -7.067 -0.357 6.563 1.00 72.69 481 HIS A N 1
ATOM 3515 C CA . HIS A 1 481 ? -7.978 0.277 5.616 1.00 72.69 481 HIS A CA 1
ATOM 3516 C C . HIS A 1 481 ? -8.465 -0.738 4.585 1.00 72.69 481 HIS A C 1
ATOM 3518 O O . HIS A 1 481 ? -7.708 -1.598 4.141 1.00 72.69 481 HIS A O 1
ATOM 3524 N N . ASN A 1 482 ? -9.741 -0.634 4.212 1.00 87.56 482 ASN A N 1
ATOM 3525 C CA . ASN A 1 482 ? -10.423 -1.626 3.378 1.00 87.56 482 ASN A CA 1
ATOM 3526 C C . ASN A 1 482 ? -10.500 -1.238 1.889 1.00 87.56 482 ASN A C 1
ATOM 3528 O O . ASN A 1 482 ? -11.128 -1.958 1.111 1.00 87.56 482 ASN A O 1
ATOM 3532 N N . TYR A 1 483 ? -9.914 -0.097 1.504 1.00 90.69 483 TYR A N 1
ATOM 3533 C CA . TYR A 1 483 ? -9.942 0.455 0.145 1.00 90.69 483 TYR A CA 1
ATOM 3534 C C . TYR A 1 483 ? -9.497 -0.568 -0.908 1.00 90.69 483 TYR A C 1
ATOM 3536 O O . TYR A 1 483 ? -8.682 -1.438 -0.637 1.00 90.69 483 TYR A O 1
ATOM 3544 N N . GLY A 1 484 ? -10.100 -0.545 -2.094 1.00 92.31 484 GLY A N 1
ATOM 3545 C CA . GLY A 1 484 ? -9.826 -1.545 -3.128 1.00 92.31 484 GLY A CA 1
ATOM 3546 C C . GLY A 1 484 ? -10.316 -2.961 -2.800 1.00 92.31 484 GLY A C 1
ATOM 3547 O O . GLY A 1 484 ? -10.071 -3.867 -3.586 1.00 92.31 484 GLY A O 1
ATOM 3548 N N . GLY A 1 485 ? -11.007 -3.165 -1.669 1.00 91.69 485 GLY A N 1
ATOM 3549 C CA . GLY A 1 485 ? -11.542 -4.463 -1.246 1.00 91.69 485 GLY A CA 1
ATOM 3550 C C . GLY A 1 485 ? -10.536 -5.346 -0.507 1.00 91.69 485 GLY A C 1
ATOM 3551 O O . GLY A 1 485 ? -10.898 -6.429 -0.045 1.00 91.69 485 GLY A O 1
ATOM 3552 N N . LEU A 1 486 ? -9.301 -4.875 -0.345 1.00 89.31 486 LEU A N 1
ATOM 3553 C CA . LEU A 1 486 ? -8.205 -5.541 0.360 1.00 89.31 486 LEU A CA 1
ATOM 3554 C C . LEU A 1 486 ? -8.032 -4.922 1.754 1.00 89.31 486 LEU A C 1
ATOM 3556 O O . LEU A 1 486 ? -8.611 -3.878 2.036 1.00 89.31 486 LEU A O 1
ATOM 3560 N N . ALA A 1 487 ? -7.300 -5.569 2.662 1.00 84.81 487 ALA A N 1
ATOM 3561 C CA . ALA A 1 487 ? -6.972 -4.975 3.962 1.00 84.81 487 ALA A CA 1
ATOM 3562 C C . ALA A 1 487 ? -5.606 -5.395 4.479 1.00 84.81 487 ALA A C 1
ATOM 3564 O O . ALA A 1 487 ? -5.080 -6.441 4.102 1.00 84.81 487 ALA A O 1
ATOM 3565 N N . GLY A 1 488 ? -5.078 -4.583 5.397 1.00 78.38 488 GLY A N 1
ATOM 3566 C CA . GLY A 1 488 ? -3.759 -4.793 5.978 1.00 78.38 488 GLY A CA 1
ATOM 3567 C C . GLY A 1 488 ? -2.702 -4.825 4.878 1.00 78.38 488 GLY A C 1
ATOM 3568 O O . GLY A 1 488 ? -2.676 -3.953 4.017 1.00 78.38 488 GLY A O 1
ATOM 3569 N N . PHE A 1 489 ? -1.872 -5.864 4.875 1.00 75.38 489 PHE A N 1
ATOM 3570 C CA . PHE A 1 489 ? -0.732 -5.996 3.965 1.00 75.38 489 PHE A CA 1
ATOM 3571 C C . PHE A 1 489 ? -1.082 -6.296 2.508 1.00 75.38 489 PHE A C 1
ATOM 3573 O O . PHE A 1 489 ? -0.224 -6.133 1.647 1.00 75.38 489 PHE A O 1
ATOM 3580 N N . ASP A 1 490 ? -2.315 -6.715 2.210 1.00 82.19 490 ASP A N 1
ATOM 3581 C CA . ASP A 1 490 ? -2.733 -6.884 0.813 1.00 82.19 490 ASP A CA 1
ATOM 3582 C C . ASP A 1 490 ? -3.139 -5.563 0.167 1.00 82.19 490 ASP A C 1
ATOM 3584 O O . ASP A 1 490 ? -3.424 -5.521 -1.027 1.00 82.19 490 ASP A O 1
ATOM 3588 N N . GLN A 1 491 ? -3.243 -4.490 0.952 1.00 82.19 491 GLN A N 1
ATOM 3589 C CA . GLN A 1 491 ? -3.717 -3.213 0.464 1.00 82.19 491 GLN A CA 1
ATOM 3590 C C . GLN A 1 491 ? -2.797 -2.692 -0.650 1.00 82.19 491 GLN A C 1
ATOM 3592 O O . GLN A 1 491 ? -1.630 -2.386 -0.423 1.00 82.19 491 GLN A O 1
ATOM 3597 N N . LYS A 1 492 ? -3.347 -2.572 -1.863 1.00 81.06 492 LYS A N 1
ATOM 3598 C CA . LYS A 1 492 ? -2.655 -1.989 -3.023 1.00 81.06 492 LYS A CA 1
ATOM 3599 C C . LYS A 1 492 ? -2.874 -0.472 -3.105 1.00 81.06 492 LYS A C 1
ATOM 3601 O O . LYS A 1 492 ? -2.193 0.200 -3.870 1.00 81.06 492 LYS A O 1
ATOM 3606 N N . VAL A 1 493 ? -3.828 0.087 -2.354 1.00 74.75 493 VAL A N 1
ATOM 3607 C CA . VAL A 1 493 ? -4.113 1.528 -2.341 1.00 74.75 493 VAL A CA 1
ATOM 3608 C C . VAL A 1 493 ? -3.718 2.129 -1.003 1.00 74.75 493 VAL A C 1
ATOM 3610 O O . VAL A 1 493 ? -4.395 1.870 -0.013 1.00 74.75 493 VAL A O 1
ATOM 3613 N N . LEU A 1 494 ? -2.713 3.011 -1.036 1.00 66.94 494 LEU A N 1
ATOM 3614 C CA . LEU A 1 494 ? -2.216 3.819 0.082 1.00 66.94 494 LEU A CA 1
ATOM 3615 C C . LEU A 1 494 ? -1.536 3.025 1.201 1.00 66.94 494 LEU A C 1
ATOM 3617 O O . LEU A 1 494 ? -2.186 2.193 1.836 1.00 66.94 494 LEU A O 1
ATOM 3621 N N . PRO A 1 495 ? -0.296 3.371 1.605 1.00 54.41 495 PRO A N 1
ATOM 3622 C CA . PRO A 1 495 ? -0.029 3.358 3.015 1.00 54.41 495 PRO A CA 1
ATOM 3623 C C . PRO A 1 495 ? -0.855 4.502 3.612 1.00 54.41 495 PRO A C 1
ATOM 3625 O O . PRO A 1 495 ? -1.065 5.562 3.009 1.00 54.41 495 PRO A O 1
ATOM 3628 N N . VAL A 1 496 ? -1.293 4.298 4.844 1.00 56.25 496 VAL A N 1
ATOM 3629 C CA . VAL A 1 496 ? -1.440 5.391 5.802 1.00 56.25 496 VAL A CA 1
ATOM 3630 C C . VAL A 1 496 ? -0.351 6.436 5.518 1.00 56.25 496 VAL A C 1
ATOM 3632 O O . VAL A 1 496 ? 0.800 6.045 5.318 1.00 56.25 496 VAL A O 1
ATOM 3635 N N . VAL A 1 497 ? -0.657 7.738 5.480 1.00 59.38 497 VAL A N 1
ATOM 3636 C CA . VAL A 1 497 ? 0.437 8.714 5.398 1.00 59.38 497 VAL A CA 1
ATOM 3637 C C . VAL A 1 497 ? 1.253 8.587 6.686 1.00 59.38 497 VAL A C 1
ATOM 3639 O O . VAL A 1 497 ? 0.877 9.117 7.732 1.00 59.38 497 VAL A O 1
ATOM 3642 N N . PHE A 1 498 ? 2.337 7.814 6.611 1.00 63.62 498 PHE A N 1
ATOM 3643 C CA . PHE A 1 498 ? 3.314 7.663 7.668 1.00 63.62 498 PHE A CA 1
ATOM 3644 C C . PHE A 1 498 ? 4.162 8.902 7.642 1.00 63.62 498 PHE A C 1
ATOM 3646 O O . PHE A 1 498 ? 5.113 8.993 6.877 1.00 63.62 498 PHE A O 1
ATOM 3653 N N . ALA A 1 499 ? 3.827 9.861 8.489 1.00 67.06 499 ALA A N 1
ATOM 3654 C CA . ALA A 1 499 ? 4.781 10.902 8.778 1.00 67.06 499 ALA A CA 1
ATOM 3655 C C . ALA A 1 499 ? 6.068 10.242 9.267 1.00 67.06 499 ALA A C 1
ATOM 3657 O O . ALA A 1 499 ? 6.011 9.366 10.133 1.00 67.06 499 ALA A O 1
ATOM 3658 N N . ARG A 1 500 ? 7.218 10.667 8.751 1.00 73.31 500 ARG A N 1
ATOM 3659 C CA . ARG A 1 500 ? 8.491 10.317 9.385 1.00 73.31 500 ARG A CA 1
ATOM 3660 C C . ARG A 1 500 ? 8.501 10.847 10.823 1.00 73.31 500 ARG A C 1
ATOM 3662 O O . ARG A 1 500 ? 8.717 10.097 11.771 1.00 73.31 500 ARG A O 1
ATOM 3669 N N . GLU A 1 501 ? 8.121 12.111 10.966 1.00 86.56 501 GLU A N 1
ATOM 3670 C CA . GLU A 1 501 ? 7.821 12.783 12.219 1.00 86.56 501 GLU A CA 1
ATOM 3671 C C . GLU A 1 501 ? 6.647 13.751 12.007 1.00 86.56 501 GLU A C 1
ATOM 3673 O O . GLU A 1 501 ? 6.435 14.283 10.911 1.00 86.56 501 GLU A O 1
ATOM 3678 N N . GLY A 1 502 ? 5.873 14.001 13.056 1.00 92.44 502 GLY A N 1
ATOM 3679 C CA . GLY A 1 502 ? 4.769 14.941 13.004 1.00 92.44 502 GLY A CA 1
ATOM 3680 C C . GLY A 1 502 ? 4.195 15.293 14.365 1.00 92.44 502 GLY A C 1
ATOM 3681 O O . GLY A 1 502 ? 4.636 14.804 15.407 1.00 92.44 502 GLY A O 1
ATOM 3682 N N . LEU A 1 503 ? 3.183 16.150 14.319 1.00 95.75 503 LEU A N 1
ATOM 3683 C CA . LEU A 1 503 ? 2.371 16.584 15.442 1.00 95.75 503 LEU A CA 1
ATOM 3684 C C . LEU A 1 503 ? 0.900 16.337 15.120 1.00 95.75 503 LEU A C 1
ATOM 3686 O O . LEU A 1 503 ? 0.453 16.553 13.992 1.00 95.75 503 LEU A O 1
ATOM 3690 N N . THR A 1 504 ? 0.142 15.914 16.123 1.00 94.94 504 THR A N 1
ATOM 3691 C CA . THR A 1 504 ? -1.306 15.746 16.026 1.00 94.94 504 THR A CA 1
ATOM 3692 C C . THR A 1 504 ? -2.001 16.383 17.215 1.00 94.94 504 THR A C 1
ATOM 3694 O O . THR A 1 504 ? -1.537 16.279 18.350 1.00 94.94 504 THR A O 1
ATOM 3697 N N . VAL A 1 505 ? -3.145 17.011 16.965 1.00 96.31 505 VAL A N 1
ATOM 3698 C CA . VAL A 1 505 ? -4.063 17.471 18.006 1.00 96.31 505 VAL A CA 1
ATOM 3699 C C . VAL A 1 505 ? -5.398 16.774 17.806 1.00 96.31 505 VAL A C 1
ATOM 3701 O O . VAL A 1 505 ? -6.035 16.961 16.777 1.00 96.31 505 VAL A O 1
ATOM 3704 N N . ASN A 1 506 ? -5.812 15.981 18.790 1.00 94.75 506 ASN A N 1
ATOM 3705 C CA . ASN A 1 506 ? -7.124 15.346 18.846 1.00 94.75 506 ASN A CA 1
ATOM 3706 C C . ASN A 1 506 ? -8.032 16.132 19.792 1.00 94.75 506 ASN A C 1
ATOM 3708 O O . ASN A 1 506 ? -7.641 16.482 20.905 1.00 94.75 506 ASN A O 1
ATOM 3712 N N . VAL A 1 507 ? -9.261 16.362 19.358 1.00 95.50 507 VAL A N 1
ATOM 3713 C CA . VAL A 1 507 ? -10.333 16.976 20.130 1.00 95.50 507 VAL A CA 1
ATOM 3714 C C . VAL A 1 507 ? -11.524 16.034 20.104 1.00 95.50 507 VAL A C 1
ATOM 3716 O O . VAL A 1 507 ? -11.979 15.632 19.038 1.00 95.50 507 VAL A O 1
ATOM 3719 N N . GLN A 1 508 ? -12.075 15.702 21.268 1.00 94.56 508 GLN A N 1
ATOM 3720 C CA . GLN A 1 508 ? -13.275 14.881 21.379 1.00 94.56 508 GLN A CA 1
ATOM 3721 C C . GLN A 1 508 ? -14.299 15.543 22.296 1.00 94.56 508 GLN A C 1
ATOM 3723 O O . GLN A 1 508 ? -13.980 15.985 23.401 1.00 94.56 508 GLN A O 1
ATOM 3728 N N . ARG A 1 509 ? -15.560 15.559 21.861 1.00 95.00 509 ARG A N 1
ATOM 3729 C CA . ARG A 1 509 ? -16.694 16.045 22.647 1.00 95.00 509 ARG A CA 1
ATOM 3730 C C . ARG A 1 509 ? -17.846 15.057 22.572 1.00 95.00 509 ARG A C 1
ATOM 3732 O O . ARG A 1 509 ? -18.221 14.595 21.497 1.00 95.00 509 ARG A O 1
ATOM 3739 N N . ARG A 1 510 ? -18.456 14.771 23.720 1.00 93.19 510 ARG A N 1
ATOM 3740 C CA . ARG A 1 510 ? -19.681 13.973 23.803 1.00 93.19 510 ARG A CA 1
ATOM 3741 C C . ARG A 1 510 ? -20.845 14.858 24.228 1.00 93.19 510 ARG A C 1
ATOM 3743 O O . ARG A 1 510 ? -20.745 15.579 25.214 1.00 93.19 510 ARG A O 1
ATOM 3750 N N . GLN A 1 511 ? -21.948 14.778 23.496 1.00 95.06 511 GLN A N 1
ATOM 3751 C CA . GLN A 1 511 ? -23.192 15.477 23.792 1.00 95.06 511 GLN A CA 1
ATOM 3752 C C . GLN A 1 511 ? -24.346 14.473 23.725 1.00 95.06 511 GLN A C 1
ATOM 3754 O O . GLN A 1 511 ? -24.901 14.190 22.665 1.00 95.06 511 GLN A O 1
ATOM 3759 N N . GLY A 1 512 ? -24.668 13.877 24.876 1.00 93.81 512 GLY A N 1
ATOM 3760 C CA . GLY A 1 512 ? -25.658 12.804 24.966 1.00 93.81 512 GLY A CA 1
ATOM 3761 C C . GLY A 1 512 ? -25.266 11.582 24.111 1.00 93.81 512 GLY A C 1
ATOM 3762 O O . GLY A 1 512 ? -24.197 11.004 24.352 1.00 93.81 512 GLY A O 1
ATOM 3763 N N . PRO A 1 513 ? -26.107 11.167 23.139 1.00 92.19 513 PRO A N 1
ATOM 3764 C CA . PRO A 1 513 ? -25.823 10.042 22.245 1.00 92.19 513 PRO A CA 1
ATOM 3765 C C . PRO A 1 513 ? -24.893 10.401 21.075 1.00 92.19 513 PRO A C 1
ATOM 3767 O O . PRO A 1 513 ? -24.487 9.499 20.347 1.00 92.19 513 PRO A O 1
ATOM 3770 N N . LEU A 1 514 ? -24.590 11.689 20.870 1.00 95.12 514 LEU A N 1
ATOM 3771 C CA . LEU A 1 514 ? -23.693 12.162 19.820 1.00 95.12 514 LEU A CA 1
ATOM 3772 C C . LEU A 1 514 ? -22.261 12.270 20.358 1.00 95.12 514 LEU A C 1
ATOM 3774 O O . LEU A 1 514 ? -22.010 12.885 21.398 1.00 95.12 514 LEU A O 1
ATOM 3778 N N . THR A 1 515 ? -21.306 11.716 19.623 1.00 94.50 515 THR A N 1
ATOM 3779 C CA . THR A 1 515 ? -19.872 11.932 19.827 1.00 94.50 515 THR A CA 1
ATOM 3780 C C . THR A 1 515 ? -19.296 12.606 18.597 1.00 94.50 515 THR A C 1
ATOM 3782 O O . THR A 1 515 ? -19.508 12.141 17.483 1.00 94.50 515 THR A O 1
ATOM 3785 N N . LEU A 1 516 ? -18.570 13.698 18.813 1.00 96.12 516 LEU A N 1
ATOM 3786 C CA . LEU A 1 516 ? -17.820 14.413 17.792 1.00 96.12 516 LEU A CA 1
ATOM 3787 C C . LEU A 1 516 ? -16.331 14.279 18.102 1.00 96.12 516 LEU A C 1
ATOM 3789 O O . LEU A 1 516 ? -15.921 14.402 19.260 1.00 96.12 516 LEU A O 1
ATOM 3793 N N . SER A 1 517 ? -15.532 14.043 17.073 1.00 95.25 517 SER A N 1
ATOM 3794 C CA . SER A 1 517 ? -14.076 14.033 17.146 1.00 95.25 517 SER A CA 1
ATOM 3795 C C . SER A 1 517 ? -13.484 14.845 16.003 1.00 95.25 517 SER A C 1
ATOM 3797 O O . SER A 1 517 ? -14.018 14.847 14.897 1.00 95.25 517 SER A O 1
ATOM 3799 N N . GLY A 1 518 ? -12.378 15.522 16.267 1.00 95.50 518 GLY A N 1
ATOM 3800 C CA . GLY A 1 518 ? -11.607 16.251 15.277 1.00 95.50 518 GLY A CA 1
ATOM 3801 C C . GLY A 1 518 ? -10.129 16.031 15.532 1.00 95.50 518 GLY A C 1
ATOM 3802 O O . GLY A 1 518 ? -9.663 16.267 16.641 1.00 95.50 518 GLY A O 1
ATOM 3803 N N . ASP A 1 519 ? -9.409 15.596 14.514 1.00 94.38 519 ASP A N 1
ATOM 3804 C CA . ASP A 1 519 ? -7.961 15.507 14.516 1.00 94.38 519 ASP A CA 1
ATOM 3805 C C . ASP A 1 519 ? -7.387 16.526 13.535 1.00 94.38 519 ASP A C 1
ATOM 3807 O O . ASP A 1 519 ? -7.945 16.724 12.454 1.00 94.38 519 ASP A O 1
ATOM 3811 N N . ALA A 1 520 ? -6.265 17.141 13.893 1.00 96.31 520 ALA A N 1
ATOM 3812 C CA . ALA A 1 520 ? -5.463 17.976 13.008 1.00 96.31 520 ALA A CA 1
ATOM 3813 C C . ALA A 1 520 ? -4.010 17.499 13.035 1.00 96.31 520 ALA A C 1
ATOM 3815 O O . ALA A 1 520 ? -3.458 17.280 14.113 1.00 96.31 520 ALA A O 1
ATOM 3816 N N . TYR A 1 521 ? -3.398 17.369 11.858 1.00 93.12 521 TYR A N 1
ATOM 3817 C CA . TYR A 1 521 ? -2.064 16.804 11.668 1.00 93.12 521 TYR A CA 1
ATOM 3818 C C . TYR A 1 521 ? -1.141 17.801 10.969 1.00 93.12 521 TYR A C 1
ATOM 3820 O O . TYR A 1 521 ? -1.522 18.413 9.969 1.00 93.12 521 TYR A O 1
ATOM 3828 N N . LEU A 1 522 ? 0.094 17.891 11.454 1.00 95.19 522 LEU A N 1
ATOM 3829 C CA . LEU A 1 522 ? 1.211 18.557 10.795 1.00 95.19 522 LEU A CA 1
ATOM 3830 C C . LEU A 1 522 ? 2.355 17.554 10.685 1.00 95.19 522 LEU A C 1
ATOM 3832 O O . LEU A 1 522 ? 2.871 17.107 11.707 1.00 95.19 522 LEU A O 1
ATOM 3836 N N . ILE A 1 523 ? 2.731 17.168 9.472 1.00 92.00 523 ILE A N 1
ATOM 3837 C CA . ILE A 1 523 ? 3.614 16.021 9.263 1.00 92.00 523 ILE A CA 1
ATOM 3838 C C . ILE A 1 523 ? 4.702 16.278 8.224 1.00 92.00 523 ILE A C 1
ATOM 3840 O O . ILE A 1 523 ? 4.534 17.084 7.312 1.00 92.00 523 ILE A O 1
ATOM 3844 N N . ALA A 1 524 ? 5.800 15.534 8.324 1.00 90.50 524 ALA A N 1
ATOM 3845 C CA . ALA A 1 524 ? 6.746 15.345 7.233 1.00 90.50 524 ALA A CA 1
ATOM 3846 C C . ALA A 1 524 ? 6.139 14.384 6.186 1.00 90.50 524 ALA A C 1
ATOM 3848 O O . ALA A 1 524 ? 6.119 13.171 6.383 1.00 90.50 524 ALA A O 1
ATOM 3849 N N . GLY A 1 525 ? 5.574 14.947 5.117 1.00 86.12 525 GLY A N 1
ATOM 3850 C CA . GLY A 1 525 ? 4.918 14.270 3.998 1.00 86.12 525 GLY A CA 1
ATOM 3851 C C . GLY A 1 525 ? 5.805 14.063 2.763 1.00 86.12 525 GLY A C 1
ATOM 3852 O O . GLY A 1 525 ? 7.008 14.317 2.771 1.00 86.12 525 GLY A O 1
ATOM 3853 N N . PHE A 1 526 ? 5.184 13.582 1.683 1.00 85.44 526 PHE A N 1
ATOM 3854 C CA . PHE A 1 526 ? 5.808 13.175 0.416 1.00 85.44 526 PHE A CA 1
ATOM 3855 C C . PHE A 1 526 ? 6.459 14.323 -0.352 1.00 85.44 526 PHE A C 1
ATOM 3857 O O . PHE A 1 526 ? 5.944 15.439 -0.367 1.00 85.44 526 PHE A O 1
ATOM 3864 N N . ARG A 1 527 ? 7.521 14.000 -1.089 1.00 87.75 527 ARG A N 1
ATOM 3865 C CA . ARG A 1 527 ? 8.123 14.851 -2.114 1.00 87.75 527 ARG A CA 1
ATOM 3866 C C . ARG A 1 527 ? 8.320 14.029 -3.383 1.00 87.75 527 ARG A C 1
ATOM 3868 O O . ARG A 1 527 ? 8.749 12.880 -3.318 1.00 87.75 527 ARG A O 1
ATOM 3875 N N . LEU A 1 528 ? 8.020 14.617 -4.534 1.00 84.75 528 LEU A N 1
ATOM 3876 C CA . LEU A 1 528 ? 8.386 14.033 -5.816 1.00 84.75 528 LEU A CA 1
ATOM 3877 C C . LEU A 1 528 ? 9.892 14.187 -6.029 1.00 84.75 528 LEU A C 1
ATOM 3879 O O . LEU A 1 528 ? 10.472 15.233 -5.735 1.00 84.75 528 LEU A O 1
ATOM 3883 N N . ARG A 1 529 ? 10.528 13.136 -6.545 1.00 80.88 529 ARG A N 1
ATOM 3884 C CA . ARG A 1 529 ? 11.962 13.161 -6.864 1.00 80.88 529 ARG A CA 1
ATOM 3885 C C . ARG A 1 529 ? 12.235 13.896 -8.171 1.00 80.88 529 ARG A C 1
ATOM 3887 O O . ARG A 1 529 ? 13.168 14.687 -8.247 1.00 80.88 529 ARG A O 1
ATOM 3894 N N . THR A 1 530 ? 11.383 13.668 -9.164 1.00 81.81 530 THR A N 1
ATOM 3895 C CA . THR A 1 530 ? 11.355 14.391 -10.435 1.00 81.81 530 THR A CA 1
ATOM 3896 C C . THR A 1 530 ? 9.952 14.924 -10.669 1.00 81.81 530 THR A C 1
ATOM 3898 O O . THR A 1 530 ? 8.976 14.409 -10.121 1.00 81.81 530 THR A O 1
ATOM 3901 N N . ALA A 1 531 ? 9.837 15.979 -11.462 1.00 80.88 531 ALA A N 1
ATOM 3902 C CA . ALA A 1 531 ? 8.566 16.660 -11.644 1.00 80.88 531 ALA A CA 1
ATOM 3903 C C . ALA A 1 531 ? 7.509 15.796 -12.368 1.00 80.88 531 ALA A C 1
ATOM 3905 O O . ALA A 1 531 ? 6.310 15.906 -12.097 1.00 80.88 531 ALA A O 1
ATOM 3906 N N . ASP A 1 532 ? 7.967 14.884 -13.228 1.00 76.56 532 ASP A N 1
ATOM 3907 C CA . ASP A 1 532 ? 7.171 13.937 -14.010 1.00 76.56 532 ASP A CA 1
ATOM 3908 C C . ASP A 1 532 ? 6.917 12.594 -13.303 1.00 76.56 532 ASP A C 1
ATOM 3910 O O . ASP A 1 532 ? 6.173 11.760 -13.824 1.00 76.56 532 ASP A O 1
ATOM 3914 N N . ALA A 1 533 ? 7.489 12.376 -12.114 1.00 76.81 533 ALA A N 1
ATOM 3915 C CA . ALA A 1 533 ? 7.268 11.148 -11.366 1.00 76.81 533 ALA A CA 1
ATOM 3916 C C . ALA A 1 533 ? 5.784 10.973 -10.993 1.00 76.81 533 ALA A C 1
ATOM 3918 O O . ALA A 1 533 ? 5.091 11.906 -10.568 1.00 76.81 533 ALA A O 1
ATOM 3919 N N . VAL A 1 534 ? 5.300 9.736 -11.113 1.00 77.94 534 VAL A N 1
ATOM 3920 C CA . VAL A 1 534 ? 4.010 9.331 -10.548 1.00 77.94 534 VAL A CA 1
ATOM 3921 C C . VAL A 1 534 ? 4.224 9.048 -9.067 1.00 77.94 534 VAL A C 1
ATOM 3923 O O . VAL A 1 534 ? 5.137 8.313 -8.688 1.00 77.94 534 VAL A O 1
ATOM 3926 N N . LEU A 1 535 ? 3.399 9.655 -8.218 1.00 80.62 535 LEU A N 1
ATOM 3927 C CA . LEU A 1 535 ? 3.501 9.496 -6.781 1.00 80.62 535 LEU A CA 1
ATOM 3928 C C . LEU A 1 535 ? 3.146 8.058 -6.412 1.00 80.62 535 LEU A C 1
ATOM 3930 O O . LEU A 1 535 ? 2.003 7.625 -6.556 1.00 80.62 535 LEU A O 1
ATOM 3934 N N . ASN A 1 536 ? 4.128 7.330 -5.890 1.00 74.12 536 ASN A N 1
ATOM 3935 C CA . ASN A 1 536 ? 3.899 5.991 -5.388 1.00 74.12 536 ASN A CA 1
ATOM 3936 C C . ASN A 1 536 ? 3.294 6.047 -3.979 1.00 74.12 536 ASN A C 1
ATOM 3938 O O . ASN A 1 536 ? 3.996 6.046 -2.970 1.00 74.12 536 ASN A O 1
ATOM 3942 N N . LEU A 1 537 ? 1.965 6.056 -3.926 1.00 73.12 537 LEU A N 1
ATOM 3943 C CA . LEU A 1 537 ? 1.181 5.895 -2.707 1.00 73.12 537 LEU A CA 1
ATOM 3944 C C . LEU A 1 537 ? 1.139 4.427 -2.240 1.00 73.12 537 LEU A C 1
ATOM 3946 O O . LEU A 1 537 ? 0.109 3.989 -1.759 1.00 73.12 537 LEU A O 1
ATOM 3950 N N . GLN A 1 538 ? 2.175 3.612 -2.421 1.00 67.56 538 GLN A N 1
ATOM 3951 C CA . GLN A 1 538 ? 2.251 2.251 -1.851 1.00 67.56 538 GLN A CA 1
ATOM 3952 C C . GLN A 1 538 ? 3.480 2.067 -0.960 1.00 67.56 538 GLN A C 1
ATOM 3954 O O . GLN A 1 538 ? 3.513 1.171 -0.120 1.00 67.56 538 GLN A O 1
ATOM 3959 N N . SER A 1 539 ? 4.499 2.906 -1.133 1.00 63.00 539 SER A N 1
ATOM 3960 C CA . SER A 1 539 ? 5.743 2.829 -0.375 1.00 63.00 539 SER A CA 1
ATOM 3961 C C . SER A 1 539 ? 5.705 3.714 0.867 1.00 63.00 539 SER A C 1
ATOM 3963 O O . SER A 1 539 ? 5.363 4.894 0.784 1.00 63.00 539 SER A O 1
ATOM 3965 N N . ASP A 1 540 ? 6.136 3.158 2.001 1.00 59.72 540 ASP A N 1
ATOM 3966 C CA . ASP A 1 540 ? 6.589 3.956 3.143 1.00 59.72 540 ASP A CA 1
ATOM 3967 C C . ASP A 1 540 ? 7.736 4.888 2.734 1.00 59.72 540 ASP A C 1
ATOM 3969 O O . ASP A 1 540 ? 8.527 4.555 1.848 1.00 59.72 540 ASP A O 1
ATOM 3973 N N . PHE A 1 541 ? 7.897 5.987 3.473 1.00 58.97 541 PHE A N 1
ATOM 3974 C CA . PHE A 1 541 ? 9.091 6.825 3.396 1.00 58.97 541 PHE A CA 1
ATOM 3975 C C . PHE A 1 541 ? 10.350 6.012 3.697 1.00 58.97 541 PHE A C 1
ATOM 3977 O O . PHE A 1 541 ? 10.475 5.387 4.758 1.00 58.97 541 PHE A O 1
ATOM 3984 N N . ALA A 1 542 ? 11.319 6.055 2.788 1.00 56.78 542 ALA A N 1
ATOM 3985 C CA . ALA A 1 542 ? 12.678 5.656 3.097 1.00 56.78 542 ALA A CA 1
ATOM 3986 C C . ALA A 1 542 ? 13.309 6.691 4.055 1.00 56.78 542 ALA A C 1
ATOM 3988 O O . ALA A 1 542 ? 13.011 7.882 3.961 1.00 56.78 542 ALA A O 1
ATOM 3989 N N . PRO A 1 543 ? 14.238 6.294 4.949 1.00 57.66 543 PRO A N 1
ATOM 3990 C CA . PRO A 1 543 ? 14.916 7.231 5.857 1.00 57.66 543 PRO A CA 1
ATOM 3991 C C . PRO A 1 543 ? 15.633 8.400 5.158 1.00 57.66 543 PRO A C 1
ATOM 3993 O O . PRO A 1 543 ? 15.880 9.433 5.779 1.00 57.66 543 PRO A O 1
ATOM 3996 N N . LEU A 1 544 ? 15.984 8.220 3.881 1.00 57.97 544 LEU A N 1
ATOM 3997 C CA . LEU A 1 544 ? 16.674 9.201 3.043 1.00 57.97 544 LEU A CA 1
ATOM 3998 C C . LEU A 1 544 ? 15.731 9.988 2.126 1.00 57.97 544 LEU A C 1
ATOM 4000 O O . LEU A 1 544 ? 16.207 10.851 1.391 1.00 57.97 544 LEU A O 1
ATOM 4004 N N . ASP A 1 545 ? 14.428 9.698 2.139 1.00 68.94 545 ASP A N 1
ATOM 4005 C CA . ASP A 1 545 ? 13.490 10.478 1.346 1.00 68.94 545 ASP A CA 1
ATOM 4006 C C . ASP A 1 545 ? 13.414 11.898 1.902 1.00 68.94 545 ASP A C 1
ATOM 4008 O O . ASP A 1 545 ? 13.230 12.135 3.099 1.00 68.94 545 ASP A O 1
ATOM 4012 N N . GLU A 1 546 ? 13.570 12.862 1.005 1.00 79.69 546 GLU A N 1
ATOM 4013 C CA . GLU A 1 546 ? 13.311 14.253 1.317 1.00 79.69 546 GLU A CA 1
ATOM 4014 C C . GLU A 1 546 ? 11.812 14.431 1.575 1.00 79.69 546 GLU A C 1
ATOM 4016 O O . GLU A 1 546 ? 10.975 14.015 0.774 1.00 79.69 546 GLU A O 1
ATOM 4021 N N . THR A 1 547 ? 11.461 15.085 2.677 1.00 86.00 547 THR A N 1
ATOM 4022 C CA . THR A 1 547 ? 10.062 15.300 3.057 1.00 86.00 547 THR A CA 1
ATOM 4023 C C . THR A 1 547 ? 9.639 16.746 2.833 1.00 86.00 547 THR A C 1
ATOM 4025 O O . THR A 1 547 ? 10.446 17.674 2.927 1.00 86.00 547 THR A O 1
ATOM 4028 N N . ARG A 1 548 ? 8.351 16.960 2.583 1.00 90.38 548 ARG A N 1
ATOM 4029 C CA . ARG A 1 548 ? 7.719 18.287 2.547 1.00 90.38 548 ARG A CA 1
ATOM 4030 C C . ARG A 1 548 ? 6.650 18.380 3.622 1.00 90.38 548 ARG A C 1
ATOM 4032 O O . ARG A 1 548 ? 6.233 17.373 4.175 1.00 90.38 548 ARG A O 1
ATOM 4039 N N . LEU A 1 549 ? 6.229 19.591 3.963 1.00 92.12 549 LEU A N 1
ATOM 4040 C CA . LEU A 1 549 ? 5.196 19.769 4.974 1.00 92.12 549 LEU A CA 1
ATOM 4041 C C . LEU A 1 549 ? 3.843 19.276 4.442 1.00 92.12 549 LEU A C 1
ATOM 4043 O O . LEU A 1 549 ? 3.325 19.810 3.461 1.00 92.12 549 LEU A O 1
ATOM 4047 N N . GLY A 1 550 ? 3.272 18.291 5.129 1.00 93.25 550 GLY A N 1
ATOM 4048 C CA . GLY A 1 550 ? 1.910 17.818 4.940 1.00 93.25 550 GLY A CA 1
ATOM 4049 C C . GLY A 1 550 ? 0.999 18.294 6.069 1.00 93.25 550 GLY A C 1
ATOM 4050 O O . GLY A 1 550 ? 1.393 18.336 7.235 1.00 93.25 550 GLY A O 1
ATOM 4051 N N . LEU A 1 551 ? -0.234 18.634 5.718 1.00 95.31 551 LEU A N 1
ATOM 4052 C CA . LEU A 1 551 ? -1.282 19.110 6.614 1.00 95.31 551 LEU A CA 1
ATOM 4053 C C . LEU A 1 551 ? -2.501 18.217 6.435 1.00 95.31 551 LEU A C 1
ATOM 4055 O O . LEU A 1 551 ? -2.938 17.998 5.310 1.00 95.31 551 LEU A O 1
ATOM 4059 N N . GLY A 1 552 ? -3.076 17.715 7.517 1.00 93.62 552 GLY A N 1
ATOM 4060 C CA . GLY A 1 552 ? -4.271 16.881 7.434 1.00 93.62 552 GLY A CA 1
ATOM 4061 C C . GLY A 1 552 ? -5.275 17.192 8.520 1.00 93.62 552 GLY A C 1
ATOM 4062 O O . GLY A 1 552 ? -4.947 17.805 9.534 1.00 93.62 552 GLY A O 1
ATOM 4063 N N . ALA A 1 553 ? -6.490 16.700 8.331 1.00 94.75 553 ALA A N 1
ATOM 4064 C CA . ALA A 1 553 ? -7.484 16.640 9.381 1.00 94.75 553 ALA A CA 1
ATOM 4065 C C . ALA A 1 553 ? -8.294 15.347 9.285 1.00 94.75 553 ALA A C 1
ATOM 4067 O O . ALA A 1 553 ? -8.327 14.691 8.245 1.00 94.75 553 ALA A O 1
ATOM 4068 N N . ARG A 1 554 ? -8.981 15.000 10.371 1.00 93.38 554 ARG A N 1
ATOM 4069 C CA . ARG A 1 554 ? -10.025 13.977 10.368 1.00 93.38 554 ARG A CA 1
ATOM 4070 C C . ARG A 1 554 ? -11.173 14.411 11.252 1.00 93.38 554 ARG A C 1
ATOM 4072 O O . ARG A 1 554 ? -11.006 14.631 12.444 1.00 93.38 554 ARG A O 1
ATOM 4079 N N . LEU A 1 555 ? -12.354 14.516 10.668 1.00 95.44 555 LEU A N 1
ATOM 4080 C CA . LEU A 1 555 ? -13.584 14.831 11.377 1.00 95.44 555 LEU A CA 1
ATOM 4081 C C . LEU A 1 555 ? -14.383 13.545 11.536 1.00 95.44 555 LEU A C 1
ATOM 4083 O O . LEU A 1 555 ? -14.580 12.820 10.567 1.00 95.44 555 LEU A O 1
ATOM 4087 N N . GLY A 1 556 ? -14.830 13.259 12.751 1.00 95.12 556 GLY A N 1
ATOM 4088 C CA . GLY A 1 556 ? -15.633 12.089 13.075 1.00 95.12 556 GLY A CA 1
ATOM 4089 C C . GLY A 1 556 ? -16.909 12.484 13.801 1.00 95.12 556 GLY A C 1
ATOM 4090 O O . GLY A 1 556 ? -16.898 13.331 14.695 1.00 95.12 556 GLY A O 1
ATOM 4091 N N . ALA A 1 557 ? -18.011 11.843 13.439 1.00 96.12 557 ALA A N 1
ATOM 4092 C CA . ALA A 1 557 ? -19.269 11.924 14.160 1.00 96.12 557 ALA A CA 1
ATOM 4093 C C . ALA A 1 557 ? -19.799 10.513 14.401 1.00 96.12 557 ALA A C 1
ATOM 4095 O O . ALA A 1 557 ? -19.675 9.632 13.554 1.00 96.12 557 ALA A O 1
ATOM 4096 N N . SER A 1 558 ? -20.376 10.266 15.569 1.00 94.94 558 SER A N 1
ATOM 4097 C CA . SER A 1 558 ? -21.015 8.991 15.887 1.00 94.94 558 SER A CA 1
ATOM 4098 C C . SER A 1 558 ? -22.307 9.222 16.646 1.00 94.94 558 SER A C 1
ATOM 4100 O O . SER A 1 558 ? -22.335 9.989 17.607 1.00 94.94 558 SER A O 1
ATOM 4102 N N . TRP A 1 559 ? -23.371 8.552 16.216 1.00 94.69 559 TRP A N 1
ATOM 4103 C CA . TRP A 1 559 ? -24.691 8.617 16.824 1.00 94.69 559 TRP A CA 1
ATOM 4104 C C . TRP A 1 559 ? -25.312 7.222 16.857 1.00 94.69 559 TRP A C 1
ATOM 4106 O O . TRP A 1 559 ? -25.670 6.644 15.829 1.00 94.69 559 TRP A O 1
ATOM 4116 N N . GLY A 1 560 ? -25.416 6.666 18.066 1.00 92.88 560 GLY A N 1
ATOM 4117 C CA . GLY A 1 560 ? -25.875 5.293 18.256 1.00 92.88 560 GLY A CA 1
ATOM 4118 C C . GLY A 1 560 ? -24.978 4.293 17.504 1.00 92.88 560 GLY A C 1
ATOM 4119 O O . GLY A 1 560 ? -23.784 4.246 17.790 1.00 92.88 560 GLY A O 1
ATOM 4120 N N . PRO A 1 561 ? -25.523 3.487 16.573 1.00 92.88 561 PRO A N 1
ATOM 4121 C CA . PRO A 1 561 ? -24.751 2.507 15.814 1.00 92.88 561 PRO A CA 1
ATOM 4122 C C . PRO A 1 561 ? -24.036 3.098 14.591 1.00 92.88 561 PRO A C 1
ATOM 4124 O O . PRO A 1 561 ? -23.302 2.369 13.934 1.00 92.88 561 PRO A O 1
ATOM 4127 N N . ILE A 1 562 ? -24.285 4.362 14.236 1.00 95.50 562 ILE A N 1
ATOM 4128 C CA . ILE A 1 562 ? -23.778 4.972 13.004 1.00 95.50 562 ILE A CA 1
ATOM 4129 C C . ILE A 1 562 ? -22.560 5.829 13.326 1.00 95.50 562 ILE A C 1
ATOM 4131 O O . ILE A 1 562 ? -22.618 6.682 14.214 1.00 95.50 562 ILE A O 1
ATOM 4135 N N . SER A 1 563 ? -21.499 5.657 12.549 1.00 94.81 563 SER A N 1
ATOM 4136 C CA . SER A 1 563 ? -20.297 6.481 12.595 1.00 94.81 563 SER A CA 1
ATOM 4137 C C . SER A 1 563 ? -19.934 6.958 11.194 1.00 94.81 563 SER A C 1
ATOM 4139 O O . SER A 1 563 ? -20.061 6.210 10.227 1.00 94.81 563 SER A O 1
ATOM 4141 N N . VAL A 1 564 ? -19.505 8.213 11.086 1.00 96.12 564 VAL A N 1
ATOM 4142 C CA . VAL A 1 564 ? -19.094 8.850 9.832 1.00 96.12 564 VAL A CA 1
ATOM 4143 C C . VAL A 1 564 ? -17.768 9.556 10.055 1.00 96.12 564 VAL A C 1
ATOM 4145 O O . VAL A 1 564 ? -17.603 10.238 11.070 1.00 96.12 564 VAL A O 1
ATOM 4148 N N . TRP A 1 565 ? -16.849 9.423 9.103 1.00 94.56 565 TRP A N 1
ATOM 4149 C CA . TRP A 1 565 ? -15.565 10.113 9.115 1.00 94.56 565 TRP A CA 1
ATOM 4150 C C . TRP A 1 565 ? -15.282 10.782 7.781 1.00 94.56 565 TRP A C 1
ATOM 4152 O O . TRP A 1 565 ? -15.571 10.216 6.733 1.00 94.56 565 TRP A O 1
ATOM 4162 N N . TYR A 1 566 ? -14.677 11.963 7.834 1.00 95.38 566 TYR A N 1
ATOM 4163 C CA . TYR A 1 566 ? -14.145 12.664 6.674 1.00 95.38 566 TYR A CA 1
ATOM 4164 C C . TYR A 1 566 ? -12.700 13.087 6.945 1.00 95.38 566 TYR A C 1
ATOM 4166 O O . TYR A 1 566 ? -12.439 13.767 7.940 1.00 95.38 566 TYR A O 1
ATOM 4174 N N . SER A 1 567 ? -11.775 12.698 6.067 1.00 93.62 567 SER A N 1
ATOM 4175 C CA . SER A 1 567 ? -10.338 12.956 6.218 1.00 93.62 567 SER A CA 1
ATOM 4176 C C . SER A 1 567 ? -9.780 13.695 5.002 1.00 93.62 567 SER A C 1
ATOM 4178 O O . SER A 1 567 ? -9.557 13.050 3.979 1.00 93.62 567 SER A O 1
ATOM 4180 N N . PRO A 1 568 ? -9.540 15.016 5.071 1.00 94.81 568 PRO A N 1
ATOM 4181 C CA . PRO A 1 568 ? -8.752 15.736 4.075 1.00 94.81 568 PRO A CA 1
ATOM 4182 C C . PRO A 1 568 ? -7.258 15.778 4.437 1.00 94.81 568 PRO A C 1
ATOM 4184 O O . PRO A 1 568 ? -6.881 15.907 5.602 1.00 94.81 568 PRO A O 1
ATOM 4187 N N . TYR A 1 569 ? -6.396 15.757 3.427 1.00 93.50 569 TYR A N 1
ATOM 4188 C CA . TYR A 1 569 ? -4.955 15.950 3.558 1.00 93.50 569 TYR A CA 1
ATOM 4189 C C . TYR A 1 569 ? -4.395 16.685 2.354 1.00 93.50 569 TYR A C 1
ATOM 4191 O O . TYR A 1 569 ? -4.741 16.406 1.209 1.00 93.50 569 TYR A O 1
ATOM 4199 N N . PHE A 1 570 ? -3.487 17.602 2.630 1.00 95.25 570 PHE A N 1
ATOM 4200 C CA . PHE A 1 570 ? -2.789 18.412 1.661 1.00 95.25 570 PHE A CA 1
ATOM 4201 C C . PHE A 1 570 ? -1.287 18.251 1.852 1.00 95.25 570 PHE A C 1
ATOM 4203 O O . PHE A 1 570 ? -0.786 18.279 2.976 1.00 95.25 570 PHE A O 1
ATOM 4210 N N . ASN A 1 571 ? -0.553 18.143 0.753 1.00 93.81 571 ASN A N 1
ATOM 4211 C CA . ASN A 1 571 ? 0.896 18.083 0.791 1.00 93.81 571 ASN A CA 1
ATOM 4212 C C . ASN A 1 571 ? 1.511 18.717 -0.456 1.00 93.81 571 ASN A C 1
ATOM 4214 O O . ASN A 1 571 ? 1.101 18.421 -1.578 1.00 93.81 571 ASN A O 1
ATOM 4218 N N . SER A 1 572 ? 2.512 19.573 -0.266 1.00 94.19 572 SER A N 1
ATOM 4219 C CA . SER A 1 572 ? 3.305 20.091 -1.381 1.00 94.19 572 SER A CA 1
ATOM 4220 C C . SER A 1 572 ? 4.298 19.025 -1.820 1.00 94.19 572 SER A C 1
ATOM 4222 O O . SER A 1 572 ? 5.092 18.552 -1.020 1.00 94.19 572 SER A O 1
ATOM 4224 N N . LEU A 1 573 ? 4.284 18.661 -3.097 1.00 91.69 573 LEU A N 1
ATOM 4225 C CA . LEU A 1 573 ? 5.150 17.613 -3.627 1.00 91.69 573 LEU A CA 1
ATOM 4226 C C . LEU A 1 573 ? 6.480 18.154 -4.180 1.00 91.69 573 LEU A C 1
ATOM 4228 O O . LEU A 1 573 ? 7.369 17.370 -4.503 1.00 91.69 573 LEU A O 1
ATOM 4232 N N . GLY A 1 574 ? 6.643 19.478 -4.260 1.00 91.56 574 GLY A N 1
ATOM 4233 C CA . GLY A 1 574 ? 7.709 20.127 -5.030 1.00 91.56 574 GLY A CA 1
ATOM 4234 C C . GLY A 1 574 ? 7.324 20.325 -6.500 1.00 91.56 574 GLY A C 1
ATOM 4235 O O . GLY A 1 574 ? 6.297 19.819 -6.946 1.00 91.56 574 GLY A O 1
ATOM 4236 N N . PHE A 1 575 ? 8.139 21.082 -7.238 1.00 93.06 575 PHE A N 1
ATOM 4237 C CA . PHE A 1 575 ? 7.921 21.408 -8.658 1.00 93.06 575 PHE A CA 1
ATOM 4238 C C . PHE A 1 575 ? 6.573 22.099 -8.954 1.00 93.06 575 PHE A C 1
ATOM 4240 O O . PHE A 1 575 ? 5.874 21.754 -9.905 1.00 93.06 575 PHE A O 1
ATOM 4247 N N . GLY A 1 576 ? 6.109 22.951 -8.035 1.00 93.50 576 GLY A N 1
ATOM 4248 C CA . GLY A 1 576 ? 4.759 23.524 -8.073 1.00 93.50 576 GLY A CA 1
ATOM 4249 C C . GLY A 1 576 ? 3.604 22.515 -7.928 1.00 93.50 576 GLY A C 1
ATOM 4250 O O . GLY A 1 576 ? 2.441 22.921 -7.939 1.00 93.50 576 GLY A O 1
ATOM 4251 N N . ARG A 1 577 ? 3.885 21.214 -7.763 1.00 93.62 577 ARG A N 1
ATOM 4252 C CA . ARG A 1 577 ? 2.873 20.156 -7.651 1.00 93.62 577 ARG A CA 1
ATOM 4253 C C . ARG A 1 577 ? 2.394 19.980 -6.215 1.00 93.62 577 ARG A C 1
ATOM 4255 O O . ARG A 1 577 ? 3.125 20.185 -5.239 1.00 93.62 577 ARG A O 1
ATOM 4262 N N . ARG A 1 578 ? 1.148 19.541 -6.079 1.00 95.38 578 ARG A N 1
ATOM 4263 C CA . ARG A 1 578 ? 0.479 19.273 -4.803 1.00 95.38 578 ARG A CA 1
ATOM 4264 C C . ARG A 1 578 ? -0.309 17.974 -4.856 1.00 95.38 578 ARG A C 1
ATOM 4266 O O . ARG A 1 578 ? -0.848 17.611 -5.896 1.00 95.38 578 ARG A O 1
ATOM 4273 N N . LEU A 1 579 ? -0.408 17.328 -3.703 1.00 93.44 579 LEU A N 1
ATOM 4274 C CA . LEU A 1 579 ? -1.311 16.222 -3.432 1.00 93.44 579 LEU A CA 1
ATOM 4275 C C . LEU A 1 579 ? -2.464 16.724 -2.566 1.00 93.44 579 LEU A C 1
ATOM 4277 O O . LEU A 1 579 ? -2.229 17.321 -1.512 1.00 93.44 579 LEU A O 1
ATOM 4281 N N . PHE A 1 580 ? -3.690 16.423 -2.976 1.00 94.81 580 PHE A N 1
ATOM 4282 C CA . PHE A 1 580 ? -4.875 16.535 -2.139 1.00 94.81 580 PHE A CA 1
ATOM 4283 C C . PHE A 1 580 ? -5.539 15.164 -2.012 1.00 94.81 580 PHE A C 1
ATOM 4285 O O . PHE A 1 580 ? -6.059 14.624 -2.984 1.00 94.81 580 PHE A O 1
ATOM 4292 N N . LEU A 1 581 ? -5.490 14.586 -0.814 1.00 92.56 581 LEU A N 1
ATOM 4293 C CA . LEU A 1 581 ? -6.181 13.345 -0.479 1.00 92.56 581 LEU A CA 1
ATOM 4294 C C . LEU A 1 581 ? -7.454 13.668 0.295 1.00 92.56 581 LEU A C 1
ATOM 4296 O O . LEU A 1 581 ? -7.451 14.505 1.195 1.00 92.56 581 LEU A O 1
ATOM 4300 N N . GLN A 1 582 ? -8.527 12.958 -0.015 1.00 92.94 582 GLN A N 1
ATOM 4301 C CA . GLN A 1 582 ? -9.778 13.022 0.721 1.00 92.94 582 GLN A CA 1
ATOM 4302 C C . GLN A 1 582 ? -10.383 11.631 0.855 1.00 92.94 582 GLN A C 1
ATOM 4304 O O . GLN A 1 582 ? -10.368 10.842 -0.092 1.00 92.94 582 GLN A O 1
ATOM 4309 N N . ALA A 1 583 ? -10.932 11.342 2.028 1.00 92.81 583 ALA A N 1
ATOM 4310 C CA . ALA A 1 583 ? -11.671 10.118 2.280 1.00 92.81 583 ALA A CA 1
ATOM 4311 C C . ALA A 1 583 ? -12.966 10.379 3.040 1.00 92.81 583 ALA A C 1
ATOM 4313 O O . ALA A 1 583 ? -13.033 11.279 3.877 1.00 92.81 583 ALA A O 1
ATOM 4314 N N . LEU A 1 584 ? -13.976 9.567 2.745 1.00 94.75 584 LEU A N 1
ATOM 4315 C CA . LEU A 1 584 ? -15.259 9.535 3.430 1.00 94.75 584 LEU A CA 1
ATOM 4316 C C . LEU A 1 584 ? -15.572 8.092 3.801 1.00 94.75 584 LEU A C 1
ATOM 4318 O O . LEU A 1 584 ? -15.635 7.237 2.921 1.00 94.75 584 LEU A O 1
ATOM 4322 N N . ASP A 1 585 ? -15.850 7.848 5.075 1.00 94.06 585 ASP A N 1
ATOM 4323 C CA . ASP A 1 585 ? -16.188 6.531 5.597 1.00 94.06 585 ASP A CA 1
ATOM 4324 C C . ASP A 1 585 ? -17.487 6.581 6.388 1.00 94.06 585 ASP A C 1
ATOM 4326 O O . ASP A 1 585 ? -17.733 7.508 7.160 1.00 94.06 585 ASP A O 1
ATOM 4330 N N . VAL A 1 586 ? -18.294 5.538 6.238 1.00 95.62 586 VAL A N 1
ATOM 4331 C CA . VAL A 1 586 ? -19.523 5.324 6.995 1.00 95.62 586 VAL A CA 1
ATOM 4332 C C . VAL A 1 586 ? -19.511 3.905 7.541 1.00 95.62 586 VAL A C 1
ATOM 4334 O O . VAL A 1 586 ? -19.315 2.943 6.799 1.00 95.62 586 VAL A O 1
ATOM 4337 N N . ALA A 1 587 ? -19.763 3.766 8.837 1.00 94.50 587 ALA A N 1
ATOM 4338 C CA . ALA A 1 587 ? -19.942 2.481 9.490 1.00 94.50 587 ALA A CA 1
ATOM 4339 C C . ALA A 1 587 ? -21.287 2.429 10.212 1.00 94.50 587 ALA A C 1
ATOM 4341 O O . ALA A 1 587 ? -21.723 3.401 10.826 1.00 94.50 587 ALA A O 1
ATOM 4342 N N . VAL A 1 588 ? -21.930 1.267 10.159 1.00 95.12 588 VAL A N 1
ATOM 4343 C CA . VAL A 1 588 ? -23.118 0.946 10.947 1.00 95.12 588 VAL A CA 1
ATOM 4344 C C . VAL A 1 588 ? -22.838 -0.332 11.720 1.00 95.12 588 VAL A C 1
ATOM 4346 O O . VAL A 1 588 ? -22.643 -1.398 11.134 1.00 95.12 588 VAL A O 1
ATOM 4349 N N . TRP A 1 589 ? -22.821 -0.239 13.043 1.00 93.38 589 TRP A N 1
ATOM 4350 C CA . TRP A 1 589 ? -22.527 -1.352 13.930 1.00 93.38 589 TRP A CA 1
ATOM 4351 C C . TRP A 1 589 ? -23.785 -1.863 14.625 1.00 93.38 589 TRP A C 1
ATOM 4353 O O . TRP A 1 589 ? -24.284 -1.208 15.537 1.00 93.38 589 TRP A O 1
ATOM 4363 N N . ARG A 1 590 ? -24.268 -3.047 14.217 1.00 94.31 590 ARG A N 1
ATOM 4364 C CA . ARG A 1 590 ? -25.266 -3.871 14.927 1.00 94.31 590 ARG A CA 1
ATOM 4365 C C . ARG A 1 590 ? -26.330 -3.033 15.659 1.00 94.31 590 ARG A C 1
ATOM 4367 O O . ARG A 1 590 ? -26.322 -3.000 16.894 1.00 94.31 590 ARG A O 1
ATOM 4374 N N . PRO A 1 591 ? -27.221 -2.329 14.931 1.00 92.94 591 PRO A N 1
ATOM 4375 C CA . PRO A 1 591 ? -28.265 -1.492 15.521 1.00 92.94 591 PRO A CA 1
ATOM 4376 C C . PRO A 1 591 ? -29.161 -2.320 16.452 1.00 92.94 591 PRO A C 1
ATOM 4378 O O . PRO A 1 591 ? -30.062 -3.030 16.008 1.00 92.94 591 PRO A O 1
ATOM 4381 N N . ARG A 1 592 ? -28.881 -2.257 17.759 1.00 92.44 592 ARG A N 1
ATOM 4382 C CA . ARG A 1 592 ? -29.578 -3.054 18.777 1.00 92.44 592 ARG A CA 1
ATOM 4383 C C . ARG A 1 592 ? -31.062 -2.709 18.810 1.00 92.44 592 ARG A C 1
ATOM 4385 O O . ARG A 1 592 ? -31.426 -1.538 18.725 1.00 92.44 592 ARG A O 1
ATOM 4392 N N . GLY A 1 593 ? -31.900 -3.729 18.976 1.00 93.31 593 GLY A N 1
ATOM 4393 C CA . GLY A 1 593 ? -33.352 -3.557 19.041 1.00 93.31 593 GLY A CA 1
ATOM 4394 C C . GLY A 1 593 ? -34.024 -3.377 17.679 1.00 93.31 593 GLY A C 1
ATOM 4395 O O . GLY A 1 593 ? -35.235 -3.181 17.633 1.00 93.31 593 GLY A O 1
ATOM 4396 N N . VAL A 1 594 ? -33.273 -3.470 16.574 1.00 94.62 594 VAL A N 1
ATOM 4397 C CA . VAL A 1 594 ? -33.837 -3.574 15.226 1.00 94.62 594 VAL A CA 1
ATOM 4398 C C . VAL A 1 594 ? -33.696 -5.028 14.769 1.00 94.62 594 VAL A C 1
ATOM 4400 O O . VAL A 1 594 ? -32.575 -5.453 14.461 1.00 94.62 594 VAL A O 1
ATOM 4403 N N . PRO A 1 595 ? -34.796 -5.812 14.744 1.00 94.88 595 PRO A N 1
ATOM 4404 C CA . PRO A 1 595 ? -34.751 -7.220 14.369 1.00 94.88 595 PRO A CA 1
ATOM 4405 C C . PRO A 1 595 ? -34.025 -7.428 13.041 1.00 94.88 595 PRO A C 1
ATOM 4407 O O . PRO A 1 595 ? -34.145 -6.614 12.126 1.00 94.88 595 PRO A O 1
ATOM 4410 N N . VAL A 1 596 ? -33.272 -8.527 12.941 1.00 93.31 596 VAL A N 1
ATOM 4411 C CA . VAL A 1 596 ? -32.383 -8.865 11.814 1.00 93.31 596 VAL A CA 1
ATOM 4412 C C . VAL A 1 596 ? -31.158 -7.952 11.717 1.00 93.31 596 VAL A C 1
ATOM 4414 O O . VAL A 1 596 ? -30.041 -8.465 11.732 1.00 93.31 596 VAL A O 1
ATOM 4417 N N . LEU A 1 597 ? -31.329 -6.627 11.675 1.00 95.38 597 LEU A N 1
ATOM 4418 C CA . LEU A 1 597 ? -30.224 -5.675 11.498 1.00 95.38 597 LEU A CA 1
ATOM 4419 C C . LEU A 1 597 ? -29.231 -5.674 12.664 1.00 95.38 597 LEU A C 1
ATOM 4421 O O . LEU A 1 597 ? -28.047 -5.443 12.444 1.00 95.38 597 LEU A O 1
ATOM 4425 N N . GLU A 1 598 ? -29.651 -6.022 13.880 1.00 95.69 598 GLU A N 1
ATOM 4426 C CA . GLU A 1 598 ? -28.745 -6.218 15.023 1.00 95.69 598 GLU A CA 1
ATOM 4427 C C . GLU A 1 598 ? -27.683 -7.318 14.806 1.00 95.69 598 GLU A C 1
ATOM 4429 O O . GLU A 1 598 ? -26.693 -7.381 15.540 1.00 95.69 598 GLU A O 1
ATOM 4434 N N . ARG A 1 599 ? -27.867 -8.181 13.797 1.00 97.19 599 ARG A N 1
ATOM 4435 C CA . ARG A 1 599 ? -26.898 -9.203 13.375 1.00 97.19 599 ARG A CA 1
ATOM 4436 C C . ARG A 1 599 ? -26.006 -8.744 12.228 1.00 97.19 599 ARG A C 1
ATOM 4438 O O . ARG A 1 599 ? -25.158 -9.513 11.795 1.00 97.19 599 ARG A O 1
ATOM 4445 N N . PHE A 1 600 ? -26.163 -7.523 11.729 1.00 97.56 600 PHE A N 1
ATOM 4446 C CA . PHE A 1 600 ? -25.354 -7.006 10.633 1.00 97.56 600 PHE A CA 1
ATOM 4447 C C . PHE A 1 600 ? -24.462 -5.854 11.082 1.00 97.56 600 PHE A C 1
ATOM 4449 O O . PHE A 1 600 ? -24.825 -5.027 11.918 1.00 97.56 600 PHE A O 1
ATOM 4456 N N . SER A 1 601 ? -23.278 -5.783 10.485 1.00 96.31 601 SER A N 1
ATOM 4457 C CA . SER A 1 601 ? -22.472 -4.567 10.476 1.00 96.31 601 SER A CA 1
ATOM 4458 C C . SER A 1 601 ? -22.109 -4.212 9.043 1.00 96.31 601 SER A C 1
ATOM 4460 O O . SER A 1 601 ? -21.739 -5.096 8.267 1.00 96.31 601 SER A O 1
ATOM 4462 N N . LEU A 1 602 ? -22.188 -2.928 8.723 1.00 96.00 602 LEU A N 1
ATOM 4463 C CA . LEU A 1 602 ? -21.883 -2.374 7.413 1.00 96.00 602 LEU A CA 1
ATOM 4464 C C . LEU A 1 602 ? -20.714 -1.398 7.542 1.00 96.00 602 LEU A C 1
ATOM 4466 O O . LEU A 1 602 ? -20.667 -0.618 8.490 1.00 96.00 602 LEU A O 1
ATOM 4470 N N . GLY A 1 603 ? -19.805 -1.419 6.578 1.00 94.62 603 GLY A N 1
ATOM 4471 C CA . GLY A 1 603 ? -18.796 -0.388 6.377 1.00 94.62 603 GLY A CA 1
ATOM 4472 C C . GLY A 1 603 ? -18.743 -0.020 4.903 1.00 94.62 603 GLY A C 1
ATOM 4473 O O . GLY A 1 603 ? -18.810 -0.900 4.050 1.00 94.62 603 GLY A O 1
ATOM 4474 N N . ALA A 1 604 ? -18.631 1.258 4.589 1.00 96.00 604 ALA A N 1
ATOM 4475 C CA . ALA A 1 604 ? -18.387 1.728 3.236 1.00 96.00 604 ALA A CA 1
ATOM 4476 C C . ALA A 1 604 ? -17.443 2.920 3.289 1.00 96.00 604 ALA A C 1
ATOM 4478 O O . ALA A 1 604 ? -17.534 3.734 4.208 1.00 96.00 604 ALA A O 1
ATOM 4479 N N . GLY A 1 605 ? -16.571 3.041 2.298 1.00 94.12 605 GLY A N 1
ATOM 4480 C CA . GLY A 1 605 ? -15.709 4.205 2.205 1.00 94.12 605 GLY A CA 1
ATOM 4481 C C . GLY A 1 605 ? -15.254 4.492 0.792 1.00 94.12 605 GLY A C 1
ATOM 4482 O O . GLY A 1 605 ? -15.233 3.611 -0.070 1.00 94.12 605 GLY A O 1
ATOM 4483 N N . LEU A 1 606 ? -14.908 5.752 0.569 1.00 94.25 606 LEU A N 1
ATOM 4484 C CA . LEU A 1 606 ? -14.385 6.288 -0.677 1.00 94.25 606 LEU A CA 1
ATOM 4485 C C . LEU A 1 606 ? -13.126 7.079 -0.374 1.00 94.25 606 LEU A C 1
ATOM 4487 O O . LEU A 1 606 ? -13.079 7.813 0.608 1.00 94.25 606 LEU A O 1
ATOM 4491 N N . LEU A 1 607 ? -12.143 6.958 -1.249 1.00 93.12 607 LEU A N 1
ATOM 4492 C CA . LEU A 1 607 ? -10.900 7.687 -1.187 1.00 93.12 607 LEU A CA 1
ATOM 4493 C C . LEU A 1 607 ? -10.551 8.218 -2.567 1.00 93.12 607 LEU A C 1
ATOM 4495 O O . LEU A 1 607 ? -10.662 7.511 -3.571 1.00 93.12 607 LEU A O 1
ATOM 4499 N N . ARG A 1 608 ? -10.074 9.458 -2.597 1.00 93.25 608 ARG A N 1
ATOM 4500 C CA . ARG A 1 608 ? -9.562 10.106 -3.794 1.00 93.25 608 ARG A CA 1
ATOM 4501 C C . ARG A 1 608 ? -8.273 10.852 -3.473 1.00 93.25 608 ARG A C 1
ATOM 4503 O O . ARG A 1 608 ? -8.208 11.549 -2.465 1.00 93.25 608 ARG A O 1
ATOM 4510 N N . GLY A 1 609 ? -7.266 10.688 -4.323 1.00 92.62 609 GLY A N 1
ATOM 4511 C CA . GLY A 1 609 ? -5.988 11.387 -4.234 1.00 92.62 609 GLY A CA 1
ATOM 4512 C C . GLY A 1 609 ? -5.656 12.097 -5.523 1.00 92.62 609 GLY A C 1
ATOM 4513 O O . GLY A 1 609 ? -5.270 11.442 -6.483 1.00 92.62 609 GLY A O 1
ATOM 4514 N N . ASP A 1 610 ? -5.805 13.414 -5.531 1.00 94.31 610 ASP A N 1
ATOM 4515 C CA . ASP A 1 610 ? -5.582 14.274 -6.684 1.00 94.31 610 ASP A CA 1
ATOM 4516 C C . ASP A 1 610 ? -4.158 14.845 -6.650 1.00 94.31 610 ASP A C 1
ATOM 4518 O O . ASP A 1 610 ? -3.761 15.488 -5.674 1.00 94.31 610 ASP A O 1
ATOM 4522 N N . VAL A 1 611 ? -3.395 14.638 -7.725 1.00 93.69 611 VAL A N 1
ATOM 4523 C CA . VAL A 1 611 ? -2.089 15.268 -7.938 1.00 93.69 611 VAL A CA 1
ATOM 4524 C C . VAL A 1 611 ? -2.224 16.312 -9.039 1.00 93.69 611 VAL A C 1
ATOM 4526 O O . VAL A 1 611 ? -2.522 15.978 -10.185 1.00 93.69 611 VAL A O 1
ATOM 4529 N N . SER A 1 612 ? -2.004 17.578 -8.682 1.00 95.06 612 SER A N 1
ATOM 4530 C CA . SER A 1 612 ? -2.235 18.731 -9.567 1.00 95.06 612 SER A CA 1
ATOM 4531 C C . SER A 1 612 ? -1.194 19.838 -9.403 1.00 95.06 612 SER A C 1
ATOM 4533 O O . SER A 1 612 ? -0.398 19.807 -8.459 1.00 95.06 612 SER A O 1
ATOM 4535 N N . GLY A 1 613 ? -1.236 20.840 -10.284 1.00 93.62 613 GLY A N 1
ATOM 4536 C CA . GLY A 1 613 ? -0.353 22.014 -10.257 1.00 93.62 613 GLY A CA 1
ATOM 4537 C C . GLY A 1 613 ? 1.003 21.761 -10.917 1.00 93.62 613 GLY A C 1
ATOM 4538 O O . GLY A 1 613 ? 1.252 20.666 -11.407 1.00 93.62 613 GLY A O 1
ATOM 4539 N N . GLY A 1 614 ? 1.882 22.767 -10.923 1.00 91.62 614 GLY A N 1
ATOM 4540 C CA . GLY A 1 614 ? 3.180 22.726 -11.619 1.00 91.62 614 GLY A CA 1
ATOM 4541 C C . GLY A 1 614 ? 3.152 23.273 -13.052 1.00 91.62 614 GLY A C 1
ATOM 4542 O O . GLY A 1 614 ? 4.148 23.159 -13.758 1.00 91.62 614 GLY A O 1
ATOM 4543 N N . GLU A 1 615 ? 2.033 23.867 -13.482 1.00 92.62 615 GLU A N 1
ATOM 4544 C CA . GLU A 1 615 ? 1.866 24.505 -14.802 1.00 92.62 615 GLU A CA 1
ATOM 4545 C C . GLU A 1 615 ? 2.890 25.614 -15.048 1.00 92.62 615 GLU A C 1
ATOM 4547 O O . GLU A 1 615 ? 3.575 25.600 -16.068 1.00 92.62 615 GLU A O 1
ATOM 4552 N N . ASP A 1 616 ? 3.051 26.520 -14.080 1.00 90.81 616 ASP A N 1
ATOM 4553 C CA . ASP A 1 616 ? 3.992 27.647 -14.162 1.00 90.81 616 ASP A CA 1
ATOM 4554 C C . ASP A 1 616 ? 5.455 27.190 -14.295 1.00 90.81 616 ASP A C 1
ATOM 4556 O O . ASP A 1 616 ? 6.308 27.930 -14.781 1.00 90.81 616 ASP A O 1
ATOM 4560 N N . GLU A 1 617 ? 5.745 25.957 -13.876 1.00 87.50 617 GLU A N 1
ATOM 4561 C CA . GLU A 1 617 ? 7.066 25.337 -13.965 1.00 87.50 617 GLU A CA 1
ATOM 4562 C C . GLU A 1 617 ? 7.192 24.371 -15.162 1.00 87.50 617 GLU A C 1
ATOM 4564 O O . GLU A 1 617 ? 8.255 23.797 -15.381 1.00 87.50 617 GLU A O 1
ATOM 4569 N N . GLY A 1 618 ? 6.130 24.199 -15.962 1.00 86.38 618 GLY A N 1
ATOM 4570 C CA . GLY A 1 618 ? 6.109 23.330 -17.144 1.00 86.38 618 GLY A CA 1
ATOM 4571 C C . GLY A 1 618 ? 5.972 21.832 -16.848 1.00 86.38 618 GLY A C 1
ATOM 4572 O O . GLY A 1 618 ? 6.221 21.011 -17.730 1.00 86.38 618 GLY A O 1
ATOM 4573 N N . TYR A 1 619 ? 5.582 21.459 -15.626 1.00 81.38 619 TYR A N 1
ATOM 4574 C CA . TYR A 1 619 ? 5.565 20.067 -15.161 1.00 81.38 619 TYR A CA 1
ATOM 4575 C C . TYR A 1 619 ? 4.172 19.504 -14.851 1.00 81.38 619 TYR A C 1
ATOM 4577 O O . TYR A 1 619 ? 4.044 18.318 -14.537 1.00 81.38 619 TYR A O 1
ATOM 4585 N N . GLY A 1 620 ? 3.128 20.328 -14.919 1.00 84.50 620 GLY A N 1
ATOM 4586 C CA . GLY A 1 620 ? 1.762 19.917 -14.604 1.00 84.50 620 GLY A CA 1
ATOM 4587 C C . GLY A 1 620 ? 0.695 20.621 -15.427 1.00 84.50 620 GLY A C 1
ATOM 4588 O O . GLY A 1 620 ? 1.007 21.286 -16.413 1.00 84.50 620 GLY A O 1
ATOM 4589 N N . GLY A 1 621 ? -0.562 20.442 -15.022 1.00 84.75 621 GLY A N 1
ATOM 4590 C CA . GLY A 1 621 ? -1.733 21.015 -15.679 1.00 84.75 621 GLY A CA 1
ATOM 4591 C C . GLY A 1 621 ? -2.555 20.021 -16.491 1.00 84.75 621 GLY A C 1
ATOM 4592 O O . GLY A 1 621 ? -2.369 18.803 -16.363 1.00 84.75 621 GLY A O 1
ATOM 4593 N N . PRO A 1 622 ? -3.488 20.508 -17.333 1.00 82.12 622 PRO A N 1
ATOM 4594 C CA . PRO A 1 622 ? -4.380 19.661 -18.112 1.00 82.12 622 PRO A CA 1
ATOM 4595 C C . PRO A 1 622 ? -3.613 18.599 -18.906 1.00 82.12 622 PRO A C 1
ATOM 4597 O O . PRO A 1 622 ? -2.807 18.904 -19.781 1.00 82.12 622 PRO A O 1
ATOM 4600 N N . GLY A 1 623 ? -3.871 17.329 -18.592 1.00 79.25 623 GLY A N 1
ATOM 4601 C CA . GLY A 1 623 ? -3.217 16.179 -19.217 1.00 79.25 623 GLY A CA 1
ATOM 4602 C C . GLY A 1 623 ? -2.007 15.624 -18.460 1.00 79.25 623 GLY A C 1
ATOM 4603 O O . GLY A 1 623 ? -1.659 14.476 -18.715 1.00 79.25 623 GLY A O 1
ATOM 4604 N N . ALA A 1 624 ? -1.404 16.361 -17.523 1.00 83.25 624 ALA A N 1
ATOM 4605 C CA . ALA A 1 624 ? -0.356 15.877 -16.609 1.00 83.25 624 ALA A CA 1
ATOM 4606 C C . ALA A 1 624 ? -0.876 15.646 -15.176 1.00 83.25 624 ALA A C 1
ATOM 4608 O O . ALA A 1 624 ? -0.311 14.842 -14.426 1.00 83.25 624 ALA A O 1
ATOM 4609 N N . ASP A 1 625 ? -1.963 16.324 -14.815 1.00 92.19 625 ASP A N 1
ATOM 4610 C CA . ASP A 1 625 ? -2.724 16.079 -13.596 1.00 92.19 625 ASP A CA 1
ATOM 4611 C C . ASP A 1 625 ? -3.399 14.704 -13.650 1.00 92.19 625 ASP A C 1
ATOM 4613 O O . ASP A 1 625 ? -3.892 14.260 -14.692 1.00 92.19 625 ASP A O 1
ATOM 4617 N N . TYR A 1 626 ? -3.418 14.020 -12.510 1.00 92.75 626 TYR A N 1
ATOM 4618 C CA . TYR A 1 626 ? -4.028 12.703 -12.381 1.00 92.75 626 TYR A CA 1
ATOM 4619 C C . TYR A 1 626 ? -4.614 12.507 -10.989 1.00 92.75 626 TYR A C 1
ATOM 4621 O O . TYR A 1 626 ? -4.298 13.236 -10.046 1.00 92.75 626 TYR A O 1
ATOM 4629 N N . TYR A 1 627 ? -5.452 11.486 -10.845 1.00 93.44 627 TYR A N 1
ATOM 4630 C CA . TYR A 1 627 ? -5.968 11.077 -9.552 1.00 93.44 627 TYR A CA 1
ATOM 4631 C C . TYR A 1 627 ? -5.964 9.562 -9.364 1.00 93.44 627 TYR A C 1
ATOM 4633 O O . TYR A 1 627 ? -6.169 8.769 -10.286 1.00 93.44 627 TYR A O 1
ATOM 4641 N N . HIS A 1 628 ? -5.774 9.161 -8.115 1.00 92.50 628 HIS A N 1
ATOM 4642 C CA . HIS A 1 628 ? -6.034 7.811 -7.643 1.00 92.50 628 HIS A CA 1
ATOM 4643 C C . HIS A 1 628 ? -7.421 7.767 -7.016 1.00 92.50 628 HIS A C 1
ATOM 4645 O O . HIS A 1 628 ? -7.835 8.713 -6.340 1.00 92.50 628 HIS A O 1
ATOM 4651 N N . PHE A 1 629 ? -8.139 6.669 -7.215 1.00 93.75 629 PHE A N 1
ATOM 4652 C CA . PHE A 1 629 ? -9.432 6.458 -6.580 1.00 93.75 629 PHE A CA 1
ATOM 4653 C C . PHE A 1 629 ? -9.512 5.058 -5.999 1.00 93.75 629 PHE A C 1
ATOM 4655 O O . PHE A 1 629 ? -9.128 4.082 -6.644 1.00 93.75 629 PHE A O 1
ATOM 4662 N N . ALA A 1 630 ? -10.080 4.952 -4.803 1.00 94.00 630 ALA A N 1
ATOM 4663 C CA . ALA A 1 630 ? -10.449 3.668 -4.254 1.00 94.00 630 ALA A CA 1
ATOM 4664 C C . ALA A 1 630 ? -11.730 3.719 -3.440 1.00 94.00 630 ALA A C 1
ATOM 4666 O O . ALA A 1 630 ? -12.120 4.738 -2.885 1.00 94.00 630 ALA A O 1
ATOM 4667 N N . SER A 1 631 ? -12.388 2.576 -3.350 1.00 95.12 631 SER A N 1
ATOM 4668 C CA . SER A 1 631 ? -13.616 2.412 -2.585 1.00 95.12 631 SER A CA 1
ATOM 4669 C C . SER A 1 631 ? -13.604 1.097 -1.839 1.00 95.12 631 SER A C 1
ATOM 4671 O O . SER A 1 631 ? -12.824 0.200 -2.161 1.00 95.12 631 SER A O 1
ATOM 4673 N N . TYR A 1 632 ? -14.497 0.962 -0.869 1.00 95.69 632 TYR A N 1
ATOM 4674 C CA . TYR A 1 632 ? -14.852 -0.336 -0.333 1.00 95.69 632 TYR A CA 1
ATOM 4675 C C . TYR A 1 632 ? -16.299 -0.384 0.129 1.00 95.69 632 TYR A C 1
ATOM 4677 O O . TYR A 1 632 ? -16.895 0.621 0.512 1.00 95.69 632 TYR A O 1
ATOM 4685 N N . LEU A 1 633 ? -16.833 -1.597 0.125 1.00 96.69 633 LEU A N 1
ATOM 4686 C CA . LEU A 1 633 ? -18.069 -1.972 0.785 1.00 96.69 633 LEU A CA 1
ATOM 4687 C C . LEU A 1 633 ? -17.797 -3.248 1.569 1.00 96.69 633 LEU A C 1
ATOM 4689 O O . LEU A 1 633 ? -17.239 -4.204 1.039 1.00 96.69 633 LEU A O 1
ATOM 4693 N N . GLN A 1 634 ? -18.210 -3.271 2.824 1.00 96.38 634 GLN A N 1
ATOM 4694 C CA . GLN A 1 634 ? -18.065 -4.390 3.729 1.00 96.38 634 GLN A CA 1
ATOM 4695 C C . GLN A 1 634 ? -19.403 -4.678 4.391 1.00 96.38 634 GLN A C 1
ATOM 4697 O O . GLN A 1 634 ? -19.983 -3.819 5.049 1.00 96.38 634 GLN A O 1
ATOM 4702 N N . LEU A 1 635 ? -19.841 -5.924 4.285 1.00 97.31 635 LEU A N 1
ATOM 4703 C CA . LEU A 1 635 ? -20.985 -6.454 5.001 1.00 97.31 635 LEU A CA 1
ATOM 4704 C C . LEU A 1 635 ? -20.508 -7.605 5.878 1.00 97.31 635 LEU A C 1
ATOM 4706 O O . LEU A 1 635 ? -19.828 -8.513 5.402 1.00 97.31 635 LEU A O 1
ATOM 4710 N N . ARG A 1 636 ? -20.870 -7.585 7.160 1.00 97.81 636 ARG A N 1
ATOM 4711 C CA . ARG A 1 636 ? -20.685 -8.740 8.041 1.00 97.81 636 ARG A CA 1
ATOM 4712 C C . ARG A 1 636 ? -22.012 -9.165 8.640 1.00 97.81 636 ARG A C 1
ATOM 4714 O O . ARG A 1 636 ? -22.770 -8.318 9.109 1.00 97.81 636 ARG A O 1
ATOM 4721 N N . PHE A 1 637 ? -22.247 -10.468 8.652 1.00 98.25 637 PHE A N 1
ATOM 4722 C CA . PHE A 1 637 ? -23.349 -11.123 9.338 1.00 98.25 637 PHE A CA 1
ATOM 4723 C C . PHE A 1 637 ? -22.809 -11.870 10.557 1.00 98.25 637 PHE A C 1
ATOM 4725 O O . PHE A 1 637 ? -21.888 -12.669 10.430 1.00 98.25 637 PHE A O 1
ATOM 4732 N N . HIS A 1 638 ? -23.387 -11.614 11.724 1.00 97.81 638 HIS A N 1
ATOM 4733 C CA . HIS A 1 638 ? -22.983 -12.142 13.024 1.00 97.81 638 HIS A CA 1
ATOM 4734 C C . HIS A 1 638 ? -24.034 -13.155 13.498 1.00 97.81 638 HIS A C 1
ATOM 4736 O O . HIS A 1 638 ? -24.990 -12.768 14.178 1.00 97.81 638 HIS A O 1
ATOM 4742 N N . PRO A 1 639 ? -23.922 -14.445 13.122 1.00 97.06 639 PRO A N 1
ATOM 4743 C CA . PRO A 1 639 ? -24.787 -15.491 13.670 1.00 97.06 639 PRO A CA 1
ATOM 4744 C C . PRO A 1 639 ? -24.633 -15.638 15.191 1.00 97.06 639 PRO A C 1
ATOM 4746 O O . PRO A 1 639 ? -25.590 -16.014 15.865 1.00 97.06 639 PRO A O 1
ATOM 4749 N N . SER A 1 640 ? -23.456 -15.316 15.731 1.00 96.06 640 SER A N 1
ATOM 4750 C CA . SER A 1 640 ? -23.167 -15.222 17.162 1.00 96.06 640 SER A CA 1
ATOM 4751 C C . SER A 1 640 ? -22.171 -14.085 17.420 1.00 96.06 640 SER A C 1
ATOM 4753 O O . SER A 1 640 ? -21.629 -13.503 16.485 1.00 96.06 640 SER A O 1
ATOM 4755 N N . ASP A 1 641 ? -21.901 -13.757 18.684 1.00 91.50 641 ASP A N 1
ATOM 4756 C CA . ASP A 1 641 ? -20.946 -12.688 19.022 1.00 91.50 641 ASP A CA 1
ATOM 4757 C C . ASP A 1 641 ? -19.476 -13.062 18.757 1.00 91.50 641 ASP A C 1
ATOM 4759 O O . ASP A 1 641 ? -18.618 -12.183 18.680 1.00 91.50 641 ASP A O 1
ATOM 4763 N N . TRP A 1 642 ? -19.178 -14.355 18.611 1.00 94.88 642 TRP A N 1
ATOM 4764 C CA . TRP A 1 642 ? -17.828 -14.870 18.374 1.00 94.88 642 TRP A CA 1
ATOM 4765 C C . TRP A 1 642 ? -17.591 -15.286 16.919 1.00 94.88 642 TRP A C 1
ATOM 4767 O O . TRP A 1 642 ? -16.449 -15.539 16.555 1.00 94.88 642 TRP A O 1
ATOM 4777 N N . LEU A 1 643 ? -18.629 -15.360 16.082 1.00 97.31 643 LEU A N 1
ATOM 4778 C CA . LEU A 1 643 ? -18.542 -15.797 14.689 1.00 97.31 643 LEU A CA 1
ATOM 4779 C C . LEU A 1 643 ? -19.176 -14.756 13.774 1.00 97.31 643 LEU A C 1
ATOM 4781 O O . LEU A 1 643 ? -20.321 -14.363 13.989 1.00 97.31 643 LEU A O 1
ATOM 4785 N N . TYR A 1 644 ? -18.483 -14.386 12.699 1.00 97.69 644 TYR A N 1
ATOM 4786 C CA . TYR A 1 644 ? -19.086 -13.616 11.618 1.00 97.69 644 TYR A CA 1
ATOM 4787 C C . TYR A 1 644 ? -18.728 -14.150 10.235 1.00 97.69 644 TYR A C 1
ATOM 4789 O O . TYR A 1 644 ? -17.627 -14.642 9.993 1.00 97.69 644 TYR A O 1
ATOM 4797 N N . LEU A 1 645 ? -19.676 -14.002 9.314 1.00 98.44 645 LEU A N 1
ATOM 4798 C CA . LEU A 1 645 ? -19.474 -14.140 7.878 1.00 98.44 645 LEU A CA 1
ATOM 4799 C C . LEU A 1 645 ? -19.266 -12.750 7.291 1.00 98.44 645 LEU A C 1
ATOM 4801 O O . LEU A 1 645 ? -19.957 -11.807 7.672 1.00 98.44 645 LEU A O 1
ATOM 4805 N N . GLN A 1 646 ? -18.322 -12.609 6.377 1.00 97.56 646 GLN A N 1
ATOM 4806 C CA . GLN A 1 646 ? -17.977 -11.352 5.736 1.00 97.56 646 GLN A CA 1
ATOM 4807 C C . GLN A 1 646 ? -18.116 -11.488 4.227 1.00 97.56 646 GLN A C 1
ATOM 4809 O O . GLN A 1 646 ? -17.646 -12.461 3.649 1.00 97.56 646 GLN A O 1
ATOM 4814 N N . TYR A 1 647 ? -18.674 -10.454 3.608 1.00 98.12 647 TYR A N 1
ATOM 4815 C CA . TYR A 1 647 ? -18.419 -10.112 2.218 1.00 98.12 647 TYR A CA 1
ATOM 4816 C C . TYR A 1 647 ? -17.797 -8.721 2.171 1.00 98.12 647 TYR A C 1
ATOM 4818 O O . TYR A 1 647 ? -18.216 -7.809 2.892 1.00 98.12 647 TYR A O 1
ATOM 4826 N N . ARG A 1 648 ? -16.785 -8.545 1.334 1.00 96.81 648 ARG A N 1
ATOM 4827 C CA . ARG A 1 648 ? -16.176 -7.246 1.089 1.00 96.81 648 ARG A CA 1
ATOM 4828 C C . ARG A 1 648 ? -15.834 -7.116 -0.378 1.00 96.81 648 ARG A C 1
ATOM 4830 O O . ARG A 1 648 ? -15.395 -8.075 -0.995 1.00 96.81 648 ARG A O 1
ATOM 4837 N N . GLN A 1 649 ? -16.003 -5.917 -0.907 1.00 97.44 649 GLN A N 1
ATOM 4838 C CA . GLN A 1 649 ? -15.521 -5.559 -2.228 1.00 97.44 649 GLN A CA 1
ATOM 4839 C C . GLN A 1 649 ? -14.877 -4.179 -2.209 1.00 97.44 649 GLN A C 1
ATOM 4841 O O . GLN A 1 649 ? -15.132 -3.390 -1.297 1.00 97.44 649 GLN A O 1
ATOM 4846 N N . GLY A 1 650 ? -14.133 -3.849 -3.252 1.00 96.06 650 GLY A N 1
ATOM 4847 C CA . GLY A 1 650 ? -13.740 -2.474 -3.515 1.00 96.06 650 GLY A CA 1
ATOM 4848 C C . GLY A 1 650 ? -13.075 -2.312 -4.868 1.00 96.06 650 GLY A C 1
ATOM 4849 O O . GLY A 1 650 ? -12.471 -3.244 -5.382 1.00 96.06 650 GLY A O 1
ATOM 4850 N N . LEU A 1 651 ? -13.212 -1.122 -5.444 1.00 95.75 651 LEU A N 1
ATOM 4851 C CA . LEU A 1 651 ? -12.508 -0.704 -6.656 1.00 95.75 651 LEU A CA 1
ATOM 4852 C C . LEU A 1 651 ? -11.229 0.035 -6.260 1.00 95.75 651 LEU A C 1
ATOM 4854 O O . LEU A 1 651 ? -11.257 0.809 -5.303 1.00 95.75 651 LEU A O 1
ATOM 4858 N N . ARG A 1 652 ? -10.152 -0.165 -7.014 1.00 93.94 652 ARG A N 1
ATOM 4859 C CA . ARG A 1 652 ? -8.917 0.620 -6.971 1.00 93.94 652 ARG A CA 1
ATOM 4860 C C . ARG A 1 652 ? -8.540 1.042 -8.386 1.00 93.94 652 ARG A C 1
ATOM 4862 O O . ARG A 1 652 ? -8.633 0.236 -9.308 1.00 93.94 652 ARG A O 1
ATOM 4869 N N . THR A 1 653 ? -8.134 2.292 -8.543 1.00 93.25 653 THR A N 1
ATOM 4870 C CA . THR A 1 653 ? -7.644 2.821 -9.814 1.00 93.25 653 THR A CA 1
ATOM 4871 C C . THR A 1 653 ? -6.518 3.820 -9.585 1.00 93.25 653 THR A C 1
ATOM 4873 O O . THR A 1 653 ? -6.517 4.544 -8.579 1.00 93.25 653 THR A O 1
ATOM 4876 N N . PHE A 1 654 ? -5.571 3.879 -10.512 1.00 90.88 654 PHE A N 1
ATOM 4877 C CA . PHE A 1 654 ? -4.382 4.707 -10.416 1.00 90.88 654 PHE A CA 1
ATOM 4878 C C . PHE A 1 654 ? -4.173 5.530 -11.683 1.00 90.88 654 PHE A C 1
ATOM 4880 O O . PHE A 1 654 ? -4.531 5.114 -12.773 1.00 90.88 654 PHE A O 1
ATOM 4887 N N . GLY A 1 655 ? -3.591 6.722 -11.534 1.00 89.62 655 GLY A N 1
ATOM 4888 C CA . GLY A 1 655 ? -3.178 7.527 -12.686 1.00 89.62 655 GLY A CA 1
ATOM 4889 C C . GLY A 1 655 ? -4.316 8.036 -13.579 1.00 89.62 655 GLY A C 1
ATOM 4890 O O . GLY A 1 655 ? -4.034 8.516 -14.671 1.00 89.62 655 GLY A O 1
ATOM 4891 N N . ASN A 1 656 ? -5.576 7.987 -13.132 1.00 91.50 656 ASN A N 1
ATOM 4892 C CA . ASN A 1 656 ? -6.719 8.443 -13.923 1.00 91.50 656 ASN A CA 1
ATOM 4893 C C . ASN A 1 656 ? -6.558 9.921 -14.305 1.00 91.50 656 ASN A C 1
ATOM 4895 O O . ASN A 1 656 ? -6.345 10.759 -13.427 1.00 91.50 656 ASN A O 1
ATOM 4899 N N . ARG A 1 657 ? -6.737 10.267 -15.583 1.00 92.88 657 ARG A N 1
ATOM 4900 C CA . ARG A 1 657 ? -6.619 11.660 -16.065 1.00 92.88 657 ARG A CA 1
ATOM 4901 C C . ARG A 1 657 ? -7.962 12.284 -16.421 1.00 92.88 657 ARG A C 1
ATOM 4903 O O . ARG A 1 657 ? -8.080 13.501 -16.541 1.00 92.88 657 ARG A O 1
ATOM 4910 N N . ARG A 1 658 ? -8.996 11.457 -16.574 1.00 87.25 658 ARG A N 1
ATOM 4911 C CA . ARG A 1 658 ? -10.384 11.877 -16.814 1.00 87.25 658 ARG A CA 1
ATOM 4912 C C . ARG A 1 658 ? -11.375 11.103 -15.950 1.00 87.25 658 ARG A C 1
ATOM 4914 O O . ARG A 1 658 ? -11.034 10.144 -15.262 1.00 87.25 658 ARG A O 1
ATOM 4921 N N . GLY A 1 659 ? -12.634 11.529 -16.011 1.00 89.44 659 GLY A N 1
ATOM 4922 C CA . GLY A 1 659 ? -13.718 10.937 -15.234 1.00 89.44 659 GLY A CA 1
ATOM 4923 C C . GLY A 1 659 ? -13.646 11.291 -13.747 1.00 89.44 659 GLY A C 1
ATOM 4924 O O . GLY A 1 659 ? -12.799 12.066 -13.309 1.00 89.44 659 GLY A O 1
ATOM 4925 N N . LEU A 1 660 ? -14.576 10.728 -12.974 1.00 88.06 660 LEU A N 1
ATOM 4926 C CA . LEU A 1 660 ? -14.668 10.946 -11.524 1.00 88.06 660 LEU A CA 1
ATOM 4927 C C . LEU A 1 660 ? -14.178 9.751 -10.696 1.00 88.06 660 LEU A C 1
ATOM 4929 O O . LEU A 1 660 ? -13.810 9.918 -9.537 1.00 88.06 660 LEU A O 1
ATOM 4933 N N . ILE A 1 661 ? -14.229 8.551 -11.270 1.00 89.94 661 ILE A N 1
ATOM 4934 C CA . ILE A 1 661 ? -14.002 7.283 -10.562 1.00 89.94 661 ILE A CA 1
ATOM 4935 C C . ILE A 1 661 ? -13.039 6.385 -11.340 1.00 89.94 661 ILE A C 1
ATOM 4937 O O . ILE A 1 661 ? -12.211 5.718 -10.733 1.00 89.94 661 ILE A O 1
ATOM 4941 N N . LEU A 1 662 ? -13.187 6.341 -12.665 1.00 93.06 662 LEU A N 1
ATOM 4942 C CA . LEU A 1 662 ? -12.469 5.433 -13.549 1.00 93.06 662 LEU A CA 1
ATOM 4943 C C . LEU A 1 662 ? -12.185 6.137 -14.876 1.00 93.06 662 LEU A C 1
ATOM 4945 O O . LEU A 1 662 ? -13.111 6.633 -15.526 1.00 93.06 662 LEU A O 1
ATOM 4949 N N . ASP A 1 663 ? -10.928 6.113 -15.297 1.00 92.94 663 ASP A N 1
ATOM 4950 C CA . ASP A 1 663 ? -10.491 6.440 -16.647 1.00 92.94 663 ASP A CA 1
ATOM 4951 C C . ASP A 1 663 ? -10.353 5.152 -17.462 1.00 92.94 663 ASP A C 1
ATOM 4953 O O . ASP A 1 663 ? -9.320 4.492 -17.463 1.00 92.94 663 ASP A O 1
ATOM 4957 N N . SER A 1 664 ? -11.407 4.776 -18.186 1.00 92.69 664 SER A N 1
ATOM 4958 C CA . SER A 1 664 ? -11.450 3.500 -18.916 1.00 92.69 664 SER A CA 1
ATOM 4959 C C . SER A 1 664 ? -10.490 3.412 -20.107 1.00 92.69 664 SER A C 1
ATOM 4961 O O . SER A 1 664 ? -10.554 2.454 -20.872 1.00 92.69 664 SER A O 1
ATOM 4963 N N . THR A 1 665 ? -9.672 4.433 -20.339 1.00 91.44 665 THR A N 1
ATOM 4964 C CA . THR A 1 665 ? -8.781 4.512 -21.502 1.00 91.44 665 THR A CA 1
ATOM 4965 C C . THR A 1 665 ? -7.308 4.464 -21.156 1.00 91.44 665 THR A C 1
ATOM 4967 O O . THR A 1 665 ? -6.497 4.300 -22.062 1.00 91.44 665 THR A O 1
ATOM 4970 N N . ASP A 1 666 ? -6.990 4.592 -19.871 1.00 87.50 666 ASP A N 1
ATOM 4971 C CA . ASP A 1 666 ? -5.633 4.508 -19.336 1.00 87.50 666 ASP A CA 1
ATOM 4972 C C . ASP A 1 666 ? -5.570 3.418 -18.257 1.00 87.50 666 ASP A C 1
ATOM 4974 O O . ASP A 1 666 ? -4.898 3.552 -17.242 1.00 87.50 666 ASP A O 1
ATOM 4978 N N . LEU A 1 667 ? -6.344 2.342 -18.453 1.00 91.69 667 LEU A N 1
ATOM 4979 C CA . LEU A 1 667 ? -6.359 1.213 -17.532 1.00 91.69 667 LEU A CA 1
ATOM 4980 C C . LEU A 1 667 ? -5.070 0.415 -17.661 1.00 91.69 667 LEU A C 1
ATOM 4982 O O . LEU A 1 667 ? -4.653 0.025 -18.754 1.00 91.69 667 LEU A O 1
ATOM 4986 N N . THR A 1 668 ? -4.493 0.122 -16.511 1.00 86.75 668 THR A N 1
ATOM 4987 C CA . THR A 1 668 ? -3.323 -0.720 -16.329 1.00 86.75 668 THR A CA 1
ATOM 4988 C C . THR A 1 668 ? -3.702 -1.970 -15.537 1.00 86.75 668 THR A C 1
ATOM 4990 O O . THR A 1 668 ? -4.798 -2.079 -14.985 1.00 86.75 668 THR A O 1
ATOM 4993 N N . ARG A 1 669 ? -2.767 -2.914 -15.430 1.00 85.31 669 ARG A N 1
ATOM 4994 C CA . ARG A 1 669 ? -2.905 -4.098 -14.566 1.00 85.31 669 ARG A CA 1
ATOM 4995 C C . ARG A 1 669 ? -3.039 -3.780 -13.072 1.00 85.31 669 ARG A C 1
ATOM 4997 O O . ARG A 1 669 ? -3.405 -4.647 -12.289 1.00 85.31 669 ARG A O 1
ATOM 5004 N N . ASP A 1 670 ? -2.678 -2.571 -12.642 1.00 86.38 670 ASP A N 1
ATOM 5005 C CA . ASP A 1 670 ? -2.768 -2.195 -11.228 1.00 86.38 670 ASP A CA 1
ATOM 5006 C C . ASP A 1 670 ? -4.198 -1.755 -10.861 1.00 86.38 670 ASP A C 1
ATOM 5008 O O . ASP A 1 670 ? -4.624 -1.882 -9.702 1.00 86.38 670 ASP A O 1
ATOM 5012 N N . ASP A 1 671 ? -4.970 -1.318 -11.862 1.00 92.38 671 ASP A N 1
ATOM 5013 C CA . ASP A 1 671 ? -6.391 -1.010 -11.762 1.00 92.38 671 ASP A CA 1
ATOM 5014 C C . ASP A 1 671 ? -7.199 -2.299 -11.633 1.00 92.38 671 ASP A C 1
ATOM 5016 O O . ASP A 1 671 ? -7.098 -3.210 -12.449 1.00 92.38 671 ASP A O 1
ATOM 5020 N N . GLY A 1 672 ? -8.042 -2.395 -10.610 1.00 94.88 672 GLY A N 1
ATOM 5021 C CA . GLY A 1 672 ? -8.749 -3.639 -10.328 1.00 94.88 672 GLY A CA 1
ATOM 5022 C C . GLY A 1 672 ? -9.844 -3.487 -9.294 1.00 94.88 672 GLY A C 1
ATOM 5023 O O . GLY A 1 672 ? -10.030 -2.435 -8.687 1.00 94.88 672 GLY A O 1
ATOM 5024 N N . SER A 1 673 ? -10.595 -4.554 -9.074 1.00 95.81 673 SER A N 1
ATOM 5025 C CA . SER A 1 673 ? -11.478 -4.675 -7.921 1.00 95.81 673 SER A CA 1
ATOM 5026 C C . SER A 1 673 ? -11.240 -5.992 -7.222 1.00 95.81 673 SER A C 1
ATOM 5028 O O . SER A 1 673 ? -11.218 -7.025 -7.878 1.00 95.81 673 SER A O 1
ATOM 5030 N N . THR A 1 674 ? -11.126 -5.969 -5.901 1.00 96.38 674 THR A N 1
ATOM 5031 C CA . THR A 1 674 ? -11.044 -7.202 -5.120 1.00 96.38 674 THR A CA 1
ATOM 5032 C C . THR A 1 674 ? -12.376 -7.457 -4.444 1.00 96.38 674 THR A C 1
ATOM 5034 O O . THR A 1 674 ? -12.966 -6.551 -3.853 1.00 96.38 674 THR A O 1
ATOM 5037 N N . HIS A 1 675 ? -12.820 -8.705 -4.499 1.00 97.06 675 HIS A N 1
ATOM 5038 C CA . HIS A 1 675 ? -13.931 -9.245 -3.739 1.00 97.06 675 HIS A CA 1
ATOM 5039 C C . HIS A 1 675 ? -13.392 -10.304 -2.781 1.00 97.06 675 HIS A C 1
ATOM 5041 O O . HIS A 1 675 ? -12.550 -11.111 -3.155 1.00 97.06 675 HIS A O 1
ATOM 5047 N N . ASN A 1 676 ? -13.869 -10.331 -1.542 1.00 96.25 676 ASN A N 1
ATOM 5048 C CA . ASN A 1 676 ? -13.598 -11.443 -0.645 1.00 96.25 676 ASN A CA 1
ATOM 5049 C C . ASN A 1 676 ? -14.832 -11.867 0.128 1.00 96.25 676 ASN A C 1
ATOM 5051 O O . ASN A 1 676 ? -15.654 -11.048 0.548 1.00 96.25 676 ASN A O 1
ATOM 5055 N N . VAL A 1 677 ? -14.907 -13.172 0.349 1.00 97.69 677 VAL A N 1
ATOM 5056 C CA . VAL A 1 677 ? -15.800 -13.791 1.320 1.00 97.69 677 VAL A CA 1
ATOM 5057 C C . VAL A 1 677 ? -14.966 -14.444 2.401 1.00 97.69 677 VAL A C 1
ATOM 5059 O O . VAL A 1 677 ? -13.879 -14.954 2.135 1.00 97.69 677 VAL A O 1
ATOM 5062 N N . GLY A 1 678 ? -15.463 -14.444 3.631 1.00 97.38 678 GLY A N 1
ATOM 5063 C CA . GLY A 1 678 ? -14.791 -15.178 4.688 1.00 97.38 678 GLY A CA 1
ATOM 5064 C C . GLY A 1 678 ? -15.661 -15.478 5.889 1.00 97.38 678 GLY A C 1
ATOM 5065 O O . GLY A 1 678 ? -16.664 -14.810 6.133 1.00 97.38 678 GLY A O 1
ATOM 5066 N N . ALA A 1 679 ? -15.249 -16.483 6.649 1.00 98.44 679 ALA A N 1
ATOM 5067 C CA . ALA A 1 679 ? -15.823 -16.841 7.937 1.00 98.44 679 ALA A CA 1
ATOM 5068 C C . ALA A 1 679 ? -14.752 -16.656 9.008 1.00 98.44 679 ALA A C 1
ATOM 5070 O O . ALA A 1 679 ? -13.636 -17.148 8.850 1.00 98.44 679 ALA A O 1
ATOM 5071 N N . VAL A 1 680 ? -15.078 -15.934 10.080 1.00 97.75 680 VAL A N 1
ATOM 5072 C CA . VAL A 1 680 ? -14.117 -15.584 11.129 1.00 97.75 680 VAL A CA 1
ATOM 5073 C C . VAL A 1 680 ? -14.690 -15.886 12.500 1.00 97.75 680 VAL A C 1
ATOM 5075 O O . VAL A 1 680 ? -15.722 -15.336 12.882 1.00 97.75 680 VAL A O 1
ATOM 5078 N N . ALA A 1 681 ? -13.975 -16.715 13.251 1.00 97.88 681 ALA A N 1
ATOM 5079 C CA . ALA A 1 681 ? -14.217 -16.984 14.657 1.00 97.88 681 ALA A CA 1
ATOM 5080 C C . ALA A 1 681 ? -13.242 -16.175 15.526 1.00 97.88 681 ALA A C 1
ATOM 5082 O O . ALA A 1 681 ? -12.068 -16.029 15.183 1.00 97.88 681 ALA A O 1
ATOM 5083 N N . ARG A 1 682 ? -13.714 -15.649 16.657 1.00 95.38 682 ARG A N 1
ATOM 5084 C CA . ARG A 1 682 ? -12.934 -14.870 17.625 1.00 95.38 682 ARG A CA 1
ATOM 5085 C C . ARG A 1 682 ? -13.229 -15.320 19.043 1.00 95.38 682 ARG A C 1
ATOM 5087 O O . ARG A 1 682 ? -14.379 -15.342 19.467 1.00 95.38 682 ARG A O 1
ATOM 5094 N N . TRP A 1 683 ? -12.187 -15.604 19.807 1.00 94.06 683 TRP A N 1
ATOM 5095 C CA . TRP A 1 683 ? -12.302 -16.015 21.195 1.00 94.06 683 TRP A CA 1
ATOM 5096 C C . TRP A 1 683 ? -11.089 -15.543 21.994 1.00 94.06 683 TRP A C 1
ATOM 5098 O O . TRP A 1 683 ? -9.973 -15.974 21.739 1.00 94.06 683 TRP A O 1
ATOM 5108 N N . ARG A 1 684 ? -11.315 -14.660 22.979 1.00 91.12 684 ARG A N 1
ATOM 5109 C CA . ARG A 1 684 ? -10.289 -14.199 23.939 1.00 91.12 684 ARG A CA 1
ATOM 5110 C C . ARG A 1 684 ? -8.969 -13.760 23.280 1.00 91.12 684 ARG A C 1
ATOM 5112 O O . ARG A 1 684 ? -7.904 -14.235 23.649 1.00 91.12 684 ARG A O 1
ATOM 5119 N N . GLY A 1 685 ? -9.059 -12.893 22.274 1.00 88.00 685 GLY A N 1
ATOM 5120 C CA . GLY A 1 685 ? -7.894 -12.393 21.534 1.00 88.00 685 GLY A CA 1
ATOM 5121 C C . GLY A 1 685 ? -7.358 -13.327 20.451 1.00 88.00 685 GLY A C 1
ATOM 5122 O O . GLY A 1 685 ? -6.719 -12.864 19.513 1.00 88.00 685 GLY A O 1
ATOM 5123 N N . LEU A 1 686 ? -7.699 -14.616 20.482 1.00 94.75 686 LEU A N 1
ATOM 5124 C CA . LEU A 1 686 ? -7.477 -15.505 19.348 1.00 94.75 686 LEU A CA 1
ATOM 5125 C C . LEU A 1 686 ? -8.542 -15.259 18.276 1.00 94.75 686 LEU A C 1
ATOM 5127 O O . LEU A 1 686 ? -9.736 -15.164 18.561 1.00 94.75 686 LEU A O 1
ATOM 5131 N N . SER A 1 687 ? -8.119 -15.206 17.023 1.00 95.50 687 SER A N 1
ATOM 5132 C CA . SER A 1 687 ? -8.990 -15.167 15.861 1.00 95.50 687 SER A CA 1
ATOM 5133 C C . SER A 1 687 ? -8.521 -16.168 14.816 1.00 95.50 687 SER A C 1
ATOM 5135 O O . SER A 1 687 ? -7.325 -16.314 14.579 1.00 95.50 687 SER A O 1
ATOM 5137 N N . ALA A 1 688 ? -9.471 -16.860 14.200 1.00 98.00 688 ALA A N 1
ATOM 5138 C CA . ALA A 1 688 ? -9.234 -17.750 13.076 1.00 98.00 688 ALA A CA 1
ATOM 5139 C C . ALA A 1 688 ? -10.204 -17.373 11.957 1.00 98.00 688 ALA A C 1
ATOM 5141 O O . ALA A 1 688 ? -11.411 -17.290 12.188 1.00 98.00 688 ALA A O 1
ATOM 5142 N N . GLY A 1 689 ? -9.686 -17.107 10.764 1.00 97.31 689 GLY A N 1
ATOM 5143 C CA . GLY A 1 689 ? -10.478 -16.681 9.620 1.00 97.31 689 GLY A CA 1
ATOM 5144 C C . GLY A 1 689 ? -10.092 -17.425 8.356 1.00 97.31 689 GLY A C 1
ATOM 5145 O O . GLY A 1 689 ? -8.917 -17.472 8.015 1.00 97.31 689 GLY A O 1
ATOM 5146 N N . LEU A 1 690 ? -11.075 -17.972 7.648 1.00 97.88 690 LEU A N 1
ATOM 5147 C CA . LEU A 1 690 ? -10.896 -18.509 6.303 1.00 97.88 690 LEU A CA 1
ATOM 5148 C C . LEU A 1 690 ? -11.479 -17.514 5.305 1.00 97.88 690 LEU A C 1
ATOM 5150 O O . LEU A 1 690 ? -12.648 -17.146 5.421 1.00 97.88 690 LEU A O 1
ATOM 5154 N N . PHE A 1 691 ? -10.669 -17.095 4.342 1.00 96.62 691 PHE A N 1
ATOM 5155 C CA . PHE A 1 691 ? -11.016 -16.110 3.330 1.00 96.62 691 PHE A CA 1
ATOM 5156 C C . PHE A 1 691 ? -10.718 -16.643 1.937 1.00 96.62 691 PHE A C 1
ATOM 5158 O O . PHE A 1 691 ? -9.726 -17.340 1.728 1.00 96.62 691 PHE A O 1
ATOM 5165 N N . HIS A 1 692 ? -11.549 -16.255 0.984 1.00 95.88 692 HIS A N 1
ATOM 5166 C CA . HIS A 1 692 ? -11.312 -16.452 -0.434 1.00 95.88 692 HIS A CA 1
ATOM 5167 C C . HIS A 1 692 ? -11.379 -15.097 -1.131 1.00 95.88 692 HIS A C 1
ATOM 5169 O O . HIS A 1 692 ? -12.307 -14.325 -0.872 1.00 95.88 692 HIS A O 1
ATOM 5175 N N . TYR A 1 693 ? -10.380 -14.812 -1.959 1.00 95.00 693 TYR A N 1
ATOM 5176 C CA . TYR A 1 693 ? -10.193 -13.544 -2.648 1.00 95.00 693 TYR A CA 1
ATOM 5177 C C . TYR A 1 693 ? -10.296 -13.760 -4.153 1.00 95.00 693 TYR A C 1
ATOM 5179 O O . TYR A 1 693 ? -9.580 -14.601 -4.693 1.00 95.00 693 TYR A O 1
ATOM 5187 N N . TRP A 1 694 ? -11.148 -12.952 -4.781 1.00 95.12 694 TRP A N 1
ATOM 5188 C CA . TRP A 1 694 ? -11.206 -12.754 -6.223 1.00 95.12 694 TRP A CA 1
ATOM 5189 C C . TRP A 1 694 ? -10.645 -11.380 -6.552 1.00 95.12 694 TRP A C 1
ATOM 5191 O O . TRP A 1 694 ? -11.217 -10.361 -6.141 1.00 95.12 694 TRP A O 1
ATOM 5201 N N . ASN A 1 695 ? -9.533 -11.339 -7.263 1.00 93.19 695 ASN A N 1
ATOM 5202 C CA . ASN A 1 695 ? -8.931 -10.116 -7.762 1.00 93.19 695 ASN A CA 1
ATOM 5203 C C . ASN A 1 695 ? -9.274 -9.996 -9.240 1.00 93.19 695 ASN A C 1
ATOM 5205 O O . ASN A 1 695 ? -8.960 -10.867 -10.029 1.00 93.19 695 ASN A O 1
ATOM 5209 N N . LEU A 1 696 ? -9.984 -8.925 -9.576 1.00 93.44 696 LEU A N 1
ATOM 5210 C CA . LEU A 1 696 ? -10.477 -8.683 -10.923 1.00 93.44 696 LEU A CA 1
ATOM 5211 C C . LEU A 1 696 ? -9.811 -7.418 -11.451 1.00 93.44 696 LEU A C 1
ATOM 5213 O O . LEU A 1 696 ? -10.326 -6.305 -11.237 1.00 93.44 696 LEU A O 1
ATOM 5217 N N . GLU A 1 697 ? -8.659 -7.564 -12.088 1.00 91.25 697 GLU A N 1
ATOM 5218 C CA . GLU A 1 697 ? -7.985 -6.481 -12.788 1.00 91.25 697 GLU A CA 1
ATOM 5219 C C . GLU A 1 697 ? -8.875 -5.924 -13.916 1.00 91.25 697 GLU A C 1
ATOM 5221 O O . GLU A 1 697 ? -9.757 -6.572 -14.486 1.00 91.25 697 GLU A O 1
ATOM 5226 N N . LYS A 1 698 ? -8.740 -4.625 -14.192 1.00 90.50 698 LYS A N 1
ATOM 5227 C CA . LYS A 1 698 ? -9.530 -3.947 -15.236 1.00 90.50 698 LYS A CA 1
ATOM 5228 C C . LYS A 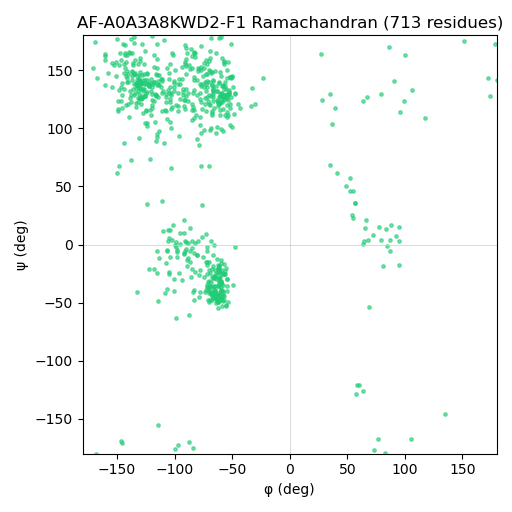1 698 ? -8.857 -4.001 -16.599 1.00 90.50 698 LYS A C 1
ATOM 5230 O O . LYS A 1 698 ? -9.542 -3.821 -17.606 1.00 90.50 698 LYS A O 1
ATOM 5235 N N . ALA A 1 699 ? -7.560 -4.280 -16.624 1.00 88.56 699 ALA A N 1
ATOM 5236 C CA . ALA A 1 699 ? -6.783 -4.569 -17.814 1.00 88.56 699 ALA A CA 1
ATOM 5237 C C . ALA A 1 699 ? -5.788 -5.690 -17.502 1.00 88.56 699 ALA A C 1
ATOM 5239 O O . ALA A 1 699 ? -5.279 -5.760 -16.389 1.00 88.56 699 ALA A O 1
ATOM 5240 N N . ASP A 1 700 ? -5.503 -6.530 -18.499 1.00 84.81 700 ASP A N 1
ATOM 5241 C CA . ASP A 1 700 ? -4.489 -7.588 -18.415 1.00 84.81 700 ASP A CA 1
ATOM 5242 C C . ASP A 1 700 ? -4.661 -8.520 -17.193 1.00 84.81 700 ASP A C 1
ATOM 5244 O O . ASP A 1 700 ? -3.746 -8.649 -16.381 1.00 84.81 700 ASP A O 1
ATOM 5248 N N . GLU A 1 701 ? -5.837 -9.158 -17.081 1.00 86.00 701 GLU A N 1
ATOM 5249 C CA . GLU A 1 701 ? -6.205 -10.061 -15.973 1.00 86.00 701 GLU A CA 1
ATOM 5250 C C . GLU A 1 701 ? -5.109 -11.084 -15.656 1.00 86.00 701 GLU A C 1
ATOM 5252 O O . GLU A 1 701 ? -4.610 -11.783 -16.549 1.00 86.00 701 GLU A O 1
ATOM 5257 N N . LEU A 1 702 ? -4.769 -11.195 -14.371 1.00 82.56 702 LEU A N 1
ATOM 5258 C CA . LEU A 1 702 ? -3.828 -12.183 -13.865 1.00 82.56 702 LEU A CA 1
ATOM 5259 C C . LEU A 1 702 ? -4.573 -13.213 -13.011 1.00 82.56 702 LEU A C 1
ATOM 5261 O O . LEU A 1 702 ? -5.436 -12.842 -12.224 1.00 82.56 702 LEU A O 1
ATOM 5265 N N . PRO A 1 703 ? -4.219 -14.506 -13.089 1.00 81.50 703 PRO A N 1
ATOM 5266 C CA . PRO A 1 703 ? -4.775 -15.512 -12.193 1.00 81.50 703 PRO A CA 1
ATOM 5267 C C . PRO A 1 703 ? -4.109 -15.419 -10.806 1.00 81.50 703 PRO A C 1
ATOM 5269 O O . PRO A 1 703 ? -3.339 -16.301 -10.418 1.00 81.50 703 PRO A O 1
ATOM 5272 N N . ASP A 1 704 ? -4.351 -14.329 -10.072 1.00 86.00 704 ASP A N 1
ATOM 5273 C CA . ASP A 1 704 ? -3.765 -14.066 -8.746 1.00 86.00 704 ASP A CA 1
ATOM 5274 C C . ASP A 1 704 ? -4.755 -14.257 -7.574 1.00 86.00 704 ASP A C 1
ATOM 5276 O O . ASP A 1 704 ? -4.440 -13.935 -6.421 1.00 86.00 704 ASP A O 1
ATOM 5280 N N . ASP A 1 705 ? -5.911 -14.868 -7.857 1.00 91.25 705 ASP A N 1
ATOM 5281 C CA . ASP A 1 705 ? -6.887 -15.338 -6.875 1.00 91.25 705 ASP A CA 1
ATOM 5282 C C . ASP A 1 705 ? -6.255 -16.265 -5.836 1.00 91.25 705 ASP A C 1
ATOM 5284 O O . ASP A 1 705 ? -5.375 -17.093 -6.119 1.00 91.25 705 ASP A O 1
ATOM 5288 N N . PHE A 1 706 ? -6.721 -16.142 -4.592 1.00 93.31 706 PHE A N 1
ATOM 5289 C CA . PHE A 1 706 ? -6.144 -16.918 -3.506 1.00 93.31 706 PHE A CA 1
ATOM 5290 C C . PHE A 1 706 ? -7.102 -17.195 -2.355 1.00 93.31 706 PHE A C 1
ATOM 5292 O O . PHE A 1 706 ? -8.046 -16.462 -2.064 1.00 93.31 706 PHE A O 1
ATOM 5299 N N . THR A 1 707 ? -6.805 -18.282 -1.651 1.00 95.25 707 THR A N 1
ATOM 5300 C CA . THR A 1 707 ? -7.486 -18.676 -0.419 1.00 95.25 707 THR A CA 1
ATOM 5301 C C . THR A 1 707 ? -6.514 -18.532 0.737 1.00 95.25 707 THR A C 1
ATOM 5303 O O . THR A 1 707 ? -5.354 -18.936 0.630 1.00 95.25 707 THR A O 1
ATOM 5306 N N . ARG A 1 708 ? -6.977 -17.962 1.850 1.00 95.31 708 ARG A N 1
ATOM 5307 C CA . ARG A 1 708 ? -6.160 -17.728 3.037 1.00 95.31 708 ARG A CA 1
ATOM 5308 C C . ARG A 1 708 ? -6.860 -18.199 4.300 1.00 95.31 708 ARG A C 1
ATOM 5310 O O . ARG A 1 708 ? -7.954 -17.742 4.617 1.00 95.31 708 ARG A O 1
ATOM 5317 N N . LEU A 1 709 ? -6.173 -19.040 5.061 1.00 97.38 709 LEU A N 1
ATOM 5318 C CA . LEU A 1 709 ? -6.472 -19.296 6.462 1.00 97.38 709 LEU A CA 1
ATOM 5319 C C . LEU A 1 709 ? -5.558 -18.421 7.323 1.00 97.38 709 LEU A C 1
ATOM 5321 O O . LEU A 1 709 ? -4.340 -18.552 7.269 1.00 97.38 709 LEU A O 1
ATOM 5325 N N . VAL A 1 710 ? -6.152 -17.544 8.120 1.00 96.69 710 VAL A N 1
ATOM 5326 C CA . VAL A 1 710 ? -5.470 -16.659 9.064 1.00 96.69 710 VAL A CA 1
ATOM 5327 C C . VAL A 1 710 ? -5.739 -17.151 10.469 1.00 96.69 710 VAL A C 1
ATOM 5329 O O . VAL A 1 710 ? -6.897 -17.313 10.846 1.00 96.69 710 VAL A O 1
ATOM 5332 N N . VAL A 1 711 ? -4.692 -17.317 11.264 1.00 97.56 711 VAL A N 1
ATOM 5333 C CA . VAL A 1 711 ? -4.794 -17.442 12.715 1.00 97.56 711 VAL A CA 1
ATOM 5334 C C . VAL A 1 711 ? -4.009 -16.292 13.317 1.00 97.56 711 VAL A C 1
ATOM 5336 O O . VAL A 1 711 ? -2.820 -16.158 13.050 1.00 97.56 711 VAL A O 1
ATOM 5339 N N . ALA A 1 712 ? -4.668 -15.446 14.098 1.00 94.94 712 ALA A N 1
ATOM 5340 C CA . ALA A 1 712 ? -4.032 -14.312 14.748 1.00 94.94 712 ALA A CA 1
ATOM 5341 C C . ALA A 1 712 ? -4.358 -14.292 16.235 1.00 94.94 712 ALA A C 1
ATOM 5343 O O . ALA A 1 712 ? -5.500 -14.535 16.622 1.00 94.94 712 ALA A O 1
ATOM 5344 N N . TYR A 1 713 ? -3.363 -13.976 17.051 1.00 94.94 713 TYR A N 1
ATOM 5345 C CA . TYR A 1 713 ? -3.518 -13.742 18.475 1.00 94.94 713 TYR A CA 1
ATOM 5346 C C . TYR A 1 713 ? -3.210 -12.282 18.782 1.00 94.94 713 TYR A C 1
ATOM 5348 O O . TYR A 1 713 ? -2.159 -11.760 18.403 1.00 94.94 713 TYR A O 1
ATOM 5356 N N . GLU A 1 714 ? -4.153 -11.639 19.454 1.00 91.44 714 GLU A N 1
ATOM 5357 C CA . GLU A 1 714 ? -4.069 -10.265 19.919 1.00 91.44 714 GLU A CA 1
ATOM 5358 C C . GLU A 1 714 ? -4.209 -10.247 21.442 1.00 91.44 714 GLU A C 1
ATOM 5360 O O . GLU A 1 714 ? -4.995 -11.019 21.999 1.00 91.44 714 GLU A O 1
ATOM 5365 N N . PHE A 1 715 ? -3.461 -9.379 22.115 1.00 87.94 715 PHE A N 1
ATOM 5366 C CA . PHE A 1 715 ? -3.549 -9.177 23.561 1.00 87.94 715 PHE A CA 1
ATOM 5367 C C . PHE A 1 715 ? -3.319 -7.719 23.932 1.00 87.94 715 PHE A C 1
ATOM 5369 O O . PHE A 1 715 ? -2.577 -7.035 23.185 1.00 87.94 715 PHE A O 1
#

Solvent-accessible surface area (backbone atoms only — not comparable to full-atom values): 41490 Å² total; per-residue (Å²): 135,60,78,64,59,55,54,56,49,52,63,67,64,66,56,76,75,79,72,78,79,71,50,72,65,56,54,51,49,55,51,34,61,74,68,69,58,75,79,77,81,78,78,79,80,80,80,85,80,82,90,82,85,84,90,83,87,82,91,86,87,88,82,87,83,85,89,79,87,83,75,82,89,71,82,78,77,72,86,73,78,83,77,84,56,24,32,69,80,55,38,46,61,51,47,50,73,55,42,30,80,35,17,15,82,89,22,90,34,36,88,47,90,50,49,47,78,88,53,79,70,32,51,69,40,49,51,79,35,57,34,50,96,44,30,80,74,7,57,51,51,26,38,36,41,47,78,33,83,53,103,62,74,66,55,35,54,81,88,34,72,67,39,50,51,46,40,53,21,24,60,66,62,54,34,63,56,77,78,79,80,80,80,80,76,82,87,78,85,82,85,90,82,82,90,86,85,83,90,90,88,89,87,87,86,84,89,85,86,84,88,90,87,88,86,85,90,87,84,90,80,93,75,82,85,79,83,82,72,84,76,78,81,80,76,61,74,66,62,64,58,60,70,42,20,35,44,67,63,50,44,52,51,46,48,72,66,42,22,82,37,14,20,77,87,24,92,40,17,75,45,67,48,36,44,50,93,50,58,70,65,21,46,66,30,45,52,86,33,52,40,62,54,33,31,91,78,8,55,51,54,36,26,38,52,24,54,93,28,96,76,39,54,69,36,59,86,88,33,71,69,50,50,49,51,34,50,24,22,44,70,48,52,38,62,55,77,76,78,86,69,88,71,86,84,80,88,88,84,88,89,84,86,88,83,86,90,84,85,91,84,85,92,81,82,88,89,81,93,83,79,83,50,94,80,59,61,77,83,45,63,59,46,72,76,61,87,75,33,28,42,36,38,38,40,38,44,30,44,34,41,32,50,25,78,98,33,89,82,48,86,75,34,48,76,47,80,46,68,85,45,75,46,37,32,48,31,24,78,54,97,82,45,60,58,34,39,38,36,34,71,68,81,64,81,43,37,39,42,32,36,53,52,77,62,92,86,47,74,55,50,34,36,43,33,37,35,41,37,74,48,51,64,52,75,45,78,57,82,57,37,47,37,23,26,28,48,48,90,66,36,77,62,50,52,64,57,57,18,73,42,25,39,38,40,40,38,39,38,68,59,89,68,38,37,41,36,39,35,41,37,44,27,37,29,62,46,56,91,47,68,82,59,77,84,68,53,63,58,71,79,37,96,83,57,67,63,24,70,18,42,34,38,34,42,34,42,33,47,81,41,38,35,39,28,42,23,48,34,40,27,45,24,54,63,67,23,33,39,41,37,40,30,43,18,40,36,36,48,36,44,74,93,39,84,76,48,42,35,31,36,40,37,37,37,42,38,40,39,40,40,41,47,8,47,95,74,74,49,28,32,97,87,64,28,29,29,33,28,30,20,23,43,35,43,32,41,38,91,45,99,41,35,36,39,37,42,30,30,15,42,30,35,57,71,27,70,48,77,93,71,63,33,91,84,69,61,40,63,81,18,25,31,22,35,32,42,32,44,35,42,48,56,95,37,36,34,41,32,44,35,42,39,45,56,46,41,73,25,81,71,58,72,71,34,36,39,36,42,37,41,34,44,37,44

Sequence (715 aa):
MSPWTLCLCALLLAVPRPAQAQSQEEKRRQLQERLGVKKPAEPATRVEATPDAGVAEPAEASAAPKGTPSPPSRSQPGPAKPRALTFAEDARPILEKQCASCHRPDGKAARTQWVLRGGPEDYDATLRFVKTAAAAQSPLLKKGSGATLHGGQKAIAVDSAEYAKLLTWIEGGALPGRASVATTPAPVSPPTVAASEPKPAAPHTRDSAPTPLASNPTPAEPGPAPVIAPSPPAASPTAAADALRFAPRIHEQLMSGCASCHAPDGFAGSSRYVASADPVQHLRSVLPLVVPGSAATSLLYQRAKGEAHPGGAVWEPGSAELELLGQWINAGALGPVPDTTAVASAPGSTTSPATPAAAPTPPAPAANPHAANPHAGISLGTYPVLGSLSLNGRFDLNYERRNYNDHPFQSEGVNALRSYHQFLFLTRQSATDPVMLTLEALSLQFWEVGVRVGPETWPVKVFAKGGKVLVPFGGEPLFHHNYGGLAGFDQKVLPVVFAREGLTVNVQRRQGPLTLSGDAYLIAGFRLRTADAVLNLQSDFAPLDETRLGLGARLGASWGPISVWYSPYFNSLGFGRRLFLQALDVAVWRPRGVPVLERFSLGAGLLRGDVSGGEDEGYGGPGADYYHFASYLQLRFHPSDWLYLQYRQGLRTFGNRRGLILDSTDLTRDDGSTHNVGAVARWRGLSAGLFHYWNLEKADELPDDFTRLVVAYEF

Foldseek 3Di:
DDPVVVVVVVVVVPPPDPPPDDPPVNVVVVVCVVVVPDDPPDPDDDDDDDDDDDDDDDDDDDDDDDDDDDDDDDDDDPDDDDDQDACLPQQVVLCCVQPQCAQACPHVCVVPLQHDPVDLVNLVSVVVQADLVCGCPGNVNCPCQVVFDDPDDNRDHCPDPNVVRSSSCSPSVNHNDDDDDDDDDDDDDDDDDDDDDDDDDDDDDDDDDDDDDDDDDDDDDDDDDDDDDDDDDDDDPVVVLLVLACPPPVLVLCCVQPQCQQDCPHVCVQALQHRDPDQVVNLVSQVVQADALALPNRNVLCVCCANPPPRGHSDHVPDPSSVSVRVSRNSGVHYHDPPPPPDDDDDDDDDDDDDDDDDDDDDDDDDDDDDDPLPDDDPFDFDDDDDQKTKWAKKKKKWKWWDCLPNSPDPRTDIDIDIQGGWIWTWRDDPPDQKIWIATDPPRQFIKIKGWPDDPPDQKTKMKMKTFDFQAFEPDSDQFHCWLNDGRPVDLAAGRFGFNIWMKMKIWHDDPQKIKIKMKIKGFGAADPDLLDFDRRPHDRRPPGHTWIKIKMKIWMDGQQKIKIKIWMKTDHPLQKIKIKIKIKMKGAQRPPDPPSNQKIKIKMKMKIKIAGNVVVVRGDQPSIFMKIIMKIKMWGHPDSFKIKIKMKMWTDGRHRDDDHDDLPPFDQSTWMKIKIKMWGHDSQWIWMWMWIDIGGSPDDDRGTMIMIMIMGID

Secondary structure (DSSP, 8-state):
--HHHHHHHHHHH-SPP------HHHHHHHHHHHTT-PPPPPPPP-PPPPP-----------------PPPP---PPP-PPPPPP-IIIIIHHHHHHHHHHHHSTTSTTTTSS----SSTTHHHHHHTT--GGGGGG-HHHHHHTTSS--SS---S-TTSHHHHHHHHHHHTT----PPP---PPPPPPPPP------------------------------PPPPP-PPPPPPPPHHHHHHTTSIIIIIHHHHHHHHHHHHSTTSTTTTSS----SSHHHHHHHHGGG--TT-GGG-HHHHHHTTTT-TT--SS-TT-HHHHHHHHHHHTT---PPP-----PPPP--------------PPPPPPP-----TT--S----EE-STT-EEEEEEEEEEEEE--TT-TTSTTSEEEEE---EEEEEEE--TT-SEEEEEETTT---EEEEEEES-TT-SEEEEEEEES-EE--SSSSSS---GGG--GGG--S---EE-SSEEEEEEEEEETTEEEEEEEEEEEE---SSTT----TTSPPPTT---EEEEEEEEEEEETTEEEEEEEEEEEEETTEEEEEEEEEEEEE--TTSTTGGGEEEEEEEEEEEEEE-GGGTS-STTT-EEEEEEEEEEEE-SSSSEEEEEEEEEEEEEE-SSSS--TTS--TT-EEEEEEEEEEEETTEEEEEEEEEEEESSS-----EEEEEEEEE-

=== Feature glossary ===
The features interleaved in this record are:

— What the protein is —

Sequence gives the chain of amino acids in standard one-letter code (A=alanine, C=cysteine, …, Y=tyrosine), read N→C. It is the only feature that is directly encoded by the gene; all structural features are derived from the folded form of this sequence.

Database cross-references. InterPro integrates a dozen domain/family signature databases into unified entries with residue-range hits. GO terms attach function/process/location labels with evidence codes. CATH codes position the fold in a four-level structural taxonomy. Organism is the NCBI-taxonomy species na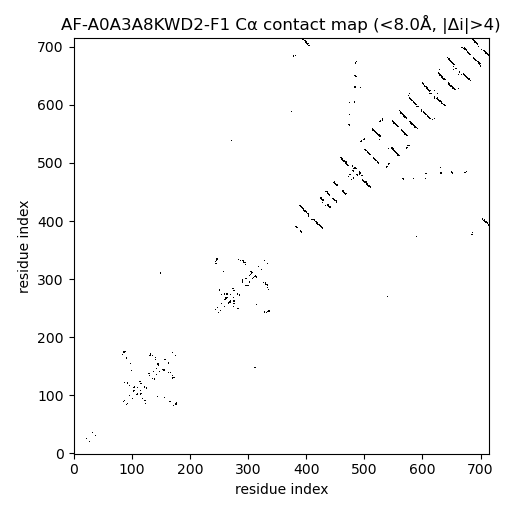me.

— Where its atoms are —

Atomic coordinates in PDBx/mmCIF format — the same representation the Protein Data Bank distributes. Each line of the _atom_site loop places one backbone atom in Cartesian space (units: ångströms, origin: arbitrary).

The six renders are orthographic views along the three Cartesian axes in both directions. Representation (cartoon, sticks, or surface) and color scheme (sequence-rainbow or by-chain) vary across proteins so the training set covers all the common visualization conventions.

— Local backbone conformation —

Eight-state secondary structure (DSSP): H is the canonical α-helix, G the tighter 3₁₀-helix, I the wider π-helix; E/B are β-structure, T and S are turns and bends, and '-' is everything else. DSSP derives these from the pattern of main-chain N–H···O=C hydrogen bonds, not from the sequence.

P-SEA three-state annotation labels each residue as helix, strand, or coil based purely on the geometry of the Cα trace. It serves as a fallback when the full backbone (and thus DSSP) is unavailable.

The φ/ψ torsion pair specifies the backbone conformation at each residue. φ rotates about the N–Cα bond, ψ about the Cα–C bond. Steric clashes forbid most of the (φ, ψ) plane — the allowed regions (α-helix basin, β-sheet basin, left-handed helix) are the Ramachandran-allowed regions.

— Global shape and packing —

The geometric summary reports three shape descriptors. Rg (radius of gyration) measures how spread out the Cα atoms are about their centre of mass; compact globular proteins have small Rg, elongated or unfolded ones large. Cα contacts (<8 Å, |i−j|>4) count long-range residue pairs in spatial proximity — high for tightly packed folds, near zero for rods or random coil. The bounding-box extents give the protein's footprint along x, y, z in Å.

Solvent-accessible surface area (SASA) is the area in Å² traced out by the centre of a 1.4 Å probe sphere (a water molecule) rolled over the protein's van der Waals surface (Shrake–Rupley / Lee–Richards construction). Buried residues have near-zero SASA; fully exposed residues can exceed 200 Å². The total SASA scales roughly with the number of surface residues.

The contact map is a binary N×N matrix image: pixel (i, j) is dark where Cα_i and Cα_j are within 8 Å and |i−j|>4. Because the |i−j|>4 filter removes local helical contacts, off-diagonal stripes parallel to the main diagonal indicate parallel β-sheets; stripes perpendicular to it indicate antiparallel β-sheets. The Ramachandran plot scatters every residue's (φ, ψ) pair against the sterically allowed regions. The PAE heatmap renders the predicted-aligned-error matrix.

— Structural neighborhood —

3Di is Foldseek's structural alphabet. Each residue is assigned one of twenty discrete states based on how its Cα sits relative to its spatial (not sequential) neighbors. Aligning 3Di strings finds structural homologs roughly as well as full 3D superposition, but orders of magnitude faster.

Nearest PDB neighbors are the top structural matches found by Foldseek when searching this structure against the entire Protein Data Bank. Each hit reports a TM-score (0 to 1; >0.5 almost always implies the same fold) and an E-value. These are *structural* homologs — they may share no detectable sequence similarity.

— Confidence and disorder —

For AlphaFold models, the B-factor field carries pLDDT — the model's own estimate of local accuracy on a 0–100 scale. Regions with pLDDT<50 should be treated as essentially unmodeled; they often correspond to intrinsically disordered segments.

Crystallographic B-factors measure how much each atom's electron density is smeared out, in Å². They rise in mobile loops and surface residues and fall in the buried interior. In AlphaFold models this column is repurposed to hold pLDDT instead.

Predicted aligned error is AlphaFold's pairwise confidence. Unlike pLDDT (per-residue), PAE is per-residue-pair and captures whether two parts of the structure are correctly placed relative to each other. Units are ångströms of expected positional error.